Protein AF-A0AA38SAN6-F1 (afdb_monomer)

Organism: NCBI:txid347529

InterPro domains:
  IPR013103 Reverse transcriptase, RNA-dependent DNA polymerase [PF07727] (30-205)
  IPR043502 DNA/RNA polymerase superfamily [SSF56672] (42-377)
  IPR043502 DNA/RNA polymerase superfamily [SSF56672] (435-652)

Radius of gyration: 32.43 Å; Cα contacts (8 Å, |Δi|>4): 1123; chains: 1; bounding box: 65×101×82 Å

Secondary structure (DSSP, 8-state):
----------------S--PPPPHHHHHHHHHHHHHHHHHT--EEEEE--TTGGGGSBPSS--EEEPPTT---TT-TT-EEE-SB--TT-TTHHHHHHHHHHHHHHHTTPEEPSS-TTEEEEEETTEEEEEEEETTEEEEEES-HHHHHHHHHHHHHH------S-EEEEETTTTEEEEE-HHHHHHHHHHTT-TTSP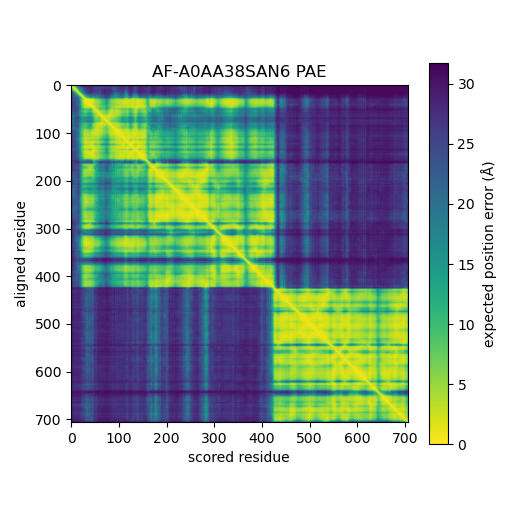PPSSSS-TT----GGGS--SHHHHHHHHTS-HHHHHHHHHHHHHHT-GGGHHHHHHHGGGTTS--HHHHHHHHHHHHHHHHHTT-EEEEE---SPP--EEE----TT--SSS--PPPHHHHHHHHHHHHHHHHHHHHHT---GGGGSPEEEEES-HHHHHHHH------S-HHHHHHHHHHHHHHHTTSEEEEE--TTT-TTHHHHSPPPHHHHHHHHHHTTEE---TTSEEEEETTEEEEE-HHHHHHHHHHTT-TTSPP-SSSS-TT------TT--B--HHHHHHHHHHHHHHTTT-GGGHHHHHHHGGGTTS-BHHHHHHHHHHHHHHHH-TTEEEEE---S---EEEEEEEETT--TTT---EEEEEEEETTEEEEEEEEE-SS--SSHHHHHHHHHHHHHHHHHHHHHHHHHTT----SPEEEEBS-HHHHHHHH--S--GGGGGGHHHHHHHHHHHHTTSEE--B--TTT-STHHHHS---HHHHHHHHHHTTEEETTS--

Mean predicted aligned error: 17.58 Å

Structure (mmCIF, N/CA/C/O backbone):
data_AF-A0AA38SAN6-F1
#
_entry.id   AF-A0AA38SAN6-F1
#
loop_
_atom_site.group_PDB
_atom_site.id
_atom_site.type_symbol
_atom_site.label_atom_id
_atom_site.label_alt_id
_atom_site.label_comp_id
_atom_site.label_asym_id
_atom_site.label_entity_id
_atom_site.label_seq_id
_atom_site.pdbx_PDB_ins_code
_atom_site.Cartn_x
_atom_site.Cartn_y
_atom_site.Cartn_z
_atom_site.occupancy
_atom_site.B_iso_or_equiv
_atom_site.auth_seq_id
_atom_site.auth_comp_id
_atom_site.auth_asym_id
_atom_site.auth_atom_id
_atom_site.pdbx_PDB_model_num
ATOM 1 N N . MET A 1 1 ? 7.581 48.908 -12.637 1.00 26.75 1 MET A N 1
ATOM 2 C CA . MET A 1 1 ? 7.886 48.805 -11.193 1.00 26.75 1 MET A CA 1
ATOM 3 C C . MET A 1 1 ? 6.943 47.765 -10.618 1.00 26.75 1 MET A C 1
ATOM 5 O O . MET A 1 1 ? 5.755 47.857 -10.894 1.00 26.75 1 MET A O 1
ATOM 9 N N . THR A 1 2 ? 7.465 46.735 -9.955 1.00 22.48 2 THR A N 1
ATOM 10 C CA . THR A 1 2 ? 6.706 45.531 -9.560 1.00 22.48 2 THR A CA 1
ATOM 11 C C . THR A 1 2 ? 7.338 44.926 -8.308 1.00 22.48 2 THR A C 1
ATOM 13 O O . THR A 1 2 ? 8.257 44.110 -8.411 1.00 22.48 2 THR A O 1
ATOM 16 N N . ASP A 1 3 ? 6.883 45.351 -7.131 1.00 22.30 3 ASP A N 1
ATOM 17 C CA . ASP A 1 3 ? 7.493 44.946 -5.864 1.00 22.30 3 ASP A CA 1
ATOM 18 C C . ASP A 1 3 ? 6.964 43.602 -5.353 1.00 22.30 3 ASP A C 1
ATOM 20 O O . ASP A 1 3 ? 5.764 43.382 -5.177 1.00 22.30 3 ASP A O 1
ATOM 24 N N . ASN A 1 4 ? 7.896 42.684 -5.090 1.00 22.69 4 ASN A N 1
ATOM 25 C CA . ASN A 1 4 ? 7.604 41.353 -4.569 1.00 22.69 4 ASN A CA 1
ATOM 26 C C . ASN A 1 4 ? 7.430 41.396 -3.044 1.00 22.69 4 ASN A C 1
ATOM 28 O O . ASN A 1 4 ? 8.394 41.224 -2.297 1.00 22.69 4 ASN A O 1
ATOM 32 N N . LEU A 1 5 ? 6.193 41.563 -2.569 1.00 22.72 5 LEU A N 1
ATOM 33 C CA . LEU A 1 5 ? 5.865 41.446 -1.143 1.00 22.72 5 LEU A CA 1
ATOM 34 C C . LEU A 1 5 ? 5.885 39.981 -0.668 1.00 22.72 5 LEU A C 1
ATOM 36 O O . LEU A 1 5 ? 4.860 39.308 -0.547 1.00 22.72 5 LEU A O 1
ATOM 40 N N . VAL A 1 6 ? 7.090 39.488 -0.371 1.00 22.33 6 VAL A N 1
ATOM 41 C CA . VAL A 1 6 ? 7.319 38.198 0.294 1.00 22.33 6 VAL A CA 1
ATOM 42 C C . VAL A 1 6 ? 6.935 38.315 1.771 1.00 22.33 6 VAL A C 1
ATOM 44 O O . VAL A 1 6 ? 7.734 38.732 2.607 1.00 22.33 6 VAL A O 1
ATOM 47 N N . LEU A 1 7 ? 5.705 37.925 2.110 1.00 22.61 7 LEU A N 1
ATOM 48 C CA . LEU A 1 7 ? 5.259 37.860 3.502 1.00 22.61 7 LEU A CA 1
ATOM 49 C C . LEU A 1 7 ? 5.796 36.602 4.196 1.00 22.61 7 LEU A C 1
ATOM 51 O O . LEU A 1 7 ? 5.333 35.482 3.967 1.00 22.61 7 LEU A O 1
ATOM 55 N N . SER A 1 8 ? 6.765 36.806 5.086 1.00 20.34 8 SER A N 1
ATOM 56 C CA . SER A 1 8 ? 7.165 35.826 6.091 1.00 20.34 8 SER A CA 1
ATOM 57 C C . SER A 1 8 ? 6.032 35.615 7.106 1.00 20.34 8 SER A C 1
ATOM 59 O O . SER A 1 8 ? 5.330 36.551 7.481 1.00 20.34 8 SER A O 1
ATOM 61 N N . CYS A 1 9 ? 5.834 34.373 7.557 1.00 21.25 9 CYS A N 1
ATOM 62 C CA . CYS A 1 9 ? 4.799 34.035 8.537 1.00 21.25 9 CYS A CA 1
ATOM 63 C C . CYS A 1 9 ? 5.439 33.823 9.922 1.00 21.25 9 CYS A C 1
ATOM 65 O O . CYS A 1 9 ? 6.149 32.828 10.096 1.00 21.25 9 CYS A O 1
ATOM 67 N N . PRO A 1 10 ? 5.213 34.707 10.913 1.00 22.42 10 PRO A N 1
ATOM 68 C CA . PRO A 1 10 ? 5.731 34.518 12.265 1.00 22.42 10 PRO A CA 1
ATOM 69 C C . PRO A 1 10 ? 5.012 33.372 12.985 1.00 22.42 10 PRO A C 1
ATOM 71 O O . PRO A 1 10 ? 3.816 33.148 12.793 1.00 22.42 10 PRO A O 1
ATOM 74 N N . VAL A 1 11 ? 5.725 32.675 13.872 1.00 26.61 11 VAL A N 1
ATOM 75 C CA . VAL A 1 11 ? 5.118 31.701 14.790 1.00 26.61 11 VAL A CA 1
ATOM 76 C C . VAL A 1 11 ? 4.432 32.465 15.924 1.00 26.61 11 VAL A C 1
ATOM 78 O O . VAL A 1 11 ? 5.106 32.991 16.806 1.00 26.61 11 VAL A O 1
ATOM 81 N N . LEU A 1 12 ? 3.098 32.531 15.907 1.00 24.75 12 LEU A N 1
ATOM 82 C CA . LEU A 1 12 ? 2.317 33.183 16.962 1.00 24.75 12 LEU A CA 1
ATOM 83 C C . LEU A 1 12 ? 1.906 32.207 18.067 1.00 24.75 12 LEU A C 1
ATOM 85 O O . LEU A 1 12 ? 1.368 31.129 17.814 1.00 24.75 12 LEU A O 1
ATOM 89 N N . SER A 1 13 ? 2.131 32.628 19.310 1.00 24.47 13 SER A N 1
ATOM 90 C CA . SER A 1 13 ? 1.856 31.860 20.522 1.00 24.47 13 SER A CA 1
ATOM 91 C C . SER A 1 13 ? 0.834 32.566 21.418 1.00 24.47 13 SER A C 1
ATOM 93 O O . SER A 1 13 ? 1.225 33.380 22.252 1.00 24.47 13 SER A O 1
ATOM 95 N N . ASN A 1 14 ? -0.453 32.243 21.258 1.00 21.53 14 ASN A N 1
ATOM 96 C CA . ASN A 1 14 ? -1.443 32.086 22.341 1.00 21.53 14 ASN A CA 1
ATOM 97 C C . ASN A 1 14 ? -2.837 31.722 21.774 1.00 21.53 14 ASN A C 1
ATOM 99 O O . ASN A 1 14 ? -3.097 31.971 20.596 1.00 21.53 14 ASN A O 1
ATOM 103 N N . PRO A 1 15 ? -3.722 31.103 22.580 1.00 41.16 15 PRO A N 1
ATOM 104 C CA . PRO A 1 15 ? -5.117 30.834 22.219 1.00 41.16 15 PRO A CA 1
ATOM 105 C C . PRO A 1 15 ? -6.054 32.017 22.556 1.00 41.16 15 PRO A C 1
ATOM 107 O O . PRO A 1 15 ? -5.604 33.031 23.080 1.00 41.16 15 PRO A O 1
ATOM 110 N N . VAL A 1 16 ? -7.365 31.789 22.356 1.00 25.88 16 VAL A N 1
ATOM 111 C CA . VAL A 1 16 ? -8.544 32.623 22.705 1.00 25.88 16 VAL A CA 1
ATOM 112 C C . VAL A 1 16 ? -9.103 33.508 21.567 1.00 25.88 16 VAL A C 1
ATOM 114 O O . VAL A 1 16 ? -8.396 34.253 20.902 1.00 25.88 16 VAL A O 1
ATOM 117 N N . HIS A 1 17 ? -10.418 33.358 21.350 1.00 27.52 17 HIS A N 1
ATOM 118 C CA . HIS A 1 17 ? -11.364 34.171 20.563 1.00 27.52 17 HIS A CA 1
ATOM 119 C C . HIS A 1 17 ? -10.894 34.889 19.280 1.00 27.52 17 HIS A C 1
ATOM 121 O O . HIS A 1 17 ? -10.987 36.105 19.144 1.00 27.52 17 HIS A O 1
ATOM 127 N N . SER A 1 18 ? -10.599 34.109 18.241 1.00 23.27 18 SER A N 1
ATOM 128 C CA . SER A 1 18 ? -11.033 34.439 16.873 1.00 23.27 18 SER A CA 1
ATOM 129 C C . SER A 1 18 ? -11.336 33.141 16.122 1.00 23.27 18 SER A C 1
ATOM 131 O O . SER A 1 18 ? -10.693 32.128 16.386 1.00 23.27 18 SER A O 1
ATOM 133 N N . CYS A 1 19 ? -12.343 33.126 15.240 1.00 27.47 19 CYS A N 1
ATOM 134 C CA . CYS A 1 19 ? -12.709 31.926 14.479 1.00 27.47 19 CYS A CA 1
ATOM 135 C C . CYS A 1 19 ? -11.784 31.795 13.254 1.00 27.47 19 CYS A C 1
ATOM 137 O O . CYS A 1 19 ? -11.969 32.548 12.293 1.00 27.47 19 CYS A O 1
ATOM 139 N N . PRO A 1 20 ? -10.785 30.891 13.244 1.00 29.81 20 PRO A N 1
ATOM 140 C CA . PRO A 1 20 ? -9.799 30.850 12.174 1.00 29.81 20 PRO A CA 1
ATOM 141 C C . PRO A 1 20 ? -10.357 30.049 10.999 1.00 29.81 20 PRO A C 1
ATOM 143 O O . PRO A 1 20 ? -10.945 28.985 11.197 1.00 29.81 20 PRO A O 1
ATOM 146 N N . VAL A 1 21 ? -10.110 30.500 9.767 1.00 32.12 21 VAL A N 1
ATOM 147 C CA . VAL A 1 21 ? -10.312 29.641 8.589 1.00 32.12 21 VAL A CA 1
ATOM 148 C C . VAL A 1 21 ? -9.434 28.393 8.779 1.00 32.12 21 VAL A C 1
ATOM 150 O O . VAL A 1 21 ? -8.226 28.544 8.994 1.00 32.12 21 VAL A O 1
ATOM 153 N N . PRO A 1 22 ? -9.997 27.169 8.766 1.00 35.94 22 PRO A N 1
ATOM 154 C CA . PRO A 1 22 ? -9.261 25.979 9.168 1.00 35.94 22 PRO A CA 1
ATOM 155 C C . PRO A 1 22 ? -8.085 25.737 8.225 1.00 35.94 22 PRO A C 1
ATOM 157 O O . PRO A 1 22 ? -8.247 25.591 7.012 1.00 35.94 22 PRO A O 1
ATOM 160 N N . SER A 1 23 ? -6.876 25.679 8.786 1.00 37.50 23 SER A N 1
ATOM 161 C CA . SER A 1 23 ? -5.684 25.415 7.988 1.00 37.50 23 SER A CA 1
ATOM 162 C C . SER A 1 23 ? -5.777 24.032 7.332 1.00 37.50 23 SER A C 1
ATOM 164 O O . SER A 1 23 ? -6.297 23.066 7.906 1.00 37.50 23 SER A O 1
ATOM 166 N N . SER A 1 24 ? -5.230 23.909 6.120 1.00 40.78 24 SER A N 1
ATOM 167 C CA . SER A 1 24 ? -5.257 22.668 5.325 1.00 40.78 24 SER A CA 1
ATOM 168 C C . SER A 1 24 ? -4.569 21.474 6.012 1.00 40.78 24 SER A C 1
ATOM 170 O O . SER A 1 24 ? -4.737 20.328 5.590 1.00 40.78 24 SER A O 1
ATOM 172 N N . LEU A 1 25 ? -3.832 21.737 7.098 1.00 36.72 25 LEU A N 1
ATOM 173 C CA . LEU A 1 25 ? -3.254 20.759 8.014 1.00 36.72 25 LEU A CA 1
ATOM 174 C C . LEU A 1 25 ? -4.309 20.094 8.920 1.00 36.72 25 LEU A C 1
ATOM 176 O O . LEU A 1 25 ? -4.308 18.869 9.044 1.00 36.72 25 LEU A O 1
ATOM 180 N N . ARG A 1 26 ? -5.216 20.877 9.532 1.00 46.97 26 ARG A N 1
ATOM 181 C CA . ARG A 1 26 ? -6.276 20.366 10.430 1.00 46.97 26 ARG A CA 1
ATOM 182 C C . ARG A 1 26 ? -7.326 19.573 9.663 1.00 46.97 26 ARG A C 1
ATOM 184 O O . ARG A 1 26 ? -7.635 18.447 10.039 1.00 46.97 26 ARG A O 1
ATOM 191 N N . THR A 1 27 ? -7.733 20.109 8.510 1.00 54.91 27 THR A N 1
ATOM 192 C CA . THR A 1 27 ? -8.662 19.492 7.540 1.00 54.91 27 THR A CA 1
ATOM 193 C C . THR A 1 27 ? -8.431 17.983 7.357 1.00 54.91 27 THR A C 1
ATOM 195 O O . THR A 1 27 ? -9.349 17.169 7.347 1.00 54.91 27 THR A O 1
ATOM 198 N N . LYS A 1 28 ? -7.164 17.579 7.225 1.00 65.88 28 LYS A N 1
ATOM 199 C CA . LYS A 1 28 ? -6.769 16.204 6.889 1.00 65.88 28 LYS A CA 1
ATOM 200 C C . LYS A 1 28 ? -6.666 15.272 8.108 1.00 65.88 28 LYS A C 1
ATOM 202 O O . LYS A 1 28 ? -6.221 14.130 7.963 1.00 65.88 28 LYS A O 1
ATOM 207 N N . ARG A 1 29 ? -7.021 15.736 9.313 1.00 73.56 29 ARG A N 1
ATOM 208 C CA . ARG A 1 29 ? -7.036 14.940 10.554 1.00 73.56 29 ARG A CA 1
ATOM 209 C C . ARG A 1 29 ? -8.397 14.277 10.759 1.00 73.56 29 ARG A C 1
ATOM 211 O O . ARG A 1 29 ? -8.467 13.052 10.673 1.00 73.56 29 ARG A O 1
ATOM 218 N N . TYR A 1 30 ? -9.468 15.064 10.919 1.00 77.06 30 TYR A N 1
ATOM 219 C CA . TYR A 1 30 ? -10.830 14.537 11.100 1.00 77.06 30 TYR A CA 1
ATOM 220 C C . TYR A 1 30 ? -11.258 13.613 9.956 1.00 77.06 30 TYR A C 1
ATOM 222 O O . TYR A 1 30 ? -11.912 12.607 10.209 1.00 77.06 30 TYR A O 1
ATOM 230 N N . LEU A 1 31 ? -10.812 13.873 8.719 1.00 77.06 31 LEU A N 1
ATOM 231 C CA . LEU A 1 31 ? -11.112 13.021 7.566 1.00 77.06 31 LEU A CA 1
ATOM 232 C C . LEU A 1 31 ? -10.670 11.567 7.815 1.00 77.06 31 LEU A C 1
ATOM 234 O O . LEU A 1 31 ? -11.439 10.633 7.616 1.00 77.06 31 LEU A O 1
ATOM 238 N N . ARG A 1 32 ? -9.439 11.367 8.305 1.00 84.62 32 ARG A N 1
ATOM 239 C CA . ARG A 1 32 ? -8.875 10.033 8.568 1.00 84.62 32 ARG A CA 1
ATOM 240 C C . ARG A 1 32 ? -9.525 9.359 9.777 1.00 84.62 32 ARG A C 1
ATOM 242 O O . ARG A 1 32 ? -9.740 8.153 9.741 1.00 84.62 32 ARG A O 1
ATOM 249 N N . ILE A 1 33 ? -9.903 10.135 10.793 1.00 87.81 33 ILE A N 1
ATOM 250 C CA . ILE A 1 33 ? -10.670 9.654 11.955 1.00 87.81 33 ILE A CA 1
ATOM 251 C C . ILE A 1 33 ? -12.051 9.147 11.507 1.00 87.81 33 ILE A C 1
ATOM 253 O O . ILE A 1 33 ? -12.431 8.022 11.818 1.00 87.81 33 ILE A O 1
ATOM 257 N N . LEU A 1 34 ? -12.764 9.923 10.687 1.00 85.38 34 LEU A N 1
ATOM 258 C CA . LEU A 1 34 ? -14.063 9.537 10.135 1.00 85.38 34 LEU A CA 1
ATOM 259 C C . LEU A 1 34 ? -13.959 8.341 9.173 1.00 85.38 34 LEU A C 1
ATOM 261 O O . LEU A 1 34 ? -14.845 7.490 9.186 1.00 85.38 34 LEU A O 1
ATOM 265 N N . MET A 1 35 ? -12.875 8.203 8.398 1.00 83.12 35 MET A N 1
ATOM 266 C CA . MET A 1 35 ? -12.611 6.981 7.617 1.00 83.12 35 MET A CA 1
ATOM 267 C C . MET A 1 35 ? -12.367 5.751 8.503 1.00 83.12 35 MET A C 1
ATOM 269 O O . MET A 1 35 ? -12.838 4.673 8.154 1.00 83.12 35 MET A O 1
ATOM 273 N N . ALA A 1 36 ? -11.695 5.891 9.651 1.00 87.12 36 ALA A N 1
ATOM 274 C CA . ALA A 1 36 ? -11.511 4.789 10.599 1.00 87.12 36 ALA A CA 1
ATOM 275 C C . ALA A 1 36 ? -12.842 4.341 11.228 1.00 87.12 36 ALA A C 1
ATOM 277 O O . ALA A 1 36 ? -13.173 3.156 11.182 1.00 87.12 36 ALA A O 1
ATOM 278 N N . ILE A 1 37 ? -13.645 5.296 11.711 1.00 88.50 37 ILE A N 1
ATOM 279 C CA . ILE A 1 37 ? -15.007 5.066 12.224 1.00 88.50 37 ILE A CA 1
ATOM 280 C C . ILE A 1 37 ? -15.878 4.381 11.158 1.00 88.50 37 ILE A C 1
ATOM 282 O O . ILE A 1 37 ? -16.547 3.391 11.443 1.00 88.50 37 ILE A O 1
ATOM 286 N N . SER A 1 38 ? -15.831 4.863 9.912 1.00 84.44 38 SER A N 1
ATOM 287 C CA . SER A 1 38 ? -16.628 4.314 8.805 1.00 84.44 38 SER A CA 1
ATOM 288 C C . SER A 1 38 ? -16.170 2.931 8.343 1.00 84.44 38 SER A C 1
ATOM 290 O O . SER A 1 38 ? -16.983 2.167 7.826 1.00 84.44 38 SER A O 1
ATOM 292 N N . ALA A 1 39 ? -14.884 2.602 8.499 1.00 83.62 39 ALA A N 1
ATOM 293 C CA . ALA A 1 39 ? -14.372 1.264 8.227 1.00 83.62 39 ALA A CA 1
ATOM 294 C C . ALA A 1 39 ? -14.891 0.277 9.279 1.00 83.62 39 ALA A C 1
ATOM 296 O O . ALA A 1 39 ? -15.450 -0.751 8.910 1.00 83.62 39 ALA A O 1
ATOM 297 N N . TYR A 1 40 ? -14.773 0.639 10.561 1.00 87.00 40 TYR A N 1
ATOM 298 C CA . TYR A 1 40 ? -15.189 -0.187 11.695 1.00 87.00 40 TYR A CA 1
ATOM 299 C C . TYR A 1 40 ? -16.706 -0.424 11.738 1.00 87.00 40 TYR A C 1
ATOM 301 O O . TYR A 1 40 ? -17.150 -1.563 11.660 1.00 87.00 40 TYR A O 1
ATOM 309 N N . PHE A 1 41 ? -17.520 0.637 11.764 1.00 84.81 41 PHE A N 1
ATOM 310 C CA . PHE A 1 41 ? -18.985 0.508 11.774 1.00 84.81 41 PHE A CA 1
ATOM 311 C C . PHE A 1 41 ? -19.594 0.250 10.382 1.00 84.81 41 PHE A C 1
ATOM 313 O O . PHE A 1 41 ? -20.814 0.257 10.227 1.00 84.81 41 PHE A O 1
ATOM 320 N N . ASN A 1 42 ? -18.763 0.057 9.349 1.00 82.69 42 ASN A N 1
ATOM 321 C CA . ASN A 1 42 ? -19.179 -0.180 7.963 1.00 82.69 42 ASN A CA 1
ATOM 322 C C . ASN A 1 42 ? -20.180 0.876 7.416 1.00 82.69 42 ASN A C 1
ATOM 324 O O . ASN A 1 42 ? -20.979 0.572 6.528 1.00 82.69 42 ASN A O 1
ATOM 328 N N . TYR A 1 43 ? -20.117 2.128 7.888 1.00 85.06 43 TYR A N 1
ATOM 329 C CA . TYR A 1 43 ? -20.971 3.238 7.432 1.00 85.06 43 TYR A CA 1
ATOM 330 C C . TYR A 1 43 ? -20.803 3.518 5.935 1.00 85.06 43 TYR A C 1
ATOM 332 O O . TYR A 1 43 ? -19.704 3.406 5.394 1.00 85.06 43 TYR A O 1
ATOM 340 N N . GLU A 1 44 ? -21.871 3.900 5.239 1.00 83.06 44 GLU A N 1
ATOM 341 C CA . GLU A 1 44 ? -21.797 4.449 3.884 1.00 83.06 44 GLU A CA 1
ATOM 342 C C . GLU A 1 44 ? -20.952 5.724 3.841 1.00 83.06 44 GLU A C 1
ATOM 344 O O . GLU A 1 44 ? -20.878 6.466 4.817 1.00 83.06 44 GLU A O 1
ATOM 349 N N . ILE A 1 45 ? -20.312 5.966 2.695 1.00 80.31 45 ILE A N 1
ATOM 350 C CA . ILE A 1 45 ? -19.506 7.163 2.429 1.00 80.31 45 ILE A CA 1
ATOM 351 C C . ILE A 1 45 ? -19.777 7.593 0.993 1.00 80.31 45 ILE A C 1
ATOM 353 O O . ILE A 1 45 ? -19.391 6.882 0.060 1.00 80.31 45 ILE A O 1
ATOM 357 N N . TRP A 1 46 ? -20.396 8.753 0.804 1.00 78.19 46 TRP A N 1
ATOM 358 C CA . TRP A 1 46 ? -20.617 9.358 -0.506 1.00 78.19 46 TRP A CA 1
ATOM 359 C C . TRP A 1 46 ? -19.915 10.707 -0.577 1.00 78.19 46 TRP A C 1
ATOM 361 O O . TRP A 1 46 ? -20.118 11.575 0.268 1.00 78.19 46 TRP A O 1
ATOM 371 N N . GLN A 1 47 ? -19.113 10.894 -1.619 1.00 74.50 47 GLN A N 1
ATOM 372 C CA . GLN A 1 47 ? -18.543 12.193 -1.939 1.00 74.50 47 GLN A CA 1
ATOM 373 C C . GLN A 1 47 ? -19.484 12.966 -2.866 1.00 74.50 47 GLN A C 1
ATOM 375 O O . GLN A 1 47 ? -20.061 12.417 -3.809 1.00 74.50 47 GLN A O 1
ATOM 380 N N . MET A 1 48 ? -19.611 14.251 -2.579 1.00 71.00 48 MET A N 1
ATOM 381 C CA . MET A 1 48 ? -20.277 15.284 -3.352 1.00 71.00 48 MET A CA 1
ATOM 382 C C . MET A 1 48 ? -19.321 16.483 -3.457 1.00 71.00 48 MET A C 1
ATOM 384 O O . MET A 1 48 ? -18.279 16.527 -2.808 1.00 71.00 48 MET A O 1
ATOM 388 N N . ASP A 1 49 ? -19.667 17.437 -4.305 1.00 67.12 49 ASP A N 1
ATOM 389 C CA . ASP A 1 49 ? -18.892 18.641 -4.603 1.00 67.12 49 ASP A CA 1
ATOM 390 C C . ASP A 1 49 ? -19.875 19.780 -4.916 1.00 67.12 49 ASP A C 1
ATOM 392 O O . ASP A 1 49 ? -21.071 19.529 -5.115 1.00 67.12 49 ASP A O 1
ATOM 396 N N . VAL A 1 50 ? -19.383 21.016 -4.925 1.00 65.88 50 VAL A N 1
ATOM 397 C CA . VAL A 1 50 ? -20.158 22.226 -5.164 1.00 65.88 50 VAL A CA 1
ATOM 398 C C . VAL A 1 50 ? -19.490 23.082 -6.242 1.00 65.88 50 VAL A C 1
ATOM 400 O O . VAL A 1 50 ? -18.808 24.076 -5.979 1.00 65.88 50 VAL A O 1
ATOM 403 N N . LYS A 1 51 ? -19.799 22.751 -7.497 1.00 64.19 51 LYS A N 1
ATOM 404 C CA . LYS A 1 51 ? -19.662 23.637 -8.657 1.00 64.19 51 LYS A CA 1
ATOM 405 C C . LYS A 1 51 ? -20.132 25.038 -8.284 1.00 64.19 51 LYS A C 1
ATOM 407 O O . LYS A 1 51 ? -21.269 25.232 -7.851 1.00 64.19 51 LYS A O 1
ATOM 412 N N . THR A 1 52 ? -19.277 26.029 -8.513 1.00 67.62 52 THR A N 1
ATOM 413 C CA . THR A 1 52 ? -19.563 27.444 -8.232 1.00 67.62 52 THR A CA 1
ATOM 414 C C . THR A 1 52 ? -19.879 27.760 -6.760 1.00 67.62 52 THR A C 1
ATOM 416 O O . THR A 1 52 ? -20.590 28.724 -6.489 1.00 67.62 52 THR A O 1
ATOM 419 N N . ALA A 1 53 ? -19.329 27.006 -5.796 1.00 67.81 53 ALA A N 1
ATOM 420 C CA . ALA A 1 53 ? -19.479 27.234 -4.348 1.00 67.81 53 ALA A CA 1
ATOM 421 C C . ALA A 1 53 ? -19.426 28.718 -3.943 1.00 67.81 53 ALA A C 1
ATOM 423 O O . ALA A 1 53 ? -20.343 29.240 -3.310 1.00 67.81 53 ALA A O 1
ATOM 424 N N . PHE A 1 54 ? -18.395 29.437 -4.391 1.00 74.88 54 PHE A N 1
ATOM 425 C CA . PHE A 1 54 ? -18.226 30.854 -4.066 1.00 74.88 54 PHE A CA 1
ATOM 426 C C . PHE A 1 54 ? -19.330 31.752 -4.641 1.00 74.88 54 PHE A C 1
ATOM 428 O O . PHE A 1 54 ? -19.715 32.702 -3.964 1.00 74.88 54 PHE A O 1
ATOM 435 N N . LEU A 1 55 ? -19.924 31.410 -5.793 1.00 74.81 55 LEU A N 1
ATOM 436 C CA . LEU A 1 55 ? -21.048 32.153 -6.388 1.00 74.81 55 LEU A CA 1
ATOM 437 C C . LEU A 1 55 ? -22.368 31.982 -5.615 1.00 74.81 55 LEU A C 1
ATOM 439 O O . LEU A 1 55 ? -23.371 32.604 -5.964 1.00 74.81 55 LEU A O 1
ATOM 443 N N . ASN A 1 56 ? -22.391 31.152 -4.568 1.00 72.69 56 ASN A N 1
ATOM 444 C CA . ASN A 1 56 ? -23.524 31.017 -3.651 1.00 72.69 56 ASN A CA 1
ATOM 445 C C . ASN A 1 56 ? -23.324 31.777 -2.332 1.00 72.69 56 ASN A C 1
ATOM 447 O O . ASN A 1 56 ? -24.301 32.034 -1.631 1.00 72.69 56 ASN A O 1
ATOM 451 N N . GLY A 1 57 ? -22.096 32.192 -2.007 1.00 78.00 57 GLY A N 1
ATOM 452 C CA . GLY A 1 57 ? -21.830 33.046 -0.852 1.00 78.00 57 GLY A CA 1
ATOM 453 C C . GLY A 1 57 ? -22.409 34.450 -1.045 1.00 78.00 57 GLY A C 1
ATOM 454 O O . GLY A 1 57 ? -22.159 35.101 -2.060 1.00 78.00 57 GLY A O 1
ATOM 455 N N . LYS A 1 58 ? -23.171 34.941 -0.062 1.00 80.75 58 LYS A N 1
ATOM 456 C CA . LYS A 1 58 ? -23.592 36.349 -0.010 1.00 80.75 58 LYS A CA 1
ATOM 457 C C . LYS A 1 58 ? -22.426 37.220 0.463 1.00 80.75 58 LYS A C 1
ATOM 459 O O . LYS A 1 58 ? -21.671 36.822 1.355 1.00 80.75 58 LYS A O 1
ATOM 464 N N . LEU A 1 59 ? -22.295 38.416 -0.104 1.00 82.00 59 LEU A N 1
ATOM 465 C CA . LEU A 1 59 ? -21.398 39.441 0.430 1.00 82.00 59 LEU A CA 1
ATOM 466 C C . LEU A 1 59 ? -22.166 40.310 1.432 1.00 82.00 59 LEU A C 1
ATOM 468 O O . LEU A 1 59 ? -23.274 40.759 1.153 1.00 82.00 59 LEU A O 1
ATOM 472 N N . THR A 1 60 ? -21.572 40.523 2.605 1.00 80.31 60 THR A N 1
ATOM 473 C CA . THR A 1 60 ? -22.022 41.499 3.617 1.00 80.31 60 THR A CA 1
ATOM 474 C C . THR A 1 60 ? -21.298 42.840 3.486 1.00 80.31 60 THR A C 1
ATOM 476 O O . THR A 1 60 ? -21.578 43.772 4.230 1.00 80.31 60 THR A O 1
ATOM 479 N N . GLU A 1 61 ? -20.321 42.906 2.583 1.00 83.12 61 GLU A N 1
ATOM 480 C CA . GLU A 1 61 ? -19.435 44.037 2.334 1.00 83.12 61 GLU A CA 1
ATOM 481 C C . GLU A 1 61 ? -19.722 44.593 0.937 1.00 83.12 61 GLU A C 1
ATOM 483 O O . GLU A 1 61 ? -19.985 43.838 -0.003 1.00 83.12 61 GLU A O 1
ATOM 488 N N . ASP A 1 62 ? -19.624 45.909 0.794 1.00 89.00 62 ASP A N 1
ATOM 489 C CA . ASP A 1 62 ? -19.823 46.613 -0.468 1.00 89.00 62 ASP A CA 1
ATOM 490 C C . ASP A 1 62 ? -18.593 46.449 -1.381 1.00 89.00 62 ASP A C 1
ATOM 492 O O . ASP A 1 62 ? -17.652 47.241 -1.345 1.00 89.00 62 ASP A O 1
ATOM 496 N N . VAL A 1 63 ? -18.587 45.384 -2.190 1.00 86.62 63 VAL A N 1
ATOM 497 C CA . VAL A 1 63 ? -17.521 45.102 -3.165 1.00 86.62 63 VAL A CA 1
ATOM 498 C C . VAL A 1 63 ? -17.951 45.545 -4.562 1.00 86.62 63 VAL A C 1
ATOM 500 O O . VAL A 1 63 ? -19.012 45.153 -5.053 1.00 86.62 63 VAL A O 1
ATOM 503 N N . TYR A 1 64 ? -17.091 46.317 -5.222 1.00 88.94 64 TYR A N 1
ATOM 504 C CA . TYR A 1 64 ? -17.262 46.779 -6.598 1.00 88.94 64 TYR A CA 1
ATOM 505 C C . TYR A 1 64 ? -16.147 46.212 -7.483 1.00 88.94 64 TYR A C 1
ATOM 507 O O . TYR A 1 64 ? -15.031 45.997 -7.009 1.00 88.94 64 TYR A O 1
ATOM 515 N N . MET A 1 65 ? -16.444 45.975 -8.759 1.00 86.88 65 MET A N 1
ATOM 516 C CA . MET A 1 65 ? -15.466 45.582 -9.777 1.00 86.88 65 MET A CA 1
ATOM 517 C C . MET A 1 65 ? -15.656 46.384 -11.066 1.00 86.88 65 MET A C 1
ATOM 519 O O . MET A 1 65 ? -16.757 46.854 -11.356 1.00 86.88 65 MET A O 1
ATOM 523 N N . GLU A 1 66 ? -14.591 46.509 -11.853 1.00 89.19 66 GLU A N 1
ATOM 524 C CA . GLU A 1 66 ? -14.663 46.979 -13.240 1.00 89.19 66 GLU A CA 1
ATOM 525 C C . GLU A 1 66 ? -15.619 46.094 -14.059 1.00 89.19 66 GLU A C 1
ATOM 527 O O . GLU A 1 66 ? -15.876 44.938 -13.705 1.00 89.19 66 GLU A O 1
ATOM 532 N N . GLN A 1 67 ? -16.202 46.645 -15.126 1.00 88.19 67 GLN A N 1
ATOM 533 C CA . GLN A 1 67 ? -17.090 45.872 -15.997 1.00 88.19 67 GLN A CA 1
ATOM 534 C C . GLN A 1 67 ? -16.281 44.755 -16.682 1.00 88.19 67 GLN A C 1
ATOM 536 O O . GLN A 1 67 ? -15.203 45.036 -17.202 1.00 88.19 67 GLN A O 1
ATOM 541 N N . PRO A 1 68 ? -16.736 43.487 -16.646 1.00 83.44 68 PRO A N 1
ATOM 542 C CA . PRO A 1 68 ? -15.963 42.395 -17.217 1.00 83.44 68 PRO A CA 1
ATOM 543 C C . PRO A 1 68 ? -15.941 42.480 -18.747 1.00 83.44 68 PRO A C 1
ATOM 545 O O . PRO A 1 68 ? -16.956 42.792 -19.368 1.00 83.44 68 PRO A O 1
ATOM 548 N N . GLU A 1 69 ? -14.784 42.161 -19.330 1.00 82.62 69 GLU A N 1
ATOM 549 C CA . GLU A 1 69 ? -14.511 42.203 -20.772 1.00 82.62 69 GLU A CA 1
ATOM 550 C C . GLU A 1 69 ? -15.639 41.540 -21.586 1.00 82.62 69 GLU A C 1
ATOM 552 O O . GLU A 1 69 ? -16.016 40.388 -21.343 1.00 82.62 69 GLU A O 1
ATOM 557 N N . GLY A 1 70 ? -16.213 42.290 -22.532 1.00 82.56 70 GLY A N 1
ATOM 558 C CA . GLY A 1 70 ? -17.340 41.838 -23.362 1.00 82.56 70 GLY A CA 1
ATOM 559 C C . GLY A 1 70 ? -18.739 41.972 -22.734 1.00 82.56 70 GLY A C 1
ATOM 560 O O . GLY A 1 70 ? -19.723 41.630 -23.390 1.00 82.56 70 GLY A O 1
ATOM 561 N N . PHE A 1 71 ? -18.852 42.491 -21.507 1.00 80.50 71 PHE A N 1
ATOM 562 C CA . PHE A 1 71 ? -20.117 42.826 -20.825 1.00 80.50 71 PHE A CA 1
ATOM 563 C C . PHE A 1 71 ? -20.223 44.313 -20.428 1.00 80.50 71 PHE A C 1
ATOM 565 O O . PHE A 1 71 ? -21.128 44.695 -19.686 1.00 80.50 71 PHE A O 1
ATOM 572 N N . GLU A 1 72 ? -19.311 45.154 -20.915 1.00 89.69 72 GLU A N 1
ATOM 573 C CA . GLU A 1 72 ? -19.334 46.609 -20.740 1.00 89.69 72 GLU A CA 1
ATOM 574 C C . GLU A 1 72 ? -20.602 47.231 -21.352 1.00 89.69 72 GLU A C 1
ATOM 576 O O . GLU A 1 72 ? -20.914 46.995 -22.519 1.00 89.69 72 GLU A O 1
ATOM 581 N N . ASP A 1 73 ? -21.327 48.057 -20.590 1.00 86.94 73 ASP A N 1
ATOM 582 C CA . ASP A 1 73 ? -22.457 48.837 -21.106 1.00 86.94 73 ASP A CA 1
ATOM 583 C C . ASP A 1 73 ? -21.943 49.984 -22.000 1.00 86.94 73 ASP A C 1
ATOM 585 O O . ASP A 1 73 ? -21.349 50.936 -21.475 1.00 86.94 73 ASP A O 1
ATOM 589 N N . PRO A 1 74 ? -22.226 49.991 -23.322 1.00 85.50 74 PRO A N 1
ATOM 590 C CA . PRO A 1 74 ? -21.748 51.037 -24.229 1.00 85.50 74 PRO A CA 1
ATOM 591 C C . PRO A 1 74 ? -22.280 52.439 -23.899 1.00 85.50 74 PRO A C 1
ATOM 593 O O . PRO A 1 74 ? -21.730 53.434 -24.366 1.00 85.50 74 PRO A O 1
ATOM 596 N N . LYS A 1 75 ? -23.354 52.542 -23.104 1.00 89.31 75 LYS A N 1
ATOM 597 C CA . LYS A 1 75 ? -23.914 53.816 -22.624 1.00 89.31 75 LYS A CA 1
ATOM 598 C C . LYS A 1 75 ? -23.296 54.275 -21.302 1.00 89.31 75 LYS A C 1
ATOM 600 O O . LYS A 1 75 ? -23.512 55.416 -20.902 1.00 89.31 75 LYS A O 1
ATOM 605 N N . ASN A 1 76 ? -22.572 53.402 -20.600 1.00 87.00 76 ASN A N 1
ATOM 606 C CA . ASN A 1 76 ? -22.028 53.655 -19.268 1.00 87.00 76 ASN A CA 1
ATOM 607 C C . ASN A 1 76 ? -20.637 53.004 -19.046 1.00 87.00 76 ASN A C 1
ATOM 609 O O . ASN A 1 76 ? -20.446 52.346 -18.019 1.00 87.00 76 ASN A O 1
ATOM 613 N N . PRO A 1 77 ? -19.635 53.197 -19.930 1.00 83.62 77 PRO A N 1
ATOM 614 C CA . PRO A 1 77 ? -18.330 52.529 -19.808 1.00 83.62 77 PRO A CA 1
ATOM 615 C C . PRO A 1 77 ? -17.619 52.833 -18.477 1.00 83.62 77 PRO A C 1
ATOM 617 O O . PRO A 1 77 ? -17.006 51.957 -17.877 1.00 83.62 77 PRO A O 1
ATOM 620 N N . ASN A 1 78 ? -17.793 54.044 -17.938 1.00 87.44 78 ASN A N 1
ATOM 621 C CA . ASN A 1 78 ? -17.152 54.488 -16.694 1.00 87.44 78 ASN A CA 1
ATOM 622 C C . ASN A 1 78 ? -17.858 54.006 -15.402 1.00 87.44 78 ASN A C 1
ATOM 624 O O . ASN A 1 78 ? -17.552 54.511 -14.321 1.00 87.44 78 ASN A O 1
ATOM 628 N N . LYS A 1 79 ? -18.838 53.091 -15.477 1.00 89.19 79 LYS A N 1
ATOM 629 C CA . LYS A 1 79 ? -19.483 52.502 -14.287 1.00 89.19 79 LYS A CA 1
ATOM 630 C C . LYS A 1 79 ? -18.775 51.226 -13.825 1.00 89.19 79 LYS A C 1
ATOM 632 O O . LYS A 1 79 ? -18.078 50.563 -14.584 1.00 89.19 79 LYS A O 1
ATOM 637 N N . VAL A 1 80 ? -19.002 50.878 -12.560 1.00 89.56 80 VAL A N 1
ATOM 638 C CA . VAL A 1 80 ? -18.507 49.658 -11.905 1.00 89.56 80 VAL A CA 1
ATOM 639 C C . VAL A 1 80 ? -19.673 48.772 -11.468 1.00 89.56 80 VAL A C 1
ATOM 641 O O . VAL A 1 80 ? -20.732 49.263 -11.072 1.00 89.56 80 VAL A O 1
ATOM 644 N N . CYS A 1 81 ? -19.484 47.456 -11.521 1.00 88.62 81 CYS A N 1
ATOM 645 C CA . CYS A 1 81 ? -20.474 46.474 -11.089 1.00 88.62 81 CYS A CA 1
ATOM 646 C C . CYS A 1 81 ? -20.400 46.268 -9.570 1.00 88.62 81 CYS A C 1
ATOM 648 O O . CYS A 1 81 ? -19.342 45.917 -9.047 1.00 88.62 81 CYS A O 1
ATOM 650 N N . LYS A 1 82 ? -21.524 46.415 -8.857 1.00 89.19 82 LYS A N 1
ATOM 651 C CA . LYS A 1 82 ? -21.633 46.015 -7.445 1.00 89.19 82 LYS A CA 1
ATOM 652 C C . LYS A 1 82 ? -21.863 44.506 -7.341 1.00 89.19 82 LYS A C 1
ATOM 654 O O . LYS A 1 82 ? -22.841 43.988 -7.881 1.00 89.19 82 LYS A O 1
ATOM 659 N N . LEU A 1 83 ? -21.000 43.801 -6.616 1.00 86.06 83 LEU A N 1
ATOM 660 C CA . LEU A 1 83 ? -21.118 42.358 -6.416 1.00 86.06 83 LEU A CA 1
ATOM 661 C C . LEU A 1 83 ? -22.120 42.033 -5.301 1.00 86.06 83 LEU A C 1
ATOM 663 O O . LEU A 1 83 ? -21.890 42.313 -4.130 1.00 86.06 83 LEU A O 1
ATOM 667 N N . LEU A 1 84 ? -23.230 41.386 -5.670 1.00 82.25 84 LEU A N 1
ATOM 668 C CA . LEU A 1 84 ? -24.260 40.914 -4.728 1.00 82.25 84 LEU A CA 1
ATOM 669 C C . LEU A 1 84 ? -23.929 39.541 -4.105 1.00 82.25 84 LEU A C 1
ATOM 671 O O . LEU A 1 84 ? -24.518 39.138 -3.101 1.00 82.25 84 LEU A O 1
ATOM 675 N N . LYS A 1 85 ? -22.995 38.805 -4.715 1.00 79.56 85 LYS A N 1
ATOM 676 C CA . LYS A 1 85 ? -22.492 37.499 -4.274 1.00 79.56 85 LYS A CA 1
ATOM 677 C C . LYS A 1 85 ? -20.984 37.426 -4.500 1.00 79.56 85 LYS A C 1
ATOM 679 O O . LYS A 1 85 ? -20.454 38.140 -5.349 1.00 79.56 85 LYS A O 1
ATOM 684 N N . SER A 1 86 ? -20.293 36.569 -3.754 1.00 83.00 86 SER A N 1
ATOM 685 C CA . SER A 1 86 ? -18.845 36.407 -3.893 1.00 83.00 86 SER A CA 1
ATOM 686 C C . SER A 1 86 ? -18.455 35.759 -5.226 1.00 83.00 86 SER A C 1
ATOM 688 O O . SER A 1 86 ? -19.162 34.902 -5.745 1.00 83.00 86 SER A O 1
ATOM 690 N N . ILE A 1 87 ? -17.294 36.141 -5.761 1.00 82.50 87 ILE A N 1
ATOM 691 C CA . ILE A 1 87 ? -16.691 35.547 -6.962 1.00 82.50 87 ILE A CA 1
ATOM 692 C C . ILE A 1 87 ? -15.329 34.924 -6.637 1.00 82.50 87 ILE A C 1
ATOM 694 O O . ILE A 1 87 ? -14.728 35.207 -5.597 1.00 82.50 87 ILE A O 1
ATOM 698 N N . TYR A 1 88 ? -14.835 34.061 -7.526 1.00 75.62 88 TYR A N 1
ATOM 699 C CA . TYR A 1 88 ? -13.489 33.494 -7.414 1.00 75.62 88 TYR A CA 1
ATOM 700 C C . TYR A 1 88 ? -12.434 34.615 -7.432 1.00 75.62 88 TYR A C 1
ATOM 702 O O . TYR A 1 88 ? -12.542 35.563 -8.200 1.00 75.62 88 TYR A O 1
ATOM 710 N N . GLY A 1 89 ? -11.426 34.513 -6.559 1.00 76.81 89 GLY A N 1
ATOM 711 C CA . GLY A 1 89 ? -10.381 35.532 -6.376 1.00 76.81 89 GLY A CA 1
ATOM 712 C C . GLY A 1 89 ? -10.612 36.493 -5.200 1.00 76.81 89 GLY A C 1
ATOM 713 O O . GLY A 1 89 ? -9.641 37.005 -4.645 1.00 76.81 89 GLY A O 1
ATOM 714 N N . LEU A 1 90 ? -11.856 36.683 -4.740 1.00 79.69 90 LEU A N 1
ATOM 715 C CA . LEU A 1 90 ? -12.135 37.481 -3.540 1.00 79.69 90 LEU A CA 1
ATOM 716 C C . LEU A 1 90 ? -11.620 36.787 -2.268 1.00 79.69 90 LEU A C 1
ATOM 718 O O . LEU A 1 90 ? -11.938 35.626 -2.004 1.00 79.69 90 LEU A O 1
ATOM 722 N N . LYS A 1 91 ? -10.881 37.525 -1.426 1.00 77.31 91 LYS A N 1
ATOM 723 C CA . LYS A 1 91 ? -10.280 37.018 -0.173 1.00 77.31 91 LYS A CA 1
ATOM 724 C C . LYS A 1 91 ? -11.324 36.462 0.806 1.00 77.31 91 LYS A C 1
ATOM 726 O O . LYS A 1 91 ? -11.036 35.530 1.552 1.00 77.31 91 LYS A O 1
ATOM 731 N N . GLN A 1 92 ? -12.531 37.025 0.793 1.00 79.69 92 GLN A N 1
ATOM 732 C CA . GLN A 1 92 ? -13.652 36.652 1.656 1.00 79.69 92 GLN A CA 1
ATOM 733 C C . GLN A 1 92 ? -14.553 35.540 1.084 1.00 79.69 92 GLN A C 1
ATOM 735 O O . GLN A 1 92 ? -15.366 34.996 1.830 1.00 79.69 92 GLN A O 1
ATOM 740 N N . ALA A 1 93 ? -14.393 35.137 -0.186 1.00 78.31 93 ALA A N 1
ATOM 741 C CA . ALA A 1 93 ? -15.297 34.197 -0.865 1.00 78.31 93 ALA A CA 1
ATOM 742 C C . ALA A 1 93 ? -15.502 32.873 -0.108 1.00 78.31 93 ALA A C 1
ATOM 744 O O . ALA A 1 93 ? -16.635 32.458 0.136 1.00 78.31 93 ALA A O 1
ATOM 745 N N . SER A 1 94 ? -14.413 32.244 0.345 1.00 75.75 94 SER A N 1
ATOM 746 C CA . SER A 1 94 ? -14.467 30.988 1.105 1.00 75.75 94 SER A CA 1
ATOM 747 C C . SER A 1 94 ? -15.194 31.124 2.448 1.00 75.75 94 SER A C 1
ATOM 749 O O . SER A 1 94 ? -15.794 30.159 2.918 1.00 75.75 94 SER A O 1
ATOM 751 N N . ARG A 1 95 ? -15.164 32.315 3.068 1.00 80.31 95 ARG A N 1
ATOM 752 C CA . ARG A 1 95 ? -15.873 32.612 4.323 1.00 80.31 95 ARG A CA 1
ATOM 753 C C . ARG A 1 95 ? -17.359 32.856 4.065 1.00 80.31 95 ARG A C 1
ATOM 755 O O . ARG A 1 95 ? -18.180 32.249 4.744 1.00 80.31 95 ARG A O 1
ATOM 762 N N . SER A 1 96 ? -17.697 33.681 3.071 1.00 80.44 96 SER A N 1
ATOM 763 C CA . SER A 1 96 ? -19.080 33.923 2.631 1.00 80.44 96 SER A CA 1
ATOM 764 C C . SER A 1 96 ? -19.796 32.629 2.241 1.00 80.44 96 SER A C 1
ATOM 766 O O . SER A 1 96 ? -20.948 32.421 2.613 1.00 80.44 96 SER A O 1
ATOM 768 N N . TRP A 1 97 ? -19.099 31.728 1.544 1.00 81.25 97 TRP A N 1
ATOM 769 C CA . TRP A 1 97 ? -19.605 30.394 1.235 1.00 81.25 97 TRP A CA 1
ATOM 770 C C . TRP A 1 97 ? -19.789 29.522 2.488 1.00 81.25 97 TRP A C 1
ATOM 772 O O . TRP A 1 97 ? -20.871 28.973 2.684 1.00 81.25 97 TRP A O 1
ATOM 782 N N . ASN A 1 98 ? -18.780 29.420 3.366 1.00 82.62 98 ASN A N 1
ATOM 783 C CA . ASN A 1 98 ? -18.876 28.587 4.573 1.00 82.62 98 ASN A CA 1
ATOM 784 C C . ASN A 1 98 ? -20.017 29.024 5.505 1.00 82.62 98 ASN A C 1
ATOM 786 O O . ASN A 1 98 ? -20.721 28.166 6.030 1.00 82.62 98 ASN A O 1
ATOM 790 N N . LEU A 1 99 ? -20.224 30.335 5.676 1.00 84.44 99 LEU A N 1
ATOM 791 C CA . LEU A 1 99 ? -21.342 30.876 6.450 1.00 84.44 99 LEU A CA 1
ATOM 792 C C . LEU A 1 99 ? -22.689 30.532 5.805 1.00 84.44 99 LEU A C 1
ATOM 794 O O . LEU A 1 99 ? -23.576 30.039 6.493 1.00 84.44 99 LEU A O 1
ATOM 798 N N . HIS A 1 100 ? -22.828 30.703 4.486 1.00 82.50 100 HIS A N 1
ATOM 799 C CA . HIS A 1 100 ? -24.091 30.381 3.825 1.00 82.50 100 HIS A CA 1
ATOM 800 C C . HIS A 1 100 ? -24.420 28.878 3.862 1.00 82.50 100 HIS A C 1
ATOM 802 O O . HIS A 1 100 ? -25.575 28.496 4.049 1.00 82.50 100 HIS A O 1
ATOM 808 N N . PHE A 1 101 ? -23.414 28.006 3.744 1.00 84.25 101 PHE A N 1
ATOM 809 C CA . PHE A 1 101 ? -23.619 26.569 3.928 1.00 84.25 101 PHE A CA 1
ATOM 810 C C . PHE A 1 101 ? -23.999 26.223 5.376 1.00 84.25 101 PHE A C 1
ATOM 812 O O . PHE A 1 101 ? -24.876 25.392 5.596 1.00 84.25 101 PHE A O 1
ATOM 819 N N . ASP A 1 102 ? -23.367 26.872 6.359 1.00 86.62 102 ASP A N 1
ATOM 820 C CA . ASP A 1 102 ? -23.639 26.680 7.786 1.00 86.62 102 ASP A CA 1
ATOM 821 C C . ASP A 1 102 ? -25.085 27.018 8.165 1.00 86.62 102 ASP A C 1
ATOM 823 O O . ASP A 1 102 ? -25.722 26.234 8.865 1.00 86.62 102 ASP A O 1
ATOM 827 N N . GLU A 1 103 ? -25.609 28.142 7.664 1.00 85.25 103 GLU A N 1
ATOM 828 C CA . GLU A 1 103 ? -27.025 28.516 7.767 1.00 85.25 103 GLU A CA 1
ATOM 829 C C . GLU A 1 103 ? -27.917 27.394 7.216 1.00 85.25 103 GLU A C 1
ATOM 831 O O . GLU A 1 103 ? -28.755 26.837 7.927 1.00 85.25 103 GLU A O 1
ATOM 836 N N . ARG A 1 104 ? -27.697 27.017 5.949 1.00 82.25 104 ARG A N 1
ATOM 837 C CA . ARG A 1 104 ? -28.558 26.075 5.226 1.00 82.25 104 ARG A CA 1
ATOM 838 C C . ARG A 1 104 ? -28.542 24.670 5.815 1.00 82.25 104 ARG A C 1
ATOM 840 O O . ARG A 1 104 ? -29.594 24.050 5.936 1.00 82.25 104 ARG A O 1
ATOM 847 N N . ILE A 1 105 ? -27.383 24.133 6.194 1.00 85.19 105 ILE A N 1
ATOM 848 C CA . ILE A 1 105 ? -27.322 22.749 6.684 1.00 85.19 105 ILE A CA 1
ATOM 849 C C . ILE A 1 105 ? -27.954 22.597 8.079 1.00 85.19 105 ILE A C 1
ATOM 851 O O . ILE A 1 105 ? -28.499 21.537 8.397 1.00 85.19 105 ILE A O 1
ATOM 855 N N . LYS A 1 106 ? -27.979 23.678 8.874 1.00 88.75 106 LYS A N 1
ATOM 856 C CA . LYS A 1 106 ? -28.722 23.754 10.142 1.00 88.75 106 LYS A CA 1
ATOM 857 C C . LYS A 1 106 ? -30.238 23.762 9.935 1.00 88.75 106 LYS A C 1
ATOM 859 O O . LYS A 1 106 ? -30.930 23.092 10.695 1.00 88.75 106 LYS A O 1
ATOM 864 N N . GLU A 1 107 ? -30.755 24.409 8.885 1.00 84.81 107 GLU A N 1
ATOM 865 C CA . GLU A 1 107 ? -32.180 24.306 8.501 1.00 84.81 107 GLU A CA 1
ATOM 866 C C . GLU A 1 107 ? -32.589 22.848 8.215 1.00 84.81 107 GLU A C 1
ATOM 868 O O . GLU A 1 107 ? -33.712 22.446 8.509 1.00 84.81 107 GLU A O 1
ATOM 873 N N . PHE A 1 108 ? -31.666 22.018 7.710 1.00 83.94 108 PHE A N 1
ATOM 874 C CA . PHE A 1 108 ? -31.885 20.578 7.517 1.00 83.94 108 PHE A CA 1
ATOM 875 C C . PHE A 1 108 ? -31.687 19.735 8.798 1.00 83.94 108 PHE A C 1
ATOM 877 O O . PHE A 1 108 ? -31.718 18.501 8.750 1.00 83.94 108 PHE A O 1
ATOM 884 N N . GLY A 1 109 ? -31.485 20.361 9.960 1.00 89.56 109 GLY A N 1
ATOM 885 C CA . GLY A 1 109 ? -31.350 19.687 11.253 1.00 89.56 109 GLY A CA 1
ATOM 886 C C . GLY A 1 109 ? -30.002 18.999 11.480 1.00 89.56 109 GLY A C 1
ATOM 887 O O . GLY A 1 109 ? -29.969 17.945 12.114 1.00 89.56 109 GLY A O 1
ATOM 888 N N . PHE A 1 110 ? -28.905 19.548 10.948 1.00 91.69 110 PHE A N 1
ATOM 889 C CA . PHE A 1 110 ? -27.546 19.201 11.381 1.00 91.69 110 PHE A CA 1
ATOM 890 C C . PHE A 1 110 ? -27.041 20.162 12.466 1.00 91.69 110 PHE A C 1
ATOM 892 O O . PHE A 1 110 ? -27.224 21.376 12.378 1.00 91.69 110 PHE A O 1
ATOM 899 N N . THR A 1 111 ? -26.307 19.628 13.438 1.00 91.25 111 THR A N 1
ATOM 900 C CA . THR A 1 111 ? -25.516 20.394 14.410 1.00 91.25 111 THR A CA 1
ATOM 901 C C . THR A 1 111 ? -24.075 20.521 13.910 1.00 91.25 111 THR A C 1
ATOM 903 O O . THR A 1 111 ? -23.550 19.604 13.283 1.00 91.25 111 THR A O 1
ATOM 906 N N . LYS A 1 112 ? -23.416 21.657 14.158 1.00 90.06 112 LYS A N 1
ATOM 907 C CA . LYS A 1 112 ? -21.990 21.856 13.843 1.00 90.06 112 LYS A CA 1
ATOM 908 C C . LYS A 1 112 ? -21.133 21.368 15.011 1.00 90.06 112 LYS A C 1
ATOM 910 O O . LYS A 1 112 ? -21.454 21.703 16.146 1.00 90.06 112 LYS A O 1
ATOM 915 N N . SER A 1 113 ? -20.051 20.640 14.740 1.00 86.44 113 SER A N 1
ATOM 916 C CA . SER A 1 113 ? -19.089 20.242 15.774 1.00 86.44 113 SER A CA 1
ATOM 917 C C . SER A 1 113 ? -18.374 21.464 16.354 1.00 86.44 113 SER A C 1
ATOM 919 O O . SER A 1 113 ? -17.873 22.314 15.611 1.00 86.44 113 SER A O 1
ATOM 921 N N . GLU A 1 114 ? -18.283 21.531 17.682 1.00 82.25 114 GLU A N 1
ATOM 922 C CA . GLU A 1 114 ? -17.534 22.582 18.386 1.00 82.25 114 GLU A CA 1
ATOM 923 C C . GLU A 1 114 ? -16.014 22.410 18.228 1.00 82.25 114 GLU A C 1
ATOM 925 O O . GLU A 1 114 ? -15.264 23.389 18.236 1.00 82.25 114 GLU A O 1
ATOM 930 N N . PHE A 1 115 ? -15.549 21.169 18.043 1.00 82.25 115 PHE A N 1
ATOM 931 C CA . PHE A 1 115 ? -14.124 20.834 17.980 1.00 82.25 115 PHE A CA 1
ATOM 932 C C . PHE A 1 115 ? -13.536 20.929 16.567 1.00 82.25 115 PHE A C 1
ATOM 934 O O . PHE A 1 115 ? -12.347 21.230 16.433 1.00 82.25 115 PHE A O 1
ATOM 941 N N . GLU A 1 116 ? -14.346 20.711 15.523 1.00 82.81 116 GLU A N 1
ATOM 942 C CA . GLU A 1 116 ? -13.957 20.889 14.116 1.00 82.81 116 GLU A CA 1
ATOM 943 C C . GLU A 1 116 ? -15.081 21.541 13.286 1.00 82.81 116 GLU A C 1
ATOM 945 O O . GLU A 1 116 ? -15.947 20.839 12.765 1.00 82.81 116 GLU A O 1
ATOM 950 N N . PRO A 1 117 ? -15.042 22.873 13.065 1.00 82.06 117 PRO A N 1
ATOM 951 C CA . PRO A 1 117 ? -16.069 23.634 12.333 1.00 82.06 117 PRO A CA 1
ATOM 952 C C . PRO A 1 117 ? -16.327 23.249 10.858 1.00 82.06 117 PRO A C 1
ATOM 954 O O . PRO A 1 117 ? -17.150 23.885 10.200 1.00 82.06 117 PRO A O 1
ATOM 957 N N . CYS A 1 118 ? -15.629 22.250 10.315 1.00 80.81 118 CYS A N 1
ATOM 958 C CA . CYS A 1 118 ? -15.929 21.630 9.017 1.00 80.81 118 CYS A CA 1
ATOM 959 C C . CYS A 1 118 ? -16.856 20.408 9.124 1.00 80.81 118 CYS A C 1
ATOM 961 O O . CYS A 1 118 ? -17.351 19.938 8.101 1.00 80.81 118 CYS A O 1
ATOM 963 N N . VAL A 1 119 ? -17.044 19.860 10.327 1.00 87.38 119 VAL A N 1
ATOM 964 C CA . VAL A 1 119 ? -17.800 18.633 10.585 1.00 87.38 119 VAL A CA 1
ATOM 965 C C . VAL A 1 119 ? -19.161 18.985 11.175 1.00 87.38 119 VAL A C 1
ATOM 967 O O . VAL A 1 119 ? -19.277 19.769 12.116 1.00 87.38 119 VAL A O 1
ATOM 970 N N . TYR A 1 120 ? -20.191 18.368 10.618 1.00 90.94 120 TYR A N 1
ATOM 971 C CA . TYR A 1 120 ? -21.580 18.479 11.025 1.00 90.94 120 TYR A CA 1
ATOM 972 C C . TYR A 1 120 ? -22.114 17.089 11.372 1.00 90.94 120 TYR A C 1
ATOM 974 O O . TYR A 1 120 ? -21.797 16.108 10.697 1.00 90.94 120 TYR A O 1
ATOM 982 N N . THR A 1 121 ? -22.939 16.998 12.408 1.00 92.88 121 THR A N 1
ATOM 983 C CA . THR A 1 121 ? -23.518 15.751 12.913 1.00 92.88 121 THR A CA 1
ATOM 984 C C . THR A 1 121 ? -25.044 15.830 12.904 1.00 92.88 121 THR A C 1
ATOM 986 O O . THR A 1 121 ? -25.636 16.890 13.108 1.00 92.88 121 THR A O 1
ATOM 989 N N . LYS A 1 122 ? -25.702 14.704 12.630 1.00 92.50 122 LYS A N 1
ATOM 990 C CA . LYS A 1 122 ? -27.152 14.539 12.738 1.00 92.50 122 LYS A CA 1
ATOM 991 C C . LYS A 1 122 ? -27.444 13.148 13.288 1.00 92.50 122 LYS A C 1
ATOM 993 O O . LYS A 1 122 ? -26.936 12.153 12.773 1.00 92.50 122 LYS A O 1
ATOM 998 N N . PHE A 1 123 ? -28.264 13.099 14.332 1.00 90.62 123 PHE A N 1
ATOM 999 C CA . PHE A 1 123 ? -28.624 11.881 15.053 1.00 90.62 123 PHE A CA 1
ATOM 1000 C C . PHE A 1 123 ? -30.149 11.745 15.101 1.00 90.62 123 PHE A C 1
ATOM 1002 O O . PHE A 1 123 ? -30.850 12.736 15.310 1.00 90.62 123 PHE A O 1
ATOM 1009 N N . SER A 1 124 ? -30.673 10.534 14.920 1.00 89.75 124 SER A N 1
ATOM 1010 C CA . SER A 1 124 ? -32.101 10.236 15.080 1.00 89.75 124 SER A CA 1
ATOM 1011 C C . SER A 1 124 ? -32.272 8.797 15.568 1.00 89.75 124 SER A C 1
ATOM 1013 O O . SER A 1 124 ? -32.189 7.846 14.793 1.00 89.75 124 SER A O 1
ATOM 1015 N N . GLY A 1 125 ? -32.413 8.624 16.885 1.00 87.00 125 GLY A N 1
ATOM 1016 C CA . GLY A 1 125 ? -32.314 7.305 17.514 1.00 87.00 125 GLY A CA 1
ATOM 1017 C C . GLY A 1 125 ? -30.957 6.659 17.212 1.00 87.00 125 GLY A C 1
ATOM 1018 O O . GLY A 1 125 ? -29.914 7.240 17.502 1.00 87.00 125 GLY A O 1
ATOM 1019 N N . SER A 1 126 ? -30.974 5.480 16.588 1.00 87.81 126 SER A N 1
ATOM 1020 C CA . SER A 1 126 ? -29.777 4.774 16.113 1.00 87.81 126 SER A CA 1
ATOM 1021 C C . SER A 1 126 ? -29.240 5.266 14.761 1.00 87.81 126 SER A C 1
ATOM 1023 O O . SER A 1 126 ? -28.177 4.810 14.340 1.00 87.81 126 SER A O 1
ATOM 1025 N N . ILE A 1 127 ? -29.943 6.156 14.050 1.00 91.12 127 ILE A N 1
ATOM 1026 C CA . ILE A 1 127 ? -29.470 6.715 12.776 1.00 91.12 127 ILE A CA 1
ATOM 1027 C C . ILE A 1 127 ? -28.418 7.788 13.058 1.00 91.12 127 ILE A C 1
ATOM 1029 O O . ILE A 1 127 ? -28.665 8.744 13.797 1.00 91.12 127 ILE A O 1
ATOM 1033 N N . VAL A 1 128 ? -27.257 7.641 12.423 1.00 93.19 128 VAL A N 1
ATOM 1034 C CA . VAL A 1 128 ? -26.118 8.556 12.505 1.00 93.19 128 VAL A CA 1
ATOM 1035 C C . VAL A 1 128 ? -25.782 9.040 11.101 1.00 93.19 128 VAL A C 1
ATOM 1037 O O . VAL A 1 128 ? -25.607 8.242 10.179 1.00 93.19 128 VAL A O 1
ATOM 1040 N N . THR A 1 129 ? -25.662 10.353 10.927 1.00 92.62 129 THR A N 1
ATOM 1041 C CA . THR A 1 129 ? -25.125 10.967 9.710 1.00 92.62 129 THR A CA 1
ATOM 1042 C C . THR A 1 129 ? -24.104 12.040 10.071 1.00 92.62 129 THR A C 1
ATOM 1044 O O . THR A 1 129 ? -24.386 12.951 10.847 1.00 92.62 129 THR A O 1
ATOM 1047 N N . PHE A 1 130 ? -22.922 11.953 9.472 1.00 92.25 130 PHE A N 1
ATOM 1048 C CA . PHE A 1 130 ? -21.901 12.991 9.498 1.00 92.25 130 PHE A CA 1
ATOM 1049 C C . PHE A 1 130 ? -21.804 13.639 8.116 1.00 92.25 130 PHE A C 1
ATOM 1051 O O . PHE A 1 130 ? -21.832 12.954 7.092 1.00 92.25 130 PHE A O 1
ATOM 1058 N N . LEU A 1 131 ? -21.652 14.957 8.082 1.00 89.88 131 LEU A N 1
ATOM 1059 C CA . LEU A 1 131 ? -21.353 15.716 6.875 1.00 89.88 131 LEU A CA 1
ATOM 1060 C C . LEU A 1 131 ? -20.072 16.510 7.108 1.00 89.88 131 LEU A C 1
ATOM 1062 O O . LEU A 1 131 ? -19.928 17.194 8.115 1.00 89.88 131 LEU A O 1
ATOM 1066 N N . VAL A 1 132 ? -19.138 16.429 6.168 1.00 85.94 132 VAL A N 1
ATOM 1067 C CA . VAL A 1 132 ? -17.873 17.163 6.202 1.00 85.94 132 VAL A CA 1
ATOM 1068 C C . VAL A 1 132 ? -17.833 18.119 5.019 1.00 85.94 132 VAL A C 1
ATOM 1070 O O . VAL A 1 132 ? -17.885 17.660 3.882 1.00 85.94 132 VAL A O 1
ATOM 1073 N N . LEU A 1 133 ? -17.712 19.421 5.274 1.00 81.56 133 LEU A N 1
ATOM 1074 C CA . LEU A 1 133 ? -17.528 20.441 4.240 1.00 81.56 133 LEU A CA 1
ATOM 1075 C C . LEU A 1 133 ? -16.053 20.857 4.170 1.00 81.56 133 LEU A C 1
ATOM 1077 O O . LEU A 1 133 ? -15.505 21.373 5.148 1.00 81.56 133 LEU A O 1
ATOM 1081 N N . TYR A 1 134 ? -15.431 20.721 3.000 1.00 76.06 134 TYR A N 1
ATOM 1082 C CA . TYR A 1 134 ? -14.122 21.300 2.712 1.00 76.06 134 TYR A CA 1
ATOM 1083 C C . TYR A 1 134 ? -14.158 22.115 1.420 1.00 76.06 134 TYR A C 1
ATOM 1085 O O . TYR A 1 134 ? -13.982 21.580 0.332 1.00 76.06 134 TYR A O 1
ATOM 1093 N N . VAL A 1 135 ? -14.334 23.431 1.570 1.00 73.44 135 VAL A N 1
ATOM 1094 C CA . VAL A 1 135 ? -14.492 24.373 0.452 1.00 73.44 135 VAL A CA 1
ATOM 1095 C C . VAL A 1 135 ? -15.663 23.927 -0.434 1.00 73.44 135 VAL A C 1
ATOM 1097 O O . VAL A 1 135 ? -16.802 24.043 0.011 1.00 73.44 135 VAL A O 1
ATOM 1100 N N . ASP A 1 136 ? -15.405 23.427 -1.635 1.00 70.00 136 ASP A N 1
ATOM 1101 C CA . ASP A 1 136 ? -16.370 22.896 -2.590 1.00 70.00 136 ASP A CA 1
ATOM 1102 C C . ASP A 1 136 ? -16.746 21.424 -2.318 1.00 70.00 136 ASP A C 1
ATOM 1104 O O . ASP A 1 136 ? -17.894 21.050 -2.550 1.00 70.00 136 ASP A O 1
ATOM 1108 N N . ASP A 1 137 ? -15.867 20.590 -1.757 1.00 72.56 137 ASP A N 1
ATOM 1109 C CA . ASP A 1 137 ? -16.190 19.186 -1.464 1.00 72.56 137 ASP A CA 1
ATOM 1110 C C . ASP A 1 137 ? -17.109 19.012 -0.242 1.00 72.56 137 ASP A C 1
ATOM 1112 O O . ASP A 1 137 ? -16.920 19.614 0.820 1.00 72.56 137 ASP A O 1
ATOM 1116 N N . ILE A 1 138 ? -18.052 18.074 -0.367 1.00 80.19 138 ILE A N 1
ATOM 1117 C CA . ILE A 1 138 ? -18.907 17.583 0.718 1.00 80.19 138 ILE A CA 1
ATOM 1118 C C . ILE A 1 138 ? -18.725 16.067 0.830 1.00 80.19 138 ILE A C 1
ATOM 1120 O O . ILE A 1 138 ? -19.035 15.328 -0.103 1.00 80.19 138 ILE A O 1
ATOM 1124 N N . LEU A 1 139 ? -18.275 15.568 1.981 1.00 82.31 139 LEU A N 1
ATOM 1125 C CA . LEU A 1 139 ? -18.230 14.132 2.267 1.00 82.31 139 LEU A CA 1
ATOM 1126 C C . LEU A 1 139 ? -19.347 13.767 3.245 1.00 82.31 139 LEU A C 1
ATOM 1128 O O . LEU A 1 139 ? -19.349 14.215 4.391 1.00 82.31 139 LEU A O 1
ATOM 1132 N N . LEU A 1 140 ? -20.291 12.953 2.784 1.00 86.00 140 LEU A N 1
ATOM 1133 C CA . LEU A 1 140 ? -21.448 12.506 3.548 1.00 86.00 140 LEU A CA 1
ATOM 1134 C C . LEU A 1 140 ? -21.241 11.054 4.000 1.00 86.00 140 LEU A C 1
ATOM 1136 O O . LEU A 1 140 ? -20.886 10.195 3.192 1.00 86.00 140 LEU A O 1
ATOM 1140 N N . ILE A 1 141 ? -21.442 10.784 5.287 1.00 88.44 141 ILE A N 1
ATOM 1141 C CA . ILE A 1 141 ? -21.148 9.501 5.939 1.00 88.44 141 ILE A CA 1
ATOM 1142 C C . ILE A 1 141 ? -22.332 9.114 6.827 1.00 88.44 141 ILE A C 1
ATOM 1144 O O . ILE A 1 141 ? -22.863 9.975 7.519 1.00 88.44 141 ILE A O 1
ATOM 1148 N N . GLY A 1 142 ? -22.737 7.844 6.874 1.00 90.25 142 GLY A N 1
ATOM 1149 C CA . GLY A 1 142 ? -23.787 7.413 7.807 1.00 90.25 142 GLY A CA 1
ATOM 1150 C C . GLY A 1 142 ? -24.168 5.940 7.707 1.00 90.25 142 GLY A C 1
ATOM 1151 O O . GLY A 1 142 ? -23.714 5.236 6.809 1.00 90.25 142 GLY A O 1
ATOM 1152 N N . ASN A 1 143 ? -25.002 5.462 8.629 1.00 90.75 143 ASN A N 1
ATOM 1153 C CA . ASN A 1 143 ? -25.466 4.067 8.644 1.00 90.75 143 ASN A CA 1
ATOM 1154 C C . ASN A 1 143 ? -26.771 3.818 7.866 1.00 90.75 143 ASN A C 1
ATOM 1156 O O . ASN A 1 143 ? -27.045 2.670 7.528 1.00 90.75 143 ASN A O 1
ATOM 1160 N N . ASP A 1 144 ? -27.545 4.860 7.550 1.00 92.56 144 ASP A N 1
ATOM 1161 C CA . ASP A 1 144 ? -28.857 4.738 6.904 1.00 92.56 144 ASP A CA 1
ATOM 1162 C C . ASP A 1 144 ? -28.878 5.315 5.475 1.00 92.56 144 ASP A C 1
ATOM 1164 O O . ASP A 1 144 ? -28.740 6.522 5.263 1.00 92.56 144 ASP A O 1
ATOM 1168 N N . VAL A 1 145 ? -29.074 4.451 4.471 1.00 87.31 145 VAL A N 1
ATOM 1169 C CA . VAL A 1 145 ? -29.092 4.852 3.050 1.00 87.31 145 VAL A CA 1
ATOM 1170 C C . VAL A 1 145 ? -30.234 5.834 2.725 1.00 87.31 145 VAL A C 1
ATOM 1172 O O . VAL A 1 145 ? -29.932 6.847 2.093 1.00 87.31 145 VAL A O 1
ATOM 1175 N N . PRO A 1 146 ? -31.505 5.616 3.127 1.00 91.69 146 PRO A N 1
ATOM 1176 C CA . PRO A 1 146 ? -32.592 6.582 2.925 1.00 91.69 146 PRO A CA 1
ATOM 1177 C C . PRO A 1 146 ? -32.290 7.993 3.450 1.00 91.69 146 PRO A C 1
ATOM 1179 O O . PRO A 1 146 ? -32.477 8.969 2.721 1.00 91.69 146 PRO A O 1
ATOM 1182 N N . THR A 1 147 ? -31.752 8.124 4.664 1.00 89.44 147 THR A N 1
ATOM 1183 C CA . THR A 1 147 ? -31.358 9.416 5.249 1.00 89.44 147 THR A CA 1
ATOM 1184 C C . THR A 1 147 ? -30.283 10.093 4.402 1.00 89.44 147 THR A C 1
ATOM 1186 O O . THR A 1 147 ? -30.403 11.276 4.071 1.00 89.44 147 THR A O 1
ATOM 1189 N N . LEU A 1 148 ? -29.274 9.339 3.958 1.00 84.88 148 LEU A N 1
ATOM 1190 C CA . LEU A 1 148 ? -28.233 9.846 3.063 1.00 84.88 148 LEU A CA 1
ATOM 1191 C C . LEU A 1 148 ? -28.805 10.267 1.697 1.00 84.88 148 LEU A C 1
ATOM 1193 O O . LEU A 1 148 ? -28.412 11.309 1.168 1.00 84.88 148 LEU A O 1
ATOM 1197 N N . GLN A 1 149 ? -29.769 9.520 1.136 1.00 85.00 149 GLN A N 1
ATOM 1198 C CA . GLN A 1 149 ? -30.488 9.911 -0.088 1.00 85.00 149 GLN A CA 1
ATOM 1199 C C . GLN A 1 149 ? -31.289 11.199 0.118 1.00 85.00 149 GLN A C 1
ATOM 1201 O O . GLN A 1 149 ? -31.286 12.055 -0.767 1.00 85.00 149 GLN A O 1
ATOM 1206 N N . SER A 1 150 ? -31.927 11.374 1.277 1.00 88.12 150 SER A N 1
ATOM 1207 C CA . SER A 1 150 ? -32.677 12.585 1.616 1.00 88.12 150 SER A CA 1
ATOM 1208 C C . SER A 1 150 ? -31.760 13.809 1.706 1.00 88.12 150 SER A C 1
ATOM 1210 O O . SER A 1 150 ? -32.044 14.816 1.056 1.00 88.12 150 SER A O 1
ATOM 1212 N N . VAL A 1 151 ? -30.639 13.715 2.436 1.00 86.12 151 VAL A N 1
ATOM 1213 C CA . VAL A 1 151 ? -29.635 14.793 2.530 1.00 86.12 151 VAL A CA 1
ATOM 1214 C C . VAL A 1 151 ? -29.066 15.114 1.146 1.00 86.12 151 VAL A C 1
ATOM 1216 O O . VAL A 1 151 ? -29.041 16.275 0.744 1.00 86.12 151 VAL A O 1
ATOM 1219 N N . LYS A 1 152 ? -28.671 14.092 0.373 1.00 82.31 152 LYS A N 1
ATOM 1220 C CA . LYS A 1 152 ? -28.148 14.264 -0.990 1.00 82.31 152 LYS A CA 1
ATOM 1221 C C . LYS A 1 152 ? -29.161 14.923 -1.925 1.00 82.31 152 LYS A C 1
ATOM 1223 O O . LYS A 1 152 ? -28.771 15.778 -2.717 1.00 82.31 152 LYS A O 1
ATOM 1228 N N . SER A 1 153 ? -30.434 14.540 -1.858 1.00 81.38 153 SER A N 1
ATOM 1229 C CA . SER A 1 153 ? -31.489 15.081 -2.726 1.00 81.38 153 SER A CA 1
ATOM 1230 C C . SER A 1 153 ? -31.829 16.528 -2.379 1.00 81.38 153 SER A C 1
ATOM 1232 O O . SER A 1 153 ? -32.090 17.323 -3.277 1.00 81.38 153 SER A O 1
ATOM 1234 N N . TRP A 1 154 ? -31.780 16.891 -1.095 1.00 80.88 154 TRP A N 1
ATOM 1235 C CA . TRP A 1 154 ? -31.914 18.277 -0.652 1.00 80.88 154 TRP A CA 1
ATOM 1236 C C . TRP A 1 154 ? -30.699 19.120 -1.078 1.00 80.88 154 TRP A C 1
ATOM 1238 O O . TRP A 1 154 ? -30.879 20.141 -1.736 1.00 80.88 154 TRP A O 1
ATOM 1248 N N . LEU A 1 155 ? -29.468 18.640 -0.851 1.00 74.69 155 LEU A N 1
ATOM 1249 C CA . LEU A 1 155 ? -28.244 19.296 -1.338 1.00 74.69 155 LEU A CA 1
ATOM 1250 C C . LEU A 1 155 ? -28.249 19.469 -2.866 1.00 74.69 155 LEU A C 1
ATOM 1252 O O . LEU A 1 155 ? -27.900 20.536 -3.358 1.00 74.69 155 LEU A O 1
ATOM 1256 N N . SER A 1 156 ? -28.689 18.456 -3.621 1.00 66.12 156 SER A N 1
ATOM 1257 C CA . SER A 1 156 ? -28.699 18.482 -5.095 1.00 66.12 156 SER A CA 1
ATOM 1258 C C . SER A 1 156 ? -29.795 19.373 -5.697 1.00 66.12 156 SER A C 1
ATOM 1260 O O . SER A 1 156 ? -29.722 19.705 -6.876 1.00 66.12 156 SER A O 1
ATOM 1262 N N . LYS A 1 157 ? -30.798 19.791 -4.908 1.00 59.16 157 LYS A N 1
ATOM 1263 C CA . LYS A 1 157 ? -31.730 20.869 -5.294 1.00 59.16 157 LYS A CA 1
ATOM 1264 C C . LYS A 1 157 ? -31.099 22.261 -5.176 1.00 59.16 157 LYS A C 1
ATOM 1266 O O . LYS A 1 157 ? -31.628 23.206 -5.749 1.00 59.16 157 LYS A O 1
ATOM 1271 N N . CYS A 1 158 ? -29.986 22.379 -4.453 1.00 50.44 158 CYS A N 1
ATOM 1272 C CA . CYS A 1 158 ? -29.295 23.641 -4.197 1.00 50.44 158 CYS A CA 1
ATOM 1273 C C . CYS A 1 158 ? -27.939 23.748 -4.925 1.00 50.44 158 CYS A C 1
ATOM 1275 O O . CYS A 1 158 ? -27.504 24.859 -5.212 1.00 50.44 158 CYS A O 1
ATOM 1277 N N . LEU A 1 159 ? -27.249 22.625 -5.179 1.00 46.69 159 LEU A N 1
ATOM 1278 C CA . LEU A 1 159 ? -25.816 22.548 -5.516 1.00 46.69 159 LEU A CA 1
ATOM 1279 C C . LEU A 1 159 ? -25.528 21.378 -6.495 1.00 46.69 159 LEU A C 1
ATOM 1281 O O . LEU A 1 159 ? -26.254 20.388 -6.505 1.00 46.69 159 LEU A O 1
ATOM 1285 N N . ALA A 1 160 ? -24.452 21.441 -7.293 1.00 31.38 160 ALA A N 1
ATOM 1286 C CA . ALA A 1 160 ? -24.065 20.398 -8.269 1.00 31.38 160 ALA A CA 1
ATOM 1287 C C . ALA A 1 160 ? -22.560 20.047 -8.183 1.00 31.38 160 ALA A C 1
ATOM 1289 O O . ALA A 1 160 ? -21.796 20.898 -7.760 1.00 31.38 160 ALA A O 1
ATOM 1290 N N . ALA A 1 161 ? -22.118 18.850 -8.617 1.00 31.52 161 ALA A N 1
ATOM 1291 C CA . ALA A 1 161 ? -20.851 18.231 -8.155 1.00 31.52 161 ALA A CA 1
ATOM 1292 C C . ALA A 1 161 ? -19.896 17.647 -9.241 1.00 31.52 161 ALA A C 1
ATOM 1294 O O . ALA A 1 161 ? -20.410 17.066 -10.197 1.00 31.52 161 ALA A O 1
ATOM 1295 N N . TYR A 1 162 ? -18.556 17.770 -9.075 1.00 34.72 162 TYR A N 1
ATOM 1296 C CA . TYR A 1 162 ? -17.416 16.803 -9.210 1.00 34.72 162 TYR A CA 1
ATOM 1297 C C . TYR A 1 162 ? -16.027 17.509 -8.988 1.00 34.72 162 TYR A C 1
ATOM 1299 O O . TYR A 1 162 ? -15.800 18.500 -9.674 1.00 34.72 162 TYR A O 1
ATOM 1307 N N . ILE A 1 163 ? -14.961 17.036 -8.289 1.00 46.62 163 ILE A N 1
ATOM 1308 C CA . ILE A 1 163 ? -14.688 16.032 -7.212 1.00 46.62 163 ILE A CA 1
ATOM 1309 C C . ILE A 1 163 ? -13.156 16.040 -6.828 1.00 46.62 163 ILE A C 1
ATOM 1311 O O . ILE A 1 163 ? -12.307 16.159 -7.717 1.00 46.62 163 ILE A O 1
ATOM 1315 N N . LEU A 1 164 ? -12.759 15.834 -5.552 1.00 51.78 164 LEU A N 1
ATOM 1316 C CA . LEU A 1 164 ? -11.342 15.781 -5.072 1.00 51.78 164 LEU A CA 1
ATOM 1317 C C . LEU A 1 164 ? -10.436 14.643 -5.616 1.00 51.78 164 LEU A C 1
ATOM 1319 O O . LEU A 1 164 ? -10.826 13.489 -5.779 1.00 51.78 164 LEU A O 1
ATOM 1323 N N . GLY A 1 165 ? -9.133 14.938 -5.736 1.00 54.78 165 GLY A N 1
ATOM 1324 C CA . GLY A 1 165 ? -8.072 14.029 -6.210 1.00 54.78 165 GLY A CA 1
ATOM 1325 C C . GLY A 1 165 ? -7.513 12.999 -5.207 1.00 54.78 165 GLY A C 1
ATOM 1326 O O . GLY A 1 165 ? -6.298 12.783 -5.187 1.00 54.78 165 GLY A O 1
ATOM 1327 N N . ILE A 1 166 ? -8.352 12.361 -4.382 1.00 66.06 166 ILE A N 1
ATOM 1328 C CA . ILE A 1 166 ? -7.961 11.244 -3.494 1.00 66.06 166 ILE A CA 1
ATOM 1329 C C . ILE A 1 166 ? -8.812 10.018 -3.830 1.00 66.06 166 ILE A C 1
ATOM 1331 O O . ILE A 1 166 ? -10.036 10.078 -3.803 1.00 66.06 166 ILE A O 1
ATOM 1335 N N . LYS A 1 167 ? -8.177 8.877 -4.118 1.00 66.81 167 LYS A N 1
ATOM 1336 C CA . LYS A 1 167 ? -8.888 7.631 -4.419 1.00 66.81 167 LYS A CA 1
ATOM 1337 C C . LYS A 1 167 ? -9.221 6.888 -3.127 1.00 66.81 167 LYS A C 1
ATOM 1339 O O . LYS A 1 167 ? -8.330 6.305 -2.507 1.00 66.81 167 LYS A O 1
ATOM 1344 N N . ILE A 1 168 ? -10.504 6.854 -2.776 1.00 65.88 168 ILE A N 1
ATOM 1345 C CA . ILE A 1 168 ? -11.039 5.949 -1.754 1.00 65.88 168 ILE A CA 1
ATOM 1346 C C . ILE A 1 168 ? -11.250 4.561 -2.383 1.00 65.88 168 ILE A C 1
ATOM 1348 O O . ILE A 1 168 ? -11.800 4.427 -3.476 1.00 65.88 168 ILE A O 1
ATOM 1352 N N . TYR A 1 169 ? -10.802 3.518 -1.692 1.00 68.44 169 TYR A N 1
ATOM 1353 C CA . TYR A 1 169 ? -11.122 2.116 -1.953 1.00 68.44 169 TYR A CA 1
ATOM 1354 C C . TYR A 1 169 ? -11.810 1.531 -0.718 1.00 68.44 169 TYR A C 1
ATOM 1356 O O . TYR A 1 169 ? -11.462 1.881 0.408 1.00 68.44 169 TYR A O 1
ATOM 1364 N N . ARG A 1 170 ? -12.758 0.612 -0.916 1.00 62.94 170 ARG A N 1
ATOM 1365 C CA . ARG A 1 170 ? -13.511 -0.034 0.163 1.00 62.94 170 ARG A CA 1
ATOM 1366 C C . ARG A 1 170 ? -13.684 -1.523 -0.112 1.00 62.94 170 ARG A C 1
ATOM 1368 O O . ARG A 1 170 ? -14.030 -1.906 -1.225 1.00 62.94 170 ARG A O 1
ATOM 1375 N N . ASN A 1 171 ? -13.514 -2.351 0.916 1.00 64.19 171 ASN A N 1
ATOM 1376 C CA . ASN A 1 171 ? -13.840 -3.774 0.884 1.00 64.19 171 ASN A CA 1
ATOM 1377 C C . ASN A 1 171 ? -14.775 -4.117 2.056 1.00 64.19 171 ASN A C 1
ATOM 1379 O O . ASN A 1 171 ? -14.358 -4.119 3.214 1.00 64.19 171 ASN A O 1
ATOM 1383 N N . ARG A 1 172 ? -16.042 -4.425 1.743 1.00 64.81 172 ARG A N 1
ATOM 1384 C CA . ARG A 1 172 ? -17.088 -4.731 2.738 1.00 64.81 172 ARG A CA 1
ATOM 1385 C C . ARG A 1 172 ? -16.981 -6.127 3.360 1.00 64.81 172 ARG A C 1
ATOM 1387 O O . ARG A 1 172 ? -17.524 -6.328 4.432 1.00 64.81 172 ARG A O 1
ATOM 1394 N N . SER A 1 173 ? -16.269 -7.071 2.740 1.00 64.19 173 SER A N 1
ATOM 1395 C CA . SER A 1 173 ? -16.044 -8.420 3.300 1.00 64.19 173 SER A CA 1
ATOM 1396 C C . SER A 1 173 ? -14.888 -8.496 4.308 1.00 64.19 173 SER A C 1
ATOM 1398 O O . SER A 1 173 ? -14.673 -9.542 4.906 1.00 64.19 173 SER A O 1
ATOM 1400 N N . LYS A 1 174 ? -14.112 -7.414 4.457 1.00 64.00 174 LYS A N 1
ATOM 1401 C CA . LYS A 1 174 ? -12.977 -7.304 5.392 1.00 64.00 174 LYS A CA 1
ATOM 1402 C C . LYS A 1 174 ? -13.066 -6.069 6.303 1.00 64.00 174 LYS A C 1
ATOM 1404 O O . LYS A 1 174 ? -12.118 -5.793 7.024 1.00 64.00 174 LYS A O 1
ATOM 1409 N N . TRP A 1 175 ? -14.153 -5.298 6.194 1.00 71.94 175 TRP A N 1
ATOM 1410 C CA . TRP A 1 175 ? -14.365 -4.009 6.875 1.00 71.94 175 TRP A CA 1
ATOM 1411 C C . TRP A 1 175 ? -13.156 -3.063 6.715 1.00 71.94 175 TRP A C 1
ATOM 1413 O O . TRP A 1 175 ? -12.658 -2.469 7.667 1.00 71.94 175 TRP A O 1
ATOM 1423 N N . LEU A 1 176 ? -12.652 -2.961 5.475 1.00 78.69 176 LEU A N 1
ATOM 1424 C CA . LEU A 1 176 ? -11.464 -2.174 5.123 1.00 78.69 176 LEU A CA 1
ATOM 1425 C C . LEU A 1 176 ? -11.810 -0.950 4.276 1.00 78.69 176 LEU A C 1
ATOM 1427 O O . LEU A 1 176 ? -12.539 -1.053 3.282 1.00 78.69 176 LEU A O 1
ATOM 1431 N N . ILE A 1 177 ? -11.159 0.170 4.585 1.00 75.50 177 ILE A N 1
ATOM 1432 C CA . ILE A 1 177 ? -11.092 1.363 3.733 1.00 75.50 177 ILE A CA 1
ATOM 1433 C C . ILE A 1 177 ? -9.624 1.699 3.470 1.00 75.50 177 ILE A C 1
ATOM 1435 O O . ILE A 1 177 ? -8.802 1.664 4.378 1.00 75.50 177 ILE A O 1
ATOM 1439 N N . GLY A 1 178 ? -9.286 2.030 2.226 1.00 79.25 178 GLY A N 1
ATOM 1440 C CA . GLY A 1 178 ? -7.952 2.473 1.833 1.00 79.25 178 GLY A CA 1
ATOM 1441 C C . GLY A 1 178 ? -7.988 3.815 1.117 1.00 79.25 178 GLY A C 1
ATOM 1442 O O . GLY A 1 178 ? -8.802 4.009 0.217 1.00 79.25 178 GLY A O 1
ATOM 1443 N N . LEU A 1 179 ? -7.064 4.712 1.454 1.00 78.19 179 LEU A N 1
ATOM 1444 C CA . LEU A 1 179 ? -6.856 5.982 0.756 1.00 78.19 179 LEU A CA 1
ATOM 1445 C C . LEU A 1 179 ? -5.567 5.919 -0.072 1.00 78.19 179 LEU A C 1
ATOM 1447 O O . LEU A 1 179 ? -4.502 5.622 0.467 1.00 78.19 179 LEU A O 1
ATOM 1451 N N . SER A 1 180 ? -5.640 6.229 -1.369 1.00 82.19 180 SER A N 1
ATOM 1452 C CA . SER A 1 180 ? -4.472 6.316 -2.260 1.00 82.19 180 SER A CA 1
ATOM 1453 C C . SER A 1 180 ? -4.456 7.620 -3.052 1.00 82.19 180 SER A C 1
ATOM 1455 O O . SER A 1 180 ? -5.490 8.157 -3.449 1.00 82.19 180 SER A O 1
ATOM 1457 N N . GLN A 1 181 ? -3.248 8.107 -3.325 1.00 80.38 181 GLN A N 1
ATOM 1458 C CA . GLN A 1 181 ? -2.976 9.250 -4.198 1.00 80.38 181 GLN A CA 1
ATOM 1459 C C . GLN A 1 181 ? -2.086 8.866 -5.389 1.00 80.38 181 GLN A C 1
ATOM 1461 O O . GLN A 1 181 ? -1.423 9.726 -5.956 1.00 80.38 181 GLN A O 1
ATOM 1466 N N . SER A 1 182 ? -2.087 7.594 -5.798 1.00 84.44 182 SER A N 1
ATOM 1467 C CA . SER A 1 182 ? -1.359 7.056 -6.968 1.00 84.44 182 SER A CA 1
ATOM 1468 C C . SER A 1 182 ? -1.372 7.981 -8.199 1.00 84.44 182 SER A C 1
ATOM 1470 O O . SER A 1 182 ? -0.314 8.319 -8.726 1.00 84.44 182 SER A O 1
ATOM 1472 N N . THR A 1 183 ? -2.546 8.474 -8.608 1.00 79.62 183 THR A N 1
ATOM 1473 C CA . THR A 1 183 ? -2.708 9.388 -9.757 1.00 79.62 183 THR A CA 1
ATOM 1474 C C . THR A 1 183 ? -2.102 10.779 -9.537 1.00 79.62 183 THR A C 1
ATOM 1476 O O . THR A 1 183 ? -1.595 11.386 -10.479 1.00 79.62 183 THR A O 1
ATOM 1479 N N . TYR A 1 184 ? -2.120 11.295 -8.306 1.00 81.31 184 TYR A N 1
ATOM 1480 C CA . TYR A 1 184 ? -1.429 12.532 -7.936 1.00 81.31 184 TYR A CA 1
ATOM 1481 C C . TYR A 1 184 ? 0.091 12.319 -7.856 1.00 81.31 184 TYR A C 1
ATOM 1483 O O . TYR A 1 184 ? 0.851 13.167 -8.319 1.00 81.31 184 TYR A O 1
ATOM 1491 N N . ILE A 1 185 ? 0.538 11.165 -7.350 1.00 91.62 185 ILE A N 1
ATOM 1492 C CA . ILE A 1 185 ? 1.953 10.784 -7.303 1.00 91.62 185 ILE A CA 1
ATOM 1493 C C . ILE A 1 185 ? 2.524 10.713 -8.729 1.00 91.62 185 ILE A C 1
ATOM 1495 O O . ILE A 1 185 ? 3.558 11.320 -8.991 1.00 91.62 185 ILE A O 1
ATOM 1499 N N . ASP A 1 186 ? 1.822 10.097 -9.685 1.00 89.06 186 ASP A N 1
ATOM 1500 C CA . ASP A 1 186 ? 2.234 10.112 -11.100 1.00 89.06 186 ASP A CA 1
ATOM 1501 C C . ASP A 1 186 ? 2.291 11.534 -11.697 1.00 89.06 186 ASP A C 1
ATOM 1503 O O . ASP A 1 186 ? 3.220 11.846 -12.446 1.00 89.06 186 ASP A O 1
ATOM 1507 N N . LYS A 1 187 ? 1.357 12.431 -11.334 1.00 88.06 187 LYS A N 1
ATOM 1508 C CA . LYS A 1 187 ? 1.396 13.845 -11.760 1.00 88.06 187 LYS A CA 1
ATOM 1509 C C . LYS A 1 187 ? 2.631 14.580 -11.226 1.00 88.06 187 LYS A C 1
ATOM 1511 O O . LYS A 1 187 ? 3.288 15.278 -11.997 1.00 88.06 187 LYS A O 1
ATOM 1516 N N . ILE A 1 188 ? 2.976 14.433 -9.941 1.00 93.69 188 ILE A N 1
ATOM 1517 C CA . ILE A 1 188 ? 4.155 15.117 -9.373 1.00 93.69 188 ILE A CA 1
ATOM 1518 C C . ILE A 1 188 ? 5.469 14.503 -9.867 1.00 93.69 188 ILE A C 1
ATOM 1520 O O . ILE A 1 188 ? 6.428 15.235 -10.092 1.00 93.69 188 ILE A O 1
ATOM 1524 N N . LEU A 1 189 ? 5.512 13.189 -10.113 1.00 95.12 189 LEU A N 1
ATOM 1525 C CA . LEU A 1 189 ? 6.684 12.538 -10.699 1.00 95.12 189 LEU A CA 1
ATOM 1526 C C . LEU A 1 189 ? 6.984 13.102 -12.090 1.00 95.12 189 LEU A C 1
ATOM 1528 O O . LEU A 1 189 ? 8.118 13.505 -12.329 1.00 95.12 189 LEU A O 1
ATOM 1532 N N . LYS A 1 190 ? 5.964 13.240 -12.948 1.00 94.00 190 LYS A N 1
ATOM 1533 C CA . LYS A 1 19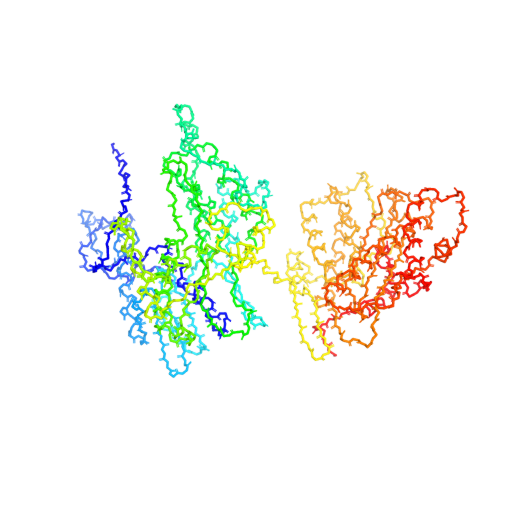0 ? 6.088 13.913 -14.252 1.00 94.00 190 LYS A CA 1
ATOM 1534 C C . LYS A 1 190 ? 6.511 15.374 -14.118 1.00 94.00 190 LYS A C 1
ATOM 1536 O O . LYS A 1 190 ? 7.464 15.800 -14.766 1.00 94.00 190 LYS A O 1
ATOM 1541 N N . ARG A 1 191 ? 5.860 16.134 -13.227 1.00 92.62 191 ARG A N 1
ATOM 1542 C CA . ARG A 1 191 ? 6.164 17.559 -12.979 1.00 92.62 191 ARG A CA 1
ATOM 1543 C C . ARG A 1 191 ? 7.641 17.806 -12.652 1.00 92.62 191 ARG A C 1
ATOM 1545 O O . ARG A 1 191 ? 8.184 18.825 -13.066 1.00 92.62 191 ARG A O 1
ATOM 1552 N N . PHE A 1 192 ? 8.278 16.890 -11.924 1.00 95.06 192 PHE A N 1
ATOM 1553 C CA . PHE A 1 192 ? 9.673 17.014 -11.493 1.00 95.06 192 PHE A CA 1
ATOM 1554 C C . PHE A 1 192 ? 10.652 16.114 -12.273 1.00 95.06 192 PHE A C 1
ATOM 1556 O O . PHE A 1 192 ? 11.792 15.966 -11.842 1.00 95.06 192 PHE A O 1
ATOM 1563 N N . ARG A 1 193 ? 10.239 15.538 -13.418 1.00 94.12 193 ARG A N 1
ATOM 1564 C CA . ARG A 1 193 ? 11.046 14.636 -14.277 1.00 94.12 193 ARG A CA 1
ATOM 1565 C C . ARG A 1 193 ? 11.619 13.415 -13.535 1.00 94.12 193 ARG A C 1
ATOM 1567 O O . ARG A 1 193 ? 12.742 12.977 -13.772 1.00 94.12 193 ARG A O 1
ATOM 1574 N N . MET A 1 194 ? 10.837 12.867 -12.606 1.00 95.69 194 MET A N 1
ATOM 1575 C CA . MET A 1 194 ? 11.187 11.716 -11.766 1.00 95.69 194 MET A CA 1
ATOM 1576 C C . MET A 1 194 ? 10.424 10.438 -12.142 1.00 95.69 194 MET A C 1
ATOM 1578 O O . MET A 1 194 ? 10.649 9.390 -11.533 1.00 95.69 194 MET A O 1
ATOM 1582 N N . ASP A 1 195 ? 9.549 10.481 -13.146 1.00 89.19 195 ASP A N 1
ATOM 1583 C CA . ASP A 1 195 ? 8.747 9.356 -13.635 1.00 89.19 195 ASP A CA 1
ATOM 1584 C C . ASP A 1 195 ? 9.537 8.294 -14.424 1.00 89.19 195 ASP A C 1
ATOM 1586 O O . ASP A 1 195 ? 9.028 7.183 -14.589 1.00 89.19 195 ASP A O 1
ATOM 1590 N N . GLU A 1 196 ? 10.806 8.554 -14.760 1.00 90.38 196 GLU A N 1
ATOM 1591 C CA . GLU A 1 196 ? 11.760 7.575 -15.324 1.00 90.38 196 GLU A CA 1
ATOM 1592 C C . GLU A 1 196 ? 12.943 7.212 -14.400 1.00 90.38 196 GLU A C 1
ATOM 1594 O O . GLU A 1 196 ? 13.717 6.313 -14.709 1.00 90.38 196 GLU A O 1
ATOM 1599 N N . SER A 1 197 ? 13.050 7.842 -13.224 1.00 90.69 197 SER A N 1
ATOM 1600 C CA . SER A 1 197 ? 14.180 7.726 -12.274 1.00 90.69 197 SER A CA 1
ATOM 1601 C C . SER A 1 197 ? 14.526 6.295 -11.779 1.00 90.69 197 SER A C 1
ATOM 1603 O O . SER A 1 197 ? 13.866 5.306 -12.096 1.00 90.69 197 SER A O 1
ATOM 1605 N N . LYS A 1 198 ? 15.545 6.131 -10.921 1.00 90.50 198 LYS A N 1
ATOM 1606 C CA . LYS A 1 198 ? 15.712 4.874 -10.154 1.00 90.50 198 LYS A CA 1
ATOM 1607 C C . LYS A 1 198 ? 14.636 4.777 -9.055 1.00 90.50 198 LYS A C 1
ATOM 1609 O O . LYS A 1 198 ? 14.206 5.798 -8.537 1.00 90.50 198 LYS A O 1
ATOM 1614 N N . LYS A 1 199 ? 14.179 3.568 -8.702 1.00 90.94 199 LYS A N 1
ATOM 1615 C CA . LYS A 1 199 ? 13.210 3.332 -7.607 1.00 90.94 199 LYS A CA 1
ATOM 1616 C C . LYS A 1 199 ? 13.958 3.020 -6.307 1.00 90.94 199 LYS A C 1
ATOM 1618 O O . LYS A 1 199 ? 14.636 2.001 -6.252 1.00 90.94 199 LYS A O 1
ATOM 1623 N N . GLU A 1 200 ? 13.790 3.841 -5.272 1.00 89.50 200 GLU A N 1
ATOM 1624 C CA . GLU A 1 200 ? 14.470 3.655 -3.973 1.00 89.50 200 GLU A CA 1
ATOM 1625 C C . GLU A 1 200 ? 13.576 2.964 -2.948 1.00 89.50 200 GLU A C 1
ATOM 1627 O O . GLU A 1 200 ? 12.350 3.049 -3.020 1.00 89.50 200 GLU A O 1
ATOM 1632 N N . PHE A 1 201 ? 14.198 2.294 -1.978 1.00 88.19 201 PHE A N 1
ATOM 1633 C CA . PHE A 1 201 ? 13.511 1.499 -0.955 1.00 88.19 201 PHE A CA 1
ATOM 1634 C C . PHE A 1 201 ? 13.149 2.272 0.320 1.00 88.19 201 PHE A C 1
ATOM 1636 O O . PHE A 1 201 ? 12.244 1.847 1.027 1.00 88.19 201 PHE A O 1
ATOM 1643 N N . ILE A 1 202 ? 13.824 3.391 0.601 1.00 91.56 202 ILE A N 1
ATOM 1644 C CA . ILE A 1 202 ? 13.598 4.243 1.779 1.00 91.56 202 ILE A CA 1
ATOM 1645 C C . ILE A 1 202 ? 13.616 5.726 1.372 1.00 91.56 202 ILE A C 1
ATOM 1647 O O . ILE A 1 202 ? 14.365 6.086 0.456 1.00 91.56 202 ILE A O 1
ATOM 1651 N N . PRO A 1 203 ? 12.815 6.597 2.016 1.00 91.31 203 PRO A N 1
ATOM 1652 C CA . PRO A 1 203 ? 12.686 8.001 1.619 1.00 91.31 203 PRO A CA 1
ATOM 1653 C C . PRO A 1 203 ? 13.926 8.844 1.953 1.00 91.31 203 PRO A C 1
ATOM 1655 O O . PRO A 1 203 ? 14.217 9.810 1.249 1.00 91.31 203 PRO A O 1
ATOM 1658 N N . MET A 1 204 ? 14.697 8.449 2.967 1.00 89.44 204 MET A N 1
ATOM 1659 C CA . MET A 1 204 ? 15.987 9.029 3.350 1.00 89.44 204 MET A CA 1
ATOM 1660 C C . MET A 1 204 ? 16.896 7.896 3.843 1.00 89.44 204 MET A C 1
ATOM 1662 O O . MET A 1 204 ? 16.407 6.966 4.482 1.00 89.44 204 MET A O 1
ATOM 1666 N N . GLN A 1 205 ? 18.191 7.934 3.519 1.00 82.56 205 GLN A N 1
ATOM 1667 C CA . GLN A 1 205 ? 19.140 6.912 3.973 1.00 82.56 205 GLN A CA 1
ATOM 1668 C C . GLN A 1 205 ? 19.649 7.229 5.384 1.00 82.56 205 GLN A C 1
ATOM 1670 O O . GLN A 1 205 ? 19.840 8.393 5.738 1.00 82.56 205 GLN A O 1
ATOM 1675 N N . HIS A 1 206 ? 19.893 6.186 6.177 1.00 78.19 206 HIS A N 1
ATOM 1676 C CA . HIS A 1 206 ? 20.540 6.318 7.479 1.00 78.19 206 HIS A CA 1
ATOM 1677 C C . HIS A 1 206 ? 21.957 6.899 7.320 1.00 78.19 206 HIS A C 1
ATOM 1679 O O . HIS A 1 206 ? 22.661 6.563 6.369 1.00 78.19 206 HIS A O 1
ATOM 1685 N N . GLY A 1 207 ? 22.365 7.787 8.230 1.00 73.62 207 GLY A N 1
ATOM 1686 C CA . GLY A 1 207 ? 23.663 8.474 8.177 1.00 73.62 207 GLY A CA 1
ATOM 1687 C C . GLY A 1 207 ? 23.735 9.710 7.266 1.00 73.62 207 GLY A C 1
ATOM 1688 O O . GLY A 1 207 ? 24.714 10.448 7.356 1.00 73.62 207 GLY A O 1
ATOM 1689 N N . ILE A 1 208 ? 22.719 10.004 6.440 1.00 78.44 208 ILE A N 1
ATOM 1690 C CA . ILE A 1 208 ? 22.657 11.295 5.730 1.00 78.44 208 ILE A CA 1
ATOM 1691 C C . ILE A 1 208 ? 22.363 12.409 6.738 1.00 78.44 208 ILE A C 1
ATOM 1693 O O . ILE A 1 208 ? 21.320 12.410 7.390 1.00 78.44 208 ILE A O 1
ATOM 1697 N N . VAL A 1 209 ? 23.264 13.389 6.813 1.00 79.88 209 VAL A N 1
ATOM 1698 C CA . VAL A 1 209 ? 23.094 14.622 7.588 1.00 79.88 209 VAL A CA 1
ATOM 1699 C C . VAL A 1 209 ? 22.973 15.794 6.618 1.00 79.88 209 VAL A C 1
ATOM 1701 O O . VAL A 1 209 ? 23.831 15.979 5.752 1.00 79.88 209 VAL A O 1
ATOM 1704 N N . LEU A 1 210 ? 21.909 16.584 6.770 1.00 86.81 210 LEU A N 1
ATOM 1705 C CA . LEU A 1 210 ? 21.740 17.858 6.073 1.00 86.81 210 LEU A CA 1
ATOM 1706 C C . LEU A 1 210 ? 22.056 19.017 7.029 1.00 86.81 210 LEU A C 1
ATOM 1708 O O . LEU A 1 210 ? 21.860 18.889 8.239 1.00 86.81 210 LEU A O 1
ATOM 1712 N N . SER A 1 211 ? 22.570 20.118 6.485 1.00 88.06 211 SER A N 1
ATOM 1713 C CA . SER A 1 211 ? 22.943 21.320 7.246 1.00 88.06 211 SER A CA 1
ATOM 1714 C C . SER A 1 211 ? 22.964 22.575 6.366 1.00 88.06 211 SER A C 1
ATOM 1716 O O . SER A 1 211 ? 23.082 22.482 5.140 1.00 88.06 211 SER A O 1
ATOM 1718 N N . LYS A 1 212 ? 22.917 23.766 6.976 1.00 86.81 212 LYS A N 1
ATOM 1719 C CA . LYS A 1 212 ? 23.052 25.073 6.300 1.00 86.81 212 LYS A CA 1
ATOM 1720 C C . LYS A 1 212 ? 24.437 25.285 5.686 1.00 86.81 212 LYS A C 1
ATOM 1722 O O . LYS A 1 212 ? 24.577 26.049 4.740 1.00 86.81 212 LYS A O 1
ATOM 1727 N N . THR A 1 213 ? 25.454 24.563 6.154 1.00 86.69 213 THR A N 1
ATOM 172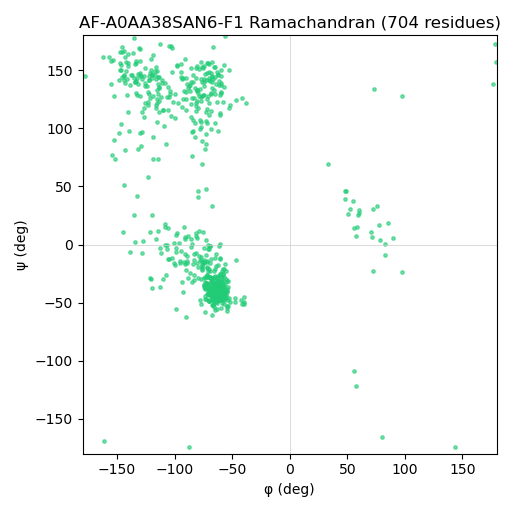8 C CA . THR A 1 213 ? 26.786 24.532 5.519 1.00 86.69 213 THR A CA 1
ATOM 1729 C C . THR A 1 213 ? 26.782 23.907 4.118 1.00 86.69 213 THR A C 1
ATOM 1731 O O . THR A 1 213 ? 27.768 24.026 3.400 1.00 86.69 213 THR A O 1
ATOM 1734 N N . GLN A 1 214 ? 25.682 23.260 3.711 1.00 89.56 214 GLN A N 1
ATOM 1735 C CA . GLN A 1 214 ? 25.463 22.738 2.357 1.00 89.56 214 GLN A CA 1
ATOM 1736 C C . GLN A 1 214 ? 24.659 23.709 1.464 1.00 89.56 214 GLN A C 1
ATOM 1738 O O . GLN A 1 214 ? 24.353 23.365 0.321 1.00 89.56 214 GLN A O 1
ATOM 1743 N N . CYS A 1 215 ? 24.274 24.889 1.968 1.00 88.94 215 CYS A N 1
ATOM 1744 C CA . CYS A 1 215 ? 23.596 25.920 1.179 1.00 88.94 215 CYS A CA 1
ATOM 1745 C C . CYS A 1 215 ? 24.562 26.597 0.176 1.00 88.94 215 CYS A C 1
ATOM 1747 O O . CYS A 1 215 ? 25.768 26.639 0.419 1.00 88.94 215 CYS A O 1
ATOM 1749 N N . PRO A 1 216 ? 24.057 27.184 -0.925 1.00 86.94 216 PRO A N 1
ATOM 1750 C CA . PRO A 1 216 ? 24.859 27.934 -1.894 1.00 86.94 216 PRO A CA 1
ATOM 1751 C C . PRO A 1 216 ? 25.590 29.155 -1.308 1.00 86.94 216 PRO A C 1
ATOM 1753 O O . PRO A 1 216 ? 24.966 30.158 -0.951 1.00 86.94 216 PRO A O 1
ATOM 1756 N N . ILE A 1 217 ? 26.925 29.089 -1.272 1.00 85.81 217 ILE A N 1
ATOM 1757 C CA . ILE A 1 217 ? 27.796 30.208 -0.867 1.00 85.81 217 ILE A CA 1
ATOM 1758 C C . ILE A 1 217 ? 28.241 31.029 -2.090 1.00 85.81 217 ILE A C 1
ATOM 1760 O O . ILE A 1 217 ? 28.256 32.255 -2.025 1.00 85.81 217 ILE A O 1
ATOM 1764 N N . SER A 1 218 ? 28.574 30.377 -3.212 1.00 87.06 218 SER A N 1
ATOM 1765 C CA . SER A 1 218 ? 28.963 31.074 -4.446 1.00 87.06 218 SER A CA 1
ATOM 1766 C C . SER A 1 218 ? 27.744 31.614 -5.208 1.00 87.06 218 SER A C 1
ATOM 1768 O O . SER A 1 218 ? 26.661 31.022 -5.175 1.00 87.06 218 SER A O 1
ATOM 1770 N N . SER A 1 219 ? 27.922 32.710 -5.952 1.00 83.25 219 SER A N 1
ATOM 1771 C CA . SER A 1 219 ? 26.901 33.235 -6.872 1.00 83.25 219 SER A CA 1
ATOM 1772 C C . SER A 1 219 ? 26.516 32.207 -7.941 1.00 83.25 219 SER A C 1
ATOM 1774 O O . SER A 1 219 ? 25.334 32.002 -8.201 1.00 83.25 219 SER A O 1
ATOM 1776 N N . GLN A 1 220 ? 27.498 31.481 -8.483 1.00 85.75 220 GLN A N 1
ATOM 1777 C CA . GLN A 1 220 ? 27.293 30.420 -9.472 1.00 85.75 220 GLN A CA 1
ATOM 1778 C C . GLN A 1 220 ? 26.416 29.272 -8.934 1.00 85.75 220 GLN A C 1
ATOM 1780 O O . GLN A 1 220 ? 25.550 28.762 -9.648 1.00 85.75 220 GLN A O 1
ATOM 1785 N N . ASP A 1 221 ? 26.589 28.884 -7.666 1.00 83.81 221 ASP A N 1
ATOM 1786 C CA . ASP A 1 221 ? 25.722 27.905 -7.004 1.00 83.81 221 ASP A CA 1
ATOM 1787 C C . ASP A 1 221 ? 24.321 28.458 -6.745 1.00 83.81 221 ASP A C 1
ATOM 1789 O O . ASP A 1 221 ? 23.339 27.736 -6.920 1.00 83.81 221 ASP A O 1
ATOM 1793 N N . GLN A 1 222 ? 24.210 29.730 -6.354 1.00 86.25 222 GLN A N 1
ATOM 1794 C CA . GLN A 1 222 ? 22.920 30.386 -6.143 1.00 86.25 222 GLN A CA 1
ATOM 1795 C C . GLN A 1 222 ? 22.126 30.456 -7.451 1.00 86.25 222 GLN A C 1
ATOM 1797 O O . GLN A 1 222 ? 20.960 30.067 -7.471 1.00 86.25 222 GLN A O 1
ATOM 1802 N N . ASP A 1 223 ? 22.749 30.863 -8.557 1.00 87.50 223 ASP A N 1
ATOM 1803 C CA . ASP A 1 223 ? 22.112 30.916 -9.877 1.00 87.50 223 ASP A CA 1
ATOM 1804 C C . ASP A 1 223 ? 21.725 29.526 -10.396 1.00 87.50 223 ASP A C 1
ATOM 1806 O O . ASP A 1 223 ? 20.616 29.341 -10.905 1.00 87.50 223 ASP A O 1
ATOM 1810 N N . ARG A 1 224 ? 22.566 28.510 -10.162 1.00 88.38 224 ARG A N 1
ATOM 1811 C CA . ARG A 1 224 ? 22.207 27.107 -10.413 1.00 88.38 224 ARG A CA 1
ATOM 1812 C C . ARG A 1 224 ? 20.968 26.692 -9.612 1.00 88.38 224 ARG A C 1
ATOM 1814 O O . ARG A 1 224 ? 20.035 26.128 -10.189 1.00 88.38 224 ARG A O 1
ATOM 1821 N N . MET A 1 225 ? 20.918 26.993 -8.313 1.00 90.31 225 MET A N 1
ATOM 1822 C CA . MET A 1 225 ? 19.798 26.610 -7.444 1.00 90.31 225 MET A CA 1
ATOM 1823 C C . MET A 1 225 ? 18.509 27.407 -7.698 1.00 90.31 225 MET A C 1
ATOM 1825 O O . MET A 1 225 ? 17.433 26.836 -7.527 1.00 90.31 225 MET A O 1
ATOM 1829 N N . LYS A 1 226 ? 18.571 28.656 -8.191 1.00 87.69 226 LYS A N 1
ATOM 1830 C CA . LYS A 1 226 ? 17.383 29.437 -8.616 1.00 87.69 226 LYS A CA 1
ATOM 1831 C C . LYS A 1 226 ? 16.538 28.703 -9.668 1.00 87.69 226 LYS A C 1
ATOM 1833 O O . LYS A 1 226 ? 15.322 28.871 -9.696 1.00 87.69 226 LYS A O 1
ATOM 1838 N N . SER A 1 227 ? 17.159 27.866 -10.505 1.00 87.56 227 SER A N 1
ATOM 1839 C CA . SER A 1 227 ? 16.460 27.064 -11.524 1.00 87.56 227 SER A CA 1
ATOM 1840 C C . SER A 1 227 ? 15.701 25.845 -10.970 1.00 87.56 227 SER A C 1
ATOM 1842 O O . SER A 1 227 ? 14.867 25.261 -11.667 1.00 87.56 227 SER A O 1
ATOM 1844 N N . ILE A 1 228 ? 15.974 25.432 -9.726 1.00 90.50 228 ILE A N 1
ATOM 1845 C CA . ILE A 1 228 ? 15.457 24.189 -9.147 1.00 90.50 228 ILE A CA 1
ATOM 1846 C C . ILE A 1 228 ? 14.141 24.459 -8.391 1.00 90.50 228 ILE A C 1
ATOM 1848 O O . ILE A 1 228 ? 14.116 25.263 -7.459 1.00 90.50 228 ILE A O 1
ATOM 1852 N N . PRO A 1 229 ? 13.031 23.755 -8.706 1.00 92.75 229 PRO A N 1
ATOM 1853 C CA . PRO A 1 229 ? 11.700 24.038 -8.154 1.00 92.75 229 PRO A CA 1
ATOM 1854 C C . PRO A 1 229 ? 11.500 23.479 -6.728 1.00 92.75 229 PRO A C 1
ATOM 1856 O O . PRO A 1 229 ? 10.476 22.861 -6.425 1.00 92.75 229 PRO A O 1
ATOM 1859 N N . TYR A 1 230 ? 12.476 23.688 -5.839 1.00 92.75 230 TYR A N 1
ATOM 1860 C CA . TYR A 1 230 ? 12.594 23.051 -4.524 1.00 92.75 230 TYR A CA 1
ATOM 1861 C C . TYR A 1 230 ? 11.343 23.226 -3.652 1.00 92.75 230 TYR A C 1
ATOM 1863 O O . TYR A 1 230 ? 10.724 22.245 -3.241 1.00 92.75 230 TYR A O 1
ATOM 1871 N N . ALA A 1 231 ? 10.908 24.473 -3.438 1.00 86.31 231 ALA A N 1
ATOM 1872 C CA . ALA A 1 231 ? 9.708 24.791 -2.659 1.00 86.31 231 ALA A CA 1
ATOM 1873 C C . ALA A 1 231 ? 8.436 24.142 -3.241 1.00 86.31 231 ALA A C 1
ATOM 1875 O O . ALA A 1 231 ? 7.569 23.675 -2.500 1.00 86.31 231 ALA A O 1
ATOM 1876 N N . SER A 1 232 ? 8.344 24.052 -4.573 1.00 89.88 232 SER A N 1
ATOM 1877 C CA . SER A 1 232 ? 7.218 23.410 -5.258 1.00 89.88 232 SER A CA 1
ATOM 1878 C C . SER A 1 232 ? 7.220 21.892 -5.056 1.00 89.88 232 SER A C 1
ATOM 1880 O O . SER A 1 232 ? 6.160 21.298 -4.846 1.00 89.88 232 SER A O 1
ATOM 1882 N N . ALA A 1 233 ? 8.398 21.262 -5.065 1.00 92.06 233 ALA A N 1
ATOM 1883 C CA . ALA A 1 233 ? 8.559 19.841 -4.775 1.00 92.06 233 ALA A CA 1
ATOM 1884 C C . ALA A 1 233 ? 8.221 19.521 -3.310 1.00 92.06 233 ALA A C 1
ATOM 1886 O O . ALA A 1 233 ? 7.393 18.642 -3.072 1.00 92.06 233 ALA A O 1
ATOM 1887 N N . ILE A 1 234 ? 8.757 20.283 -2.347 1.00 90.69 234 ILE A N 1
ATOM 1888 C CA . ILE A 1 234 ? 8.422 20.160 -0.916 1.00 90.69 234 ILE A CA 1
ATOM 1889 C C . ILE A 1 234 ? 6.908 20.273 -0.701 1.00 90.69 234 ILE A C 1
ATOM 1891 O O . ILE A 1 234 ? 6.306 19.355 -0.146 1.00 90.69 234 ILE A O 1
ATOM 1895 N N . GLY A 1 235 ? 6.263 21.331 -1.208 1.00 80.69 235 GLY A N 1
ATOM 1896 C CA . GLY A 1 235 ? 4.811 21.508 -1.083 1.00 80.69 235 GLY A CA 1
ATOM 1897 C C . GLY A 1 235 ? 4.003 20.371 -1.722 1.00 80.69 235 GLY A C 1
ATOM 1898 O O . GLY A 1 235 ? 3.015 19.904 -1.151 1.00 80.69 235 GLY A O 1
ATOM 1899 N N . SER A 1 236 ? 4.460 19.862 -2.871 1.00 87.56 236 SER A N 1
ATOM 1900 C CA . SER A 1 236 ? 3.808 18.758 -3.583 1.00 87.56 236 SER A CA 1
ATOM 1901 C C . SER A 1 236 ? 3.896 17.428 -2.822 1.00 87.56 236 SER A C 1
ATOM 1903 O O . SER A 1 236 ? 2.904 16.699 -2.749 1.00 87.56 236 SER A O 1
ATOM 1905 N N . ILE A 1 237 ? 5.059 17.119 -2.239 1.00 91.25 237 ILE A N 1
ATOM 1906 C CA . ILE A 1 237 ? 5.287 15.915 -1.424 1.00 91.25 237 ILE A CA 1
ATOM 1907 C C . ILE A 1 237 ? 4.541 16.039 -0.087 1.00 91.25 237 ILE A C 1
ATOM 1909 O O . ILE A 1 237 ? 3.858 15.102 0.323 1.00 91.25 237 ILE A O 1
ATOM 1913 N N . MET A 1 238 ? 4.588 17.211 0.554 1.00 85.38 238 MET A N 1
ATOM 1914 C CA . MET A 1 238 ? 3.867 17.504 1.796 1.00 85.38 238 MET A CA 1
ATOM 1915 C C . MET A 1 238 ? 2.346 17.349 1.631 1.00 85.38 238 MET A C 1
ATOM 1917 O O . MET A 1 238 ? 1.678 16.827 2.523 1.00 85.38 238 MET A O 1
ATOM 1921 N N . TYR A 1 239 ? 1.773 17.716 0.478 1.00 79.38 239 TYR A N 1
ATOM 1922 C CA . TYR A 1 239 ? 0.351 17.472 0.215 1.00 79.38 239 TYR A CA 1
ATOM 1923 C C . TYR A 1 239 ? -0.009 15.975 0.259 1.00 79.38 239 TYR A C 1
ATOM 1925 O O . TYR A 1 239 ? -1.039 15.629 0.848 1.00 79.38 239 TYR A O 1
ATOM 1933 N N . ALA A 1 240 ? 0.839 15.105 -0.307 1.00 83.06 240 ALA A N 1
ATOM 1934 C CA . ALA A 1 240 ? 0.658 13.652 -0.265 1.00 83.06 240 ALA A CA 1
ATOM 1935 C C . ALA A 1 240 ? 0.892 13.083 1.146 1.00 83.06 240 ALA A C 1
ATOM 1937 O O . ALA A 1 240 ? 0.089 12.286 1.635 1.00 83.06 240 ALA A O 1
ATOM 1938 N N . MET A 1 241 ? 1.944 13.554 1.826 1.00 90.00 241 MET A N 1
ATOM 1939 C CA . MET A 1 241 ? 2.294 13.198 3.205 1.00 90.00 241 MET A CA 1
ATOM 1940 C C . MET A 1 241 ? 1.108 13.366 4.163 1.00 90.00 241 MET A C 1
ATOM 1942 O O . MET A 1 241 ? 0.756 12.444 4.892 1.00 90.00 241 MET A O 1
ATOM 1946 N N . LEU A 1 242 ? 0.449 14.528 4.110 1.00 75.12 242 LEU A N 1
ATOM 1947 C CA . LEU A 1 242 ? -0.666 14.873 4.997 1.00 75.12 242 LEU A CA 1
ATOM 1948 C C . LEU A 1 242 ? -1.967 14.108 4.706 1.00 75.12 242 LEU A C 1
ATOM 1950 O O . LEU A 1 242 ? -2.850 14.078 5.560 1.00 75.12 242 LEU A O 1
ATOM 1954 N N . CYS A 1 243 ? -2.115 13.545 3.505 1.00 75.38 243 CYS A N 1
ATOM 1955 C CA . CYS A 1 243 ? -3.323 12.841 3.072 1.00 75.38 243 CYS A CA 1
ATOM 1956 C C . CYS A 1 243 ? -3.192 11.320 3.199 1.00 75.38 243 CYS A C 1
ATOM 1958 O O . CYS A 1 243 ? -4.042 10.684 3.817 1.00 75.38 243 CYS A O 1
ATOM 1960 N N . THR A 1 244 ? -2.162 10.735 2.577 1.00 85.31 244 THR A N 1
ATOM 1961 C CA . THR A 1 244 ? -2.043 9.274 2.409 1.00 85.31 244 THR A CA 1
ATOM 1962 C C . THR A 1 244 ? -0.641 8.714 2.632 1.00 85.31 244 THR A C 1
ATOM 1964 O O . THR A 1 244 ? -0.502 7.498 2.619 1.00 85.31 244 THR A O 1
ATOM 1967 N N . ARG A 1 245 ? 0.392 9.548 2.829 1.00 90.81 245 ARG A N 1
ATOM 1968 C CA . ARG A 1 245 ? 1.804 9.116 2.910 1.00 90.81 245 ARG A CA 1
ATOM 1969 C C . ARG A 1 245 ? 2.507 9.527 4.220 1.00 90.81 245 ARG A C 1
ATOM 1971 O O . ARG A 1 245 ? 3.518 10.230 4.169 1.00 90.81 245 ARG A O 1
ATOM 1978 N N . PRO A 1 246 ? 2.014 9.119 5.408 1.00 91.50 246 PRO A N 1
ATOM 1979 C CA . PRO A 1 246 ? 2.704 9.394 6.675 1.00 91.50 246 PRO A CA 1
ATOM 1980 C C . PRO A 1 246 ? 4.135 8.824 6.701 1.00 91.50 246 PRO A C 1
ATOM 1982 O O . PRO A 1 246 ? 5.012 9.379 7.350 1.00 91.50 246 PRO A O 1
ATOM 1985 N N . ASP A 1 247 ? 4.398 7.778 5.918 1.00 92.88 247 ASP A N 1
ATOM 1986 C CA . ASP A 1 247 ? 5.683 7.091 5.788 1.00 92.88 247 ASP A CA 1
ATOM 1987 C C . ASP A 1 247 ? 6.808 7.893 5.099 1.00 92.88 247 ASP A C 1
ATOM 1989 O O . ASP A 1 247 ? 7.927 7.394 4.991 1.00 92.88 247 ASP A O 1
ATOM 1993 N N . VAL A 1 248 ? 6.552 9.127 4.640 1.00 93.31 248 VAL A N 1
ATOM 1994 C CA . VAL A 1 248 ? 7.615 10.072 4.232 1.00 93.31 248 VAL A CA 1
ATOM 1995 C C . VAL A 1 248 ? 7.832 11.218 5.227 1.00 93.31 248 VAL A C 1
ATOM 1997 O O . VAL A 1 248 ? 8.710 12.051 4.994 1.00 93.31 248 VAL A O 1
ATOM 2000 N N . ALA A 1 249 ? 7.075 11.287 6.330 1.00 89.62 249 ALA A N 1
ATOM 2001 C CA . ALA A 1 249 ? 6.966 12.499 7.146 1.00 89.62 249 ALA A CA 1
ATOM 2002 C C . ALA A 1 249 ? 8.300 13.033 7.685 1.00 89.62 249 ALA A C 1
ATOM 2004 O O . ALA A 1 249 ? 8.567 14.227 7.545 1.00 89.62 249 ALA A O 1
ATOM 2005 N N . TYR A 1 250 ? 9.167 12.160 8.208 1.00 89.88 250 TYR A N 1
ATOM 2006 C CA . TYR A 1 250 ? 10.504 12.550 8.662 1.00 89.88 250 TYR A CA 1
ATOM 2007 C C . TYR A 1 250 ? 11.344 13.182 7.540 1.00 89.88 250 TYR A C 1
ATOM 2009 O O . TYR A 1 250 ? 11.873 14.283 7.667 1.00 89.88 250 TYR A O 1
ATOM 2017 N N . SER A 1 251 ? 11.421 12.512 6.387 1.00 91.00 251 SER A N 1
ATOM 2018 C CA . SER A 1 251 ? 12.230 12.983 5.256 1.00 91.00 251 SER A CA 1
ATOM 2019 C C . SER A 1 251 ? 11.771 14.347 4.722 1.00 91.00 251 SER A C 1
ATOM 2021 O O . SER A 1 251 ? 12.598 15.168 4.317 1.00 91.00 251 SER A O 1
ATOM 2023 N N . VAL A 1 252 ? 10.462 14.620 4.774 1.00 90.50 252 VAL A N 1
ATOM 2024 C CA . VAL A 1 252 ? 9.874 15.908 4.389 1.00 90.50 252 VAL A CA 1
ATOM 2025 C C . VAL A 1 252 ? 10.166 16.978 5.440 1.00 90.50 252 VAL A C 1
ATOM 2027 O O . VAL A 1 252 ? 10.570 18.072 5.063 1.00 90.50 252 VAL A O 1
ATOM 2030 N N . SER A 1 253 ? 10.025 16.678 6.736 1.00 87.12 253 SER A N 1
ATOM 2031 C CA . SER A 1 253 ? 10.248 17.652 7.820 1.00 87.12 253 SER A CA 1
ATOM 2032 C C . SER A 1 253 ? 11.721 18.033 8.019 1.00 87.12 253 SER A C 1
ATOM 2034 O O . SER A 1 253 ? 12.019 19.108 8.543 1.00 87.12 253 SER A O 1
ATOM 2036 N N . VAL A 1 254 ? 12.655 17.180 7.584 1.00 86.81 254 VAL A N 1
ATOM 2037 C CA . VAL A 1 254 ? 14.083 17.514 7.467 1.00 86.81 254 VAL A CA 1
ATOM 2038 C C . VAL A 1 254 ? 14.335 18.372 6.223 1.00 86.81 254 VAL A C 1
ATOM 2040 O O . VAL A 1 254 ? 14.922 19.446 6.325 1.00 86.81 254 VAL A O 1
ATOM 2043 N N . THR A 1 255 ? 13.863 17.952 5.044 1.00 90.19 255 THR A N 1
ATOM 2044 C CA . THR A 1 255 ? 14.143 18.682 3.790 1.00 90.19 255 THR A CA 1
ATOM 2045 C C . THR A 1 255 ? 13.432 20.038 3.694 1.00 90.19 255 THR A C 1
ATOM 2047 O O . THR A 1 255 ? 13.971 20.963 3.082 1.00 90.19 255 THR A O 1
ATOM 2050 N N . SER A 1 256 ? 12.279 20.231 4.341 1.00 88.38 256 SER A N 1
ATOM 2051 C CA . SER A 1 256 ? 11.564 21.516 4.339 1.00 88.38 256 SER A CA 1
ATOM 2052 C C . SER A 1 256 ? 12.312 22.648 5.056 1.00 88.38 256 SER A C 1
ATOM 2054 O O . SER A 1 256 ? 12.076 23.812 4.741 1.00 88.38 256 SER A O 1
ATOM 2056 N N . ARG A 1 257 ? 13.236 22.342 5.982 1.00 86.12 257 ARG A N 1
ATOM 2057 C CA . ARG A 1 257 ? 13.994 23.355 6.753 1.00 86.12 257 ARG A CA 1
ATOM 2058 C C . ARG A 1 257 ? 14.841 24.262 5.857 1.00 86.12 257 ARG A C 1
ATOM 2060 O O . ARG A 1 257 ? 15.000 25.443 6.143 1.00 86.12 257 ARG A O 1
ATOM 2067 N N . TYR A 1 258 ? 15.312 23.722 4.734 1.00 89.00 258 TYR A N 1
ATOM 2068 C CA . TYR A 1 258 ? 16.182 24.407 3.775 1.00 89.00 258 TYR A CA 1
ATOM 2069 C C . TYR A 1 258 ? 15.416 25.131 2.657 1.00 89.00 258 TYR A C 1
ATOM 2071 O O . TYR A 1 258 ? 16.030 25.675 1.746 1.00 89.00 258 TYR A O 1
ATOM 2079 N N . GLN A 1 259 ? 14.078 25.190 2.714 1.00 85.75 259 GLN A N 1
ATOM 2080 C CA . GLN A 1 259 ? 13.242 25.767 1.650 1.00 85.75 259 GLN A CA 1
ATOM 2081 C C . GLN A 1 259 ? 13.555 27.243 1.324 1.00 85.75 259 GLN A C 1
ATOM 2083 O O . GLN A 1 259 ? 13.297 27.669 0.201 1.00 85.75 259 GLN A O 1
ATOM 2088 N N . GLN A 1 260 ? 14.105 28.012 2.270 1.00 84.81 260 GLN A N 1
ATOM 2089 C CA . GLN A 1 260 ? 14.490 29.416 2.058 1.00 84.81 260 GLN A CA 1
ATOM 2090 C C . GLN A 1 260 ? 15.801 29.587 1.270 1.00 84.81 260 GLN A C 1
ATOM 2092 O O . GLN A 1 260 ? 15.955 30.587 0.578 1.00 84.81 260 GLN A O 1
ATOM 2097 N N . ASN A 1 261 ? 16.737 28.638 1.372 1.00 87.88 261 ASN A N 1
ATOM 2098 C CA . ASN A 1 261 ? 18.020 28.668 0.663 1.00 87.88 261 ASN A CA 1
ATOM 2099 C C . ASN A 1 261 ? 18.551 27.230 0.466 1.00 87.88 261 ASN A C 1
ATOM 2101 O O . ASN A 1 261 ? 19.403 26.786 1.235 1.00 87.88 261 ASN A O 1
ATOM 2105 N N . PRO A 1 262 ? 18.008 26.457 -0.4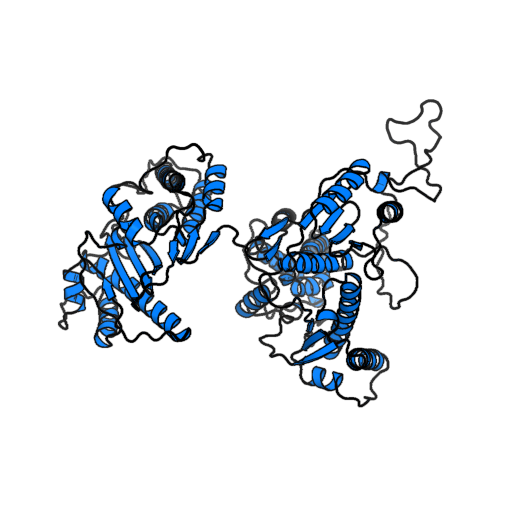90 1.00 92.44 262 PRO A N 1
ATOM 2106 C CA . PRO A 1 262 ? 18.372 25.056 -0.677 1.00 92.44 262 PRO A CA 1
ATOM 2107 C C . PRO A 1 262 ? 19.671 24.905 -1.478 1.00 92.44 262 PRO A C 1
ATOM 2109 O O . PRO A 1 262 ? 19.899 25.626 -2.446 1.00 92.44 262 PRO A O 1
ATOM 2112 N N . GLY A 1 263 ? 20.486 23.910 -1.127 1.00 93.38 263 GLY A N 1
ATOM 2113 C CA . GLY A 1 263 ? 21.637 23.452 -1.912 1.00 93.38 263 GLY A CA 1
ATOM 2114 C C . GLY A 1 263 ? 21.386 22.133 -2.647 1.00 93.38 263 GLY A C 1
ATOM 2115 O O . GLY A 1 263 ? 20.393 21.438 -2.411 1.00 93.38 263 GLY A O 1
ATOM 2116 N N . GLU A 1 264 ? 22.316 21.743 -3.523 1.00 92.69 264 GLU A N 1
ATOM 2117 C CA . GLU A 1 264 ? 22.209 20.488 -4.282 1.00 92.69 264 GLU A CA 1
ATOM 2118 C C . GLU A 1 264 ? 22.114 19.235 -3.380 1.00 92.69 264 GLU A C 1
ATOM 2120 O O . GLU A 1 264 ? 21.283 18.381 -3.688 1.00 92.69 264 GLU A O 1
ATOM 2125 N N . PRO A 1 265 ? 22.824 19.102 -2.234 1.00 93.00 265 PRO A N 1
ATOM 2126 C CA . PRO A 1 265 ? 22.622 17.972 -1.316 1.00 93.00 265 PRO A CA 1
ATOM 2127 C C . PRO A 1 265 ? 21.185 17.872 -0.781 1.00 93.00 265 PRO A C 1
ATOM 2129 O O . PRO A 1 265 ? 20.618 16.778 -0.704 1.00 93.00 265 PRO A O 1
ATOM 2132 N N . HIS A 1 266 ? 20.548 19.013 -0.492 1.00 94.69 266 HIS A N 1
ATOM 2133 C CA . HIS A 1 266 ? 19.140 19.054 -0.089 1.00 94.69 266 HIS A CA 1
ATOM 2134 C C . HIS A 1 266 ? 18.232 18.627 -1.251 1.00 94.69 266 HIS A C 1
ATOM 2136 O O . HIS A 1 266 ? 17.295 17.849 -1.061 1.00 94.69 266 HIS A O 1
ATOM 2142 N N . TRP A 1 267 ? 18.528 19.065 -2.480 1.00 95.25 267 TRP A N 1
ATOM 2143 C CA . TRP A 1 267 ? 17.785 18.646 -3.673 1.00 95.25 267 TRP A CA 1
ATOM 2144 C C . TRP A 1 267 ? 17.965 17.153 -3.987 1.00 95.25 267 TRP A C 1
ATOM 2146 O O . TRP A 1 267 ? 17.003 16.495 -4.383 1.00 95.25 267 TRP A O 1
ATOM 2156 N N . VAL A 1 268 ? 19.146 16.571 -3.754 1.00 94.19 268 VAL A N 1
ATOM 2157 C CA . VAL A 1 268 ? 19.381 15.116 -3.827 1.00 94.19 268 VAL A CA 1
ATOM 2158 C C . VAL A 1 268 ? 18.500 14.363 -2.828 1.00 94.19 268 VAL A C 1
ATOM 2160 O O . VAL A 1 268 ? 17.888 13.362 -3.212 1.00 94.19 268 VAL A O 1
ATOM 2163 N N . ALA A 1 269 ? 18.348 14.864 -1.599 1.00 94.50 269 ALA A N 1
ATOM 2164 C CA . ALA A 1 269 ? 17.431 14.279 -0.622 1.00 94.50 269 ALA A CA 1
ATOM 2165 C C . ALA A 1 269 ? 15.961 14.353 -1.087 1.00 94.50 269 ALA A C 1
ATOM 2167 O O . ALA A 1 269 ? 15.271 13.335 -1.077 1.00 94.50 269 ALA A O 1
ATOM 2168 N N . VAL A 1 270 ? 15.489 15.498 -1.596 1.00 96.31 270 VAL A N 1
ATOM 2169 C CA . VAL A 1 270 ? 14.118 15.628 -2.142 1.00 96.31 270 VAL A CA 1
ATOM 2170 C C . VAL A 1 270 ? 13.890 14.709 -3.350 1.00 96.31 270 VAL A C 1
ATOM 2172 O O . VAL A 1 270 ? 12.860 14.031 -3.434 1.00 96.31 270 VAL A O 1
ATOM 2175 N N . LYS A 1 271 ? 14.874 14.599 -4.254 1.00 95.62 271 LYS A N 1
ATOM 2176 C CA . LYS A 1 271 ? 14.862 13.617 -5.350 1.00 95.62 271 LYS A CA 1
ATOM 2177 C C . LYS A 1 271 ? 14.752 12.188 -4.804 1.00 95.62 271 LYS A C 1
ATOM 2179 O O . LYS A 1 271 ? 13.986 11.401 -5.354 1.00 95.62 271 LYS A O 1
ATOM 2184 N N . ASN A 1 272 ? 15.435 11.843 -3.710 1.00 96.00 272 ASN A N 1
ATOM 2185 C CA . ASN A 1 272 ? 15.329 10.519 -3.086 1.00 96.00 272 ASN A CA 1
ATOM 2186 C C . ASN A 1 272 ? 13.902 10.202 -2.591 1.00 96.00 272 ASN A C 1
ATOM 2188 O O . ASN A 1 272 ? 13.392 9.114 -2.864 1.00 96.00 272 ASN A O 1
ATOM 2192 N N . ILE A 1 273 ? 13.216 11.169 -1.970 1.00 96.56 273 ILE A N 1
ATOM 2193 C CA . ILE A 1 273 ? 11.813 11.010 -1.546 1.00 96.56 273 ILE A CA 1
ATOM 2194 C C . ILE A 1 273 ? 10.905 10.754 -2.761 1.00 96.56 273 ILE A C 1
ATOM 2196 O O . ILE A 1 273 ? 10.071 9.850 -2.729 1.00 96.56 273 ILE A O 1
ATOM 2200 N N . LEU A 1 274 ? 11.098 11.481 -3.870 1.00 97.25 274 LEU A N 1
ATOM 2201 C CA . LEU A 1 274 ? 10.339 11.261 -5.111 1.00 97.25 274 LEU A CA 1
ATOM 2202 C C . LEU A 1 274 ? 10.597 9.865 -5.711 1.00 97.25 274 LEU A C 1
ATOM 2204 O O . LEU A 1 274 ? 9.648 9.178 -6.092 1.00 97.25 274 LEU A O 1
ATOM 2208 N N . LYS A 1 275 ? 11.849 9.389 -5.732 1.00 96.81 275 LYS A N 1
ATOM 2209 C CA . LYS A 1 275 ? 12.172 8.015 -6.161 1.00 96.81 275 LYS A CA 1
ATOM 2210 C C . LYS A 1 275 ? 11.488 6.948 -5.287 1.00 96.81 275 LYS A C 1
ATOM 2212 O O . LYS A 1 275 ? 11.025 5.930 -5.810 1.00 96.81 275 LYS A O 1
ATOM 2217 N N . TYR A 1 276 ? 11.420 7.167 -3.972 1.00 96.25 276 TYR A N 1
ATOM 2218 C CA . TYR A 1 276 ? 10.717 6.288 -3.031 1.00 96.25 276 TYR A CA 1
ATOM 2219 C C . TYR A 1 276 ? 9.199 6.314 -3.258 1.00 96.25 276 TYR A C 1
ATOM 2221 O O . TYR A 1 276 ? 8.575 5.255 -3.371 1.00 96.25 276 TYR A O 1
ATOM 2229 N N . LEU A 1 277 ? 8.600 7.498 -3.443 1.00 95.50 277 LEU A N 1
ATOM 2230 C CA . LEU A 1 277 ? 7.193 7.630 -3.836 1.00 95.50 277 LEU A CA 1
ATOM 2231 C C . LEU A 1 277 ? 6.903 6.889 -5.152 1.00 95.50 277 LEU A C 1
ATOM 2233 O O . LEU A 1 277 ? 5.890 6.205 -5.240 1.00 95.50 277 LEU A O 1
ATOM 2237 N N . ARG A 1 278 ? 7.810 6.911 -6.140 1.00 94.06 278 ARG A N 1
ATOM 2238 C CA . ARG A 1 278 ? 7.673 6.127 -7.386 1.00 94.06 278 ARG A CA 1
ATOM 2239 C C . ARG A 1 278 ? 7.772 4.612 -7.190 1.00 94.06 278 ARG A C 1
ATOM 2241 O O . ARG A 1 278 ? 7.174 3.863 -7.965 1.00 94.06 278 ARG A O 1
ATOM 2248 N N . ARG A 1 279 ? 8.505 4.130 -6.180 1.00 91.69 279 ARG A N 1
ATOM 2249 C CA . ARG A 1 279 ? 8.477 2.708 -5.791 1.00 91.69 279 ARG A CA 1
ATOM 2250 C C . ARG A 1 279 ? 7.119 2.318 -5.200 1.00 91.69 279 ARG A C 1
ATOM 2252 O O . ARG A 1 279 ? 6.650 1.219 -5.463 1.00 91.69 279 ARG A O 1
ATOM 2259 N N . THR A 1 280 ? 6.519 3.218 -4.426 1.00 91.06 280 THR A N 1
ATOM 2260 C CA . THR A 1 280 ? 5.425 2.941 -3.479 1.00 91.06 280 THR A CA 1
ATOM 2261 C C . THR A 1 280 ? 4.089 3.599 -3.847 1.00 91.06 280 THR A C 1
ATOM 2263 O O . THR A 1 280 ? 3.177 3.643 -3.025 1.00 91.06 280 THR A O 1
ATOM 2266 N N . LYS A 1 281 ? 3.943 4.145 -5.062 1.00 88.38 281 LYS A N 1
ATOM 2267 C CA . LYS A 1 281 ? 2.779 4.966 -5.453 1.00 88.38 281 LYS A CA 1
ATOM 2268 C C . LYS A 1 281 ? 1.432 4.242 -5.343 1.00 88.38 281 LYS A C 1
ATOM 2270 O O . LYS A 1 281 ? 0.412 4.889 -5.123 1.00 88.38 281 LYS A O 1
ATOM 2275 N N . ASP A 1 282 ? 1.453 2.918 -5.481 1.00 85.19 282 ASP A N 1
ATOM 2276 C CA . ASP A 1 282 ? 0.286 2.034 -5.460 1.00 85.19 282 ASP A CA 1
ATOM 2277 C C . ASP A 1 282 ? -0.047 1.509 -4.045 1.00 85.19 282 ASP A C 1
ATOM 2279 O O . ASP A 1 282 ? -0.960 0.699 -3.884 1.00 85.19 282 ASP A O 1
ATOM 2283 N N . MET A 1 283 ? 0.670 1.966 -3.008 1.00 87.62 283 MET A N 1
ATOM 2284 C CA . MET A 1 283 ? 0.279 1.749 -1.611 1.00 87.62 283 MET A CA 1
ATOM 2285 C C . MET A 1 283 ? -0.952 2.592 -1.245 1.00 87.62 283 MET A C 1
ATOM 2287 O O . MET A 1 283 ? -1.235 3.639 -1.840 1.00 87.62 283 MET A O 1
ATOM 2291 N N . PHE A 1 284 ? -1.666 2.128 -0.225 1.00 87.38 284 PHE A N 1
ATOM 2292 C CA . PHE A 1 284 ? -2.797 2.800 0.399 1.00 87.38 284 PHE A CA 1
ATOM 2293 C C . PHE A 1 284 ? -2.492 3.006 1.885 1.00 87.38 284 PHE A C 1
ATOM 2295 O O . PHE A 1 284 ? -1.857 2.151 2.502 1.00 87.38 284 PHE A O 1
ATOM 2302 N N . LEU A 1 285 ? -3.000 4.095 2.462 1.00 89.50 285 LEU A N 1
ATOM 2303 C CA . LEU A 1 285 ? -3.194 4.203 3.908 1.00 89.50 285 LEU A CA 1
ATOM 2304 C C . LEU A 1 285 ? -4.500 3.480 4.257 1.00 89.50 285 LEU A C 1
ATOM 2306 O O . LEU A 1 285 ? -5.550 3.846 3.724 1.00 89.50 285 LEU A O 1
ATOM 2310 N N . VAL A 1 286 ? -4.430 2.440 5.087 1.00 88.00 286 VAL A N 1
ATOM 2311 C CA . VAL A 1 286 ? -5.527 1.485 5.311 1.00 88.00 286 VAL A CA 1
ATOM 2312 C C . VAL A 1 286 ? -6.085 1.568 6.730 1.00 88.00 286 VAL A C 1
ATOM 2314 O O . VAL A 1 286 ? -5.330 1.572 7.697 1.00 88.00 286 VAL A O 1
ATOM 2317 N N . PHE A 1 287 ? -7.414 1.559 6.829 1.00 83.75 287 PHE A N 1
ATOM 2318 C CA . PHE A 1 287 ? -8.199 1.579 8.061 1.00 83.75 287 PHE A CA 1
ATOM 2319 C C . PHE A 1 287 ? -9.095 0.338 8.171 1.00 83.75 287 PHE A C 1
ATOM 2321 O O . PHE A 1 287 ? -9.571 -0.171 7.150 1.00 83.75 287 PHE A O 1
ATOM 2328 N N . GLY A 1 288 ? -9.370 -0.087 9.408 1.00 80.81 288 GLY A N 1
ATOM 2329 C CA . GLY A 1 288 ? -10.211 -1.243 9.732 1.00 80.81 288 GLY A CA 1
ATOM 2330 C C . GLY A 1 288 ? -9.490 -2.590 9.608 1.00 80.81 288 GLY A C 1
ATOM 2331 O O . GLY A 1 288 ? -8.261 -2.646 9.510 1.00 80.81 288 GLY A O 1
ATOM 2332 N N . GLY A 1 289 ? -10.263 -3.678 9.590 1.00 68.38 289 GLY A N 1
ATOM 2333 C CA . GLY A 1 289 ? -9.742 -5.045 9.483 1.00 68.38 289 GLY A CA 1
ATOM 2334 C C . GLY A 1 289 ? -9.326 -5.707 10.801 1.00 68.38 289 GLY A C 1
ATOM 2335 O O . GLY A 1 289 ? -8.592 -6.692 10.746 1.00 68.38 289 GLY A O 1
ATOM 2336 N N . SER A 1 290 ? -9.793 -5.195 11.945 1.00 66.38 290 SER A N 1
ATOM 2337 C CA . SER A 1 290 ? -9.957 -5.992 13.168 1.00 66.38 290 SER A CA 1
ATOM 2338 C C . SER A 1 290 ? -11.423 -5.984 13.607 1.00 66.38 290 SER A C 1
ATOM 2340 O O . SER A 1 290 ? -12.186 -5.104 13.200 1.00 66.38 290 SER A O 1
ATOM 2342 N N . GLU A 1 291 ? -11.783 -6.970 14.423 1.00 58.69 291 GLU A N 1
ATOM 2343 C CA . GLU A 1 291 ? -13.094 -7.141 15.063 1.00 58.69 291 GLU A CA 1
ATOM 2344 C C . GLU A 1 291 ? -13.085 -6.630 16.529 1.00 58.69 291 GLU A C 1
ATOM 2346 O O . GLU A 1 291 ? -14.126 -6.615 17.181 1.00 58.69 291 GLU A O 1
ATOM 2351 N N . ASP A 1 292 ? -11.927 -6.171 17.034 1.00 70.00 292 ASP A N 1
ATOM 2352 C CA . ASP A 1 292 ? -11.750 -5.583 18.376 1.00 70.00 292 ASP A CA 1
ATOM 2353 C C . ASP A 1 292 ? -12.489 -4.242 18.553 1.00 70.00 292 ASP A C 1
ATOM 2355 O O . ASP A 1 292 ? -12.612 -3.466 17.605 1.00 70.00 292 ASP A O 1
ATOM 2359 N N . GLU A 1 293 ? -12.882 -3.904 19.791 1.00 81.25 293 GLU A N 1
ATOM 2360 C CA . GLU A 1 293 ? -13.514 -2.616 20.126 1.00 81.25 293 GLU A CA 1
ATOM 2361 C C . GLU A 1 293 ? -12.690 -1.420 19.610 1.00 81.25 293 GLU A C 1
ATOM 2363 O O . GLU A 1 293 ? -11.544 -1.210 20.025 1.00 81.25 293 GLU A O 1
ATOM 2368 N N . ILE A 1 294 ? -13.300 -0.593 18.744 1.00 84.81 294 ILE A N 1
ATOM 2369 C CA . ILE A 1 294 ? -12.674 0.632 18.227 1.00 84.81 294 ILE A CA 1
ATOM 2370 C C . ILE A 1 294 ? -12.162 1.501 19.377 1.00 84.81 294 ILE A C 1
ATOM 2372 O O . ILE A 1 294 ? -12.924 1.991 20.210 1.00 84.81 294 ILE A O 1
ATOM 2376 N N . SER A 1 295 ? -10.850 1.698 19.409 1.00 86.56 295 SER A N 1
ATOM 2377 C CA . SER A 1 295 ? -10.125 2.339 20.501 1.00 86.56 295 SER A CA 1
ATOM 2378 C C . SER A 1 295 ? -9.092 3.329 19.959 1.00 86.56 295 SER A C 1
ATOM 2380 O O . SER A 1 295 ? -8.795 3.363 18.761 1.00 86.56 295 SER A O 1
ATOM 2382 N N . VAL A 1 296 ? -8.588 4.199 20.836 1.00 88.75 296 VAL A N 1
ATOM 2383 C CA . VAL A 1 296 ? -7.579 5.209 20.496 1.00 88.75 296 VAL A CA 1
ATOM 2384 C C . VAL A 1 296 ? -6.2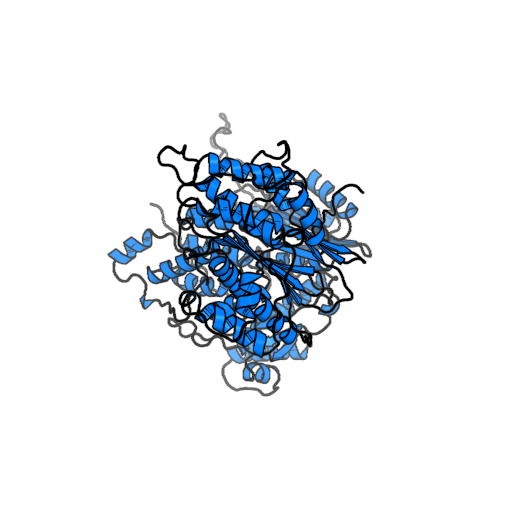89 4.905 21.240 1.00 88.75 296 VAL A C 1
ATOM 2386 O O . VAL A 1 296 ? -6.284 4.745 22.458 1.00 88.75 296 VAL A O 1
ATOM 2389 N N . THR A 1 297 ? -5.189 4.880 20.495 1.00 89.94 297 THR A N 1
ATOM 2390 C CA . THR A 1 297 ? -3.839 4.663 21.016 1.00 89.94 297 THR A CA 1
ATOM 2391 C C . THR A 1 297 ? -2.898 5.693 20.410 1.00 89.94 297 THR A C 1
ATOM 2393 O O . THR A 1 297 ? -2.883 5.895 19.194 1.00 89.94 297 THR A O 1
ATOM 2396 N N . GLY A 1 298 ? -2.120 6.359 21.258 1.00 89.25 298 GLY A N 1
ATOM 2397 C CA . GLY A 1 298 ? -1.044 7.250 20.846 1.00 89.25 298 GLY A CA 1
ATOM 2398 C C . GLY A 1 298 ? 0.316 6.559 20.896 1.00 89.25 298 GLY A C 1
ATOM 2399 O O . GLY A 1 298 ? 0.551 5.655 21.695 1.00 89.25 298 GLY A O 1
ATOM 2400 N N . TYR A 1 299 ? 1.238 7.046 20.075 1.00 90.56 299 TYR A N 1
ATOM 2401 C CA . TYR A 1 299 ? 2.654 6.702 20.134 1.00 90.56 299 TYR A CA 1
ATOM 2402 C C . TYR A 1 299 ? 3.455 7.999 20.087 1.00 90.56 299 TYR A C 1
ATOM 2404 O O . TYR A 1 299 ? 3.122 8.910 19.324 1.00 90.56 299 TYR A O 1
ATOM 2412 N N . SER A 1 300 ? 4.491 8.090 20.911 1.00 88.44 300 SER A N 1
ATOM 2413 C CA . SER A 1 300 ? 5.388 9.239 20.984 1.00 88.44 300 SER A CA 1
ATOM 2414 C C . SER A 1 300 ? 6.837 8.775 21.010 1.00 88.44 300 SER A C 1
ATOM 2416 O O . SER A 1 300 ? 7.172 7.808 21.690 1.00 88.44 300 SER A O 1
ATOM 2418 N N . ASP A 1 301 ? 7.681 9.505 20.298 1.00 86.38 301 ASP A N 1
ATOM 2419 C CA . ASP A 1 301 ? 9.128 9.338 20.235 1.00 86.38 301 ASP A CA 1
ATOM 2420 C C . ASP A 1 301 ? 9.752 10.730 20.045 1.00 86.38 301 ASP A C 1
ATOM 2422 O O . ASP A 1 301 ? 9.090 11.643 19.537 1.00 86.38 301 ASP A O 1
ATOM 2426 N N . ALA A 1 302 ? 11.012 10.906 20.438 1.00 79.81 302 ALA A N 1
ATOM 2427 C CA . ALA A 1 302 ? 11.794 12.080 20.076 1.00 79.81 302 ALA A CA 1
ATOM 2428 C C . ALA A 1 302 ? 13.280 11.742 19.941 1.00 79.81 302 ALA A C 1
ATOM 2430 O O . ALA A 1 302 ? 13.866 10.994 20.716 1.00 79.81 302 ALA A O 1
ATOM 2431 N N . SER A 1 303 ? 13.908 12.358 18.949 1.00 70.81 303 SER A N 1
ATOM 2432 C CA . SER A 1 303 ? 15.253 12.039 18.491 1.00 70.81 303 SER A CA 1
ATOM 2433 C C . SER A 1 303 ? 16.248 13.148 18.847 1.00 70.81 303 SER A C 1
ATOM 2435 O O . SER A 1 303 ? 16.171 14.275 18.339 1.00 70.81 303 SER A O 1
ATOM 2437 N N . PHE A 1 304 ? 17.217 12.819 19.704 1.00 60.28 304 PHE A N 1
ATOM 2438 C CA . PHE A 1 304 ? 18.250 13.747 20.172 1.00 60.28 304 PHE A CA 1
ATOM 2439 C C . PHE A 1 304 ? 19.063 14.354 19.010 1.00 60.28 304 PHE A C 1
ATOM 2441 O O . PHE A 1 304 ? 19.451 13.650 18.081 1.00 60.28 304 PHE A O 1
ATOM 2448 N N . GLN A 1 305 ? 19.308 15.671 19.065 1.00 55.00 305 GLN A N 1
ATOM 2449 C CA . GLN A 1 305 ? 20.138 16.438 18.113 1.00 55.00 305 GLN A CA 1
ATOM 2450 C C . GLN A 1 305 ? 19.852 16.184 16.613 1.00 55.00 305 GLN A C 1
ATOM 2452 O O . GLN A 1 305 ? 20.756 16.178 15.778 1.00 55.00 305 GLN A O 1
ATOM 2457 N N . THR A 1 306 ? 18.576 16.035 16.238 1.00 56.69 306 THR A N 1
ATOM 2458 C CA . THR A 1 306 ? 18.150 15.902 14.825 1.00 56.69 306 THR A CA 1
ATOM 2459 C C . THR A 1 306 ? 18.093 17.219 14.041 1.00 56.69 306 THR A C 1
ATOM 2461 O O . THR A 1 306 ? 17.583 17.256 12.919 1.00 56.69 306 THR A O 1
ATOM 2464 N N . ASP A 1 307 ? 18.643 18.297 14.593 1.00 58.84 307 ASP A N 1
ATOM 2465 C CA . ASP A 1 307 ? 19.009 19.515 13.876 1.00 58.84 307 ASP A CA 1
ATOM 2466 C C . ASP A 1 307 ? 20.452 19.885 14.250 1.00 58.84 307 ASP A C 1
ATOM 2468 O O . ASP A 1 307 ? 20.788 19.931 15.435 1.00 58.84 307 ASP A O 1
ATOM 2472 N N . ARG A 1 308 ? 21.318 20.104 13.251 1.00 60.28 308 ARG A N 1
ATOM 2473 C CA . ARG A 1 308 ? 22.717 20.530 13.453 1.00 60.28 308 ARG A CA 1
ATOM 2474 C C . ARG A 1 308 ? 22.930 22.032 13.265 1.00 60.28 308 ARG A C 1
ATOM 2476 O O . ARG A 1 308 ? 24.026 22.517 13.520 1.00 60.28 308 ARG A O 1
ATOM 2483 N N . ASP A 1 309 ? 21.905 22.750 12.820 1.00 57.56 309 ASP A N 1
ATOM 2484 C CA . ASP A 1 309 ? 21.952 24.177 12.521 1.00 57.56 309 ASP A CA 1
ATOM 2485 C C . ASP A 1 309 ? 21.367 25.040 13.651 1.00 57.56 309 ASP A C 1
ATOM 2487 O O . ASP A 1 309 ? 21.604 26.250 13.670 1.00 57.56 309 ASP A O 1
ATOM 2491 N N . ASP A 1 310 ? 20.586 24.453 14.566 1.00 57.75 310 ASP A N 1
ATOM 2492 C CA . ASP A 1 310 ? 20.167 25.086 15.828 1.00 57.75 310 ASP A CA 1
ATOM 2493 C C . ASP A 1 310 ? 20.291 24.200 17.089 1.00 57.75 310 ASP A C 1
ATOM 2495 O O . ASP A 1 310 ? 19.962 24.652 18.188 1.00 57.75 310 ASP A O 1
ATOM 2499 N N . PHE A 1 311 ? 20.794 22.964 16.947 1.00 52.41 311 PHE A N 1
ATOM 2500 C CA . PHE A 1 311 ? 21.007 21.976 18.020 1.00 52.41 311 PHE A CA 1
ATOM 2501 C C . PHE A 1 311 ? 19.765 21.624 18.865 1.00 52.41 311 PHE A C 1
ATOM 2503 O O . PHE A 1 311 ? 19.893 20.994 19.920 1.00 52.41 311 PHE A O 1
ATOM 2510 N N . ARG A 1 312 ? 18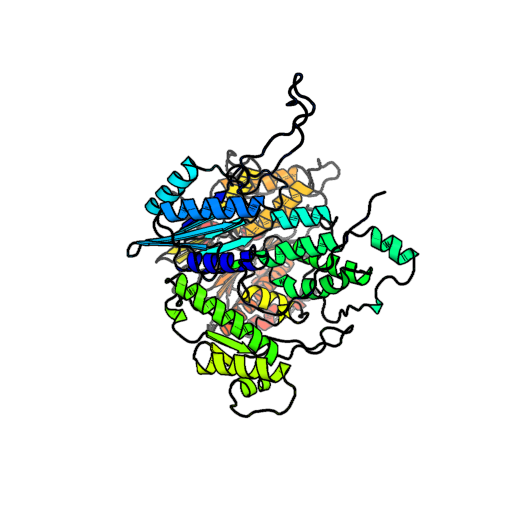.544 21.976 18.433 1.00 50.38 312 ARG A N 1
ATOM 2511 C CA . ARG A 1 312 ? 17.334 21.734 19.231 1.00 50.38 312 ARG A CA 1
ATOM 2512 C C . ARG A 1 312 ? 16.944 20.257 19.262 1.00 50.38 312 ARG A C 1
ATOM 2514 O O . ARG A 1 312 ? 16.342 19.723 18.334 1.00 50.38 312 ARG A O 1
ATOM 2521 N N . SER A 1 313 ? 17.172 19.616 20.403 1.00 51.94 313 SER A N 1
ATOM 2522 C CA . SER A 1 313 ? 16.461 18.397 20.793 1.00 51.94 313 SER A CA 1
ATOM 2523 C C . SER A 1 313 ? 15.076 18.736 21.353 1.00 51.94 313 SER A C 1
ATOM 2525 O O . SER A 1 313 ? 14.969 19.523 22.297 1.00 51.94 313 SER A O 1
ATOM 2527 N N . GLN A 1 314 ? 14.026 18.075 20.866 1.00 55.56 314 GLN A N 1
ATOM 2528 C CA . GLN A 1 314 ? 12.858 17.810 21.710 1.00 55.56 314 GLN A CA 1
ATOM 2529 C C . GLN A 1 314 ? 13.199 16.595 22.583 1.00 55.56 314 GLN A C 1
ATOM 2531 O O . GLN A 1 314 ? 13.726 15.615 22.065 1.00 55.56 314 GLN A O 1
ATOM 2536 N N . SER A 1 315 ? 12.942 16.656 23.890 1.00 67.81 315 SER A N 1
ATOM 2537 C CA . SER A 1 315 ? 12.992 15.459 24.740 1.00 67.81 315 SER A CA 1
ATOM 2538 C C . SER A 1 315 ? 11.741 14.609 24.512 1.00 67.81 315 SER A C 1
ATOM 2540 O O . SER A 1 315 ? 10.679 15.157 24.198 1.00 67.81 315 SER A O 1
ATOM 2542 N N . GLU A 1 316 ? 11.813 13.290 24.721 1.00 73.38 316 GLU A N 1
ATOM 2543 C CA . GLU A 1 316 ? 10.650 12.403 24.544 1.00 73.38 316 GLU A CA 1
ATOM 2544 C C . GLU A 1 316 ? 9.497 12.807 25.473 1.00 73.38 316 GLU A C 1
ATOM 2546 O O . GLU A 1 316 ? 8.330 12.663 25.123 1.00 73.38 316 GLU A O 1
ATOM 2551 N N . TYR A 1 317 ? 9.807 13.420 26.620 1.00 72.19 317 TYR A N 1
ATOM 2552 C CA . TYR A 1 317 ? 8.823 14.029 27.515 1.00 72.19 317 TYR A CA 1
ATOM 2553 C C . TYR A 1 317 ? 8.032 15.179 26.866 1.00 72.19 317 TYR A C 1
ATOM 2555 O O . TYR A 1 317 ? 6.826 15.308 27.079 1.00 72.19 317 TYR A O 1
ATOM 2563 N N . ILE A 1 318 ? 8.682 16.029 26.061 1.00 75.25 318 ILE A N 1
ATOM 2564 C CA . ILE A 1 318 ? 7.997 17.108 25.333 1.00 75.25 318 ILE A CA 1
ATOM 2565 C C . ILE A 1 318 ? 7.122 16.521 24.221 1.00 75.25 318 ILE A C 1
ATOM 2567 O O . ILE A 1 318 ? 5.981 16.962 24.076 1.00 75.25 318 ILE A O 1
ATOM 2571 N N . ALA A 1 319 ? 7.606 15.501 23.505 1.00 80.25 319 ALA A N 1
ATOM 2572 C CA . ALA A 1 319 ? 6.813 14.794 22.501 1.00 80.25 319 ALA A CA 1
ATOM 2573 C C . ALA A 1 319 ? 5.593 14.091 23.123 1.00 80.25 319 ALA A C 1
ATOM 2575 O O . ALA A 1 319 ? 4.484 14.255 22.624 1.00 80.25 319 ALA A O 1
ATOM 2576 N N . ALA A 1 320 ? 5.755 13.408 24.261 1.00 81.56 320 ALA A N 1
ATOM 2577 C CA . ALA A 1 320 ? 4.654 12.817 25.024 1.00 81.56 320 ALA A CA 1
ATOM 2578 C C . ALA A 1 320 ? 3.669 13.882 25.549 1.00 81.56 320 ALA A C 1
ATOM 2580 O O . ALA A 1 320 ? 2.458 13.683 25.492 1.00 81.56 320 ALA A O 1
ATOM 2581 N N . SER A 1 321 ? 4.160 15.043 26.003 1.00 80.69 321 SER A N 1
ATOM 2582 C CA . SER A 1 321 ? 3.322 16.174 26.440 1.00 80.69 321 SER A CA 1
ATOM 2583 C C . SER A 1 321 ? 2.484 16.736 25.290 1.00 80.69 321 SER A C 1
ATOM 2585 O O . SER A 1 321 ? 1.297 17.005 25.465 1.00 80.69 321 SER A O 1
ATOM 2587 N N . ASP A 1 322 ? 3.069 16.921 24.107 1.00 82.88 322 ASP A N 1
ATOM 2588 C CA . ASP A 1 322 ? 2.340 17.435 22.945 1.00 82.88 322 ASP A CA 1
ATOM 2589 C C . ASP A 1 322 ? 1.402 16.370 22.337 1.00 82.88 322 ASP A C 1
ATOM 2591 O O . ASP A 1 322 ? 0.271 16.702 21.981 1.00 82.88 322 ASP A O 1
ATOM 2595 N N . ALA A 1 323 ? 1.787 15.088 22.348 1.00 86.44 323 ALA A N 1
ATOM 2596 C CA . ALA A 1 323 ? 0.909 13.968 21.999 1.00 86.44 323 ALA A CA 1
ATOM 2597 C C . ALA A 1 323 ? -0.297 13.845 22.950 1.00 86.44 323 ALA A C 1
ATOM 2599 O O . ALA A 1 323 ? -1.415 13.625 22.488 1.00 86.44 323 ALA A O 1
ATOM 2600 N N . ALA A 1 324 ? -0.113 14.061 24.258 1.00 86.12 324 ALA A N 1
ATOM 2601 C CA . ALA A 1 324 ? -1.205 14.054 25.235 1.00 86.12 324 ALA A CA 1
ATOM 2602 C C . ALA A 1 324 ? -2.248 15.156 24.973 1.00 86.12 324 ALA A C 1
ATOM 2604 O O . ALA A 1 324 ? -3.440 14.930 25.162 1.00 86.12 324 ALA A O 1
ATOM 2605 N N . LYS A 1 325 ? -1.838 16.329 24.469 1.00 86.38 325 LYS A N 1
ATOM 2606 C CA . LYS A 1 325 ? -2.769 17.416 24.094 1.00 86.38 325 LYS A CA 1
ATOM 2607 C C . LYS A 1 325 ? -3.575 17.069 22.845 1.00 86.38 325 LYS A C 1
ATOM 2609 O O . LYS A 1 325 ? -4.777 17.319 22.807 1.00 86.38 325 LYS A O 1
ATOM 2614 N N . GLU A 1 326 ? -2.926 16.472 21.847 1.00 87.06 326 GLU A N 1
ATOM 2615 C CA . GLU A 1 326 ? -3.597 15.965 20.643 1.00 87.06 326 GLU A CA 1
ATOM 2616 C C . GLU A 1 326 ? -4.565 14.815 20.992 1.00 87.06 326 GLU A C 1
ATOM 2618 O O . GLU A 1 326 ? -5.663 14.754 20.442 1.00 87.06 326 GLU A O 1
ATOM 2623 N N . ALA A 1 327 ? -4.219 13.961 21.965 1.00 88.31 327 ALA A N 1
ATOM 2624 C CA . ALA A 1 327 ? -5.101 12.919 22.493 1.00 88.31 327 ALA A CA 1
ATOM 2625 C C . ALA A 1 327 ? -6.322 13.489 23.241 1.00 88.31 327 ALA A C 1
ATOM 2627 O O . ALA A 1 327 ? -7.433 13.020 23.010 1.00 88.31 327 ALA A O 1
ATOM 2628 N N . VAL A 1 328 ? -6.162 14.533 24.066 1.00 87.94 328 VAL A N 1
ATOM 2629 C CA . VAL A 1 328 ? -7.292 15.229 24.720 1.00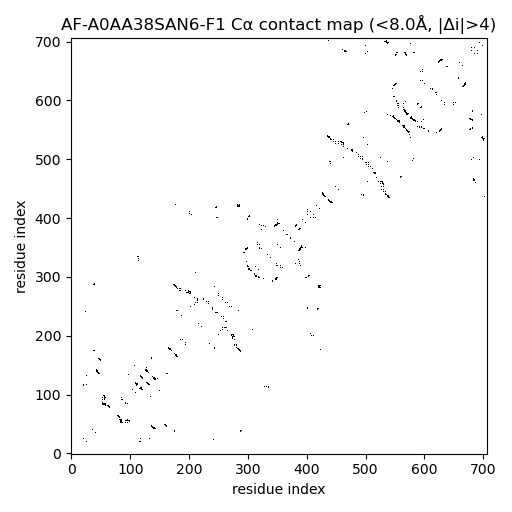 87.94 328 VAL A CA 1
ATOM 2630 C C . VAL A 1 328 ? -8.218 15.885 23.693 1.00 87.94 328 VAL A C 1
ATOM 2632 O O . VAL A 1 328 ? -9.435 15.733 23.780 1.00 87.94 328 VAL A O 1
ATOM 2635 N N . TRP A 1 329 ? -7.671 16.570 22.682 1.00 88.69 329 TRP A N 1
ATOM 2636 C CA . TRP A 1 329 ? -8.486 17.115 21.589 1.00 88.69 329 TRP A CA 1
ATOM 2637 C C . TRP A 1 329 ? -9.250 16.004 20.848 1.00 88.69 329 TRP A C 1
ATOM 2639 O O . TRP A 1 329 ? -10.450 16.140 20.603 1.00 88.69 329 TRP A O 1
ATOM 2649 N N . LEU A 1 330 ? -8.585 14.881 20.555 1.00 87.81 330 LEU A N 1
ATOM 2650 C CA . LEU A 1 330 ? -9.194 13.733 19.887 1.00 87.81 330 LEU A CA 1
ATOM 2651 C C . LEU A 1 330 ? -10.291 13.081 20.743 1.00 87.81 330 LEU A C 1
ATOM 2653 O O . LEU A 1 330 ? -11.349 12.748 20.212 1.00 87.81 330 LEU A O 1
ATOM 2657 N N . ARG A 1 331 ? -10.083 12.953 22.060 1.00 89.25 331 ARG A N 1
ATOM 2658 C CA . ARG A 1 331 ? -11.086 12.468 23.020 1.00 89.25 331 ARG A CA 1
ATOM 2659 C C . ARG A 1 331 ? -12.347 13.322 22.995 1.00 89.25 331 ARG A C 1
ATOM 2661 O O . ARG A 1 331 ? -13.449 12.784 22.897 1.00 89.25 331 ARG A O 1
ATOM 2668 N N . ASN A 1 332 ? -12.183 14.640 23.016 1.00 88.69 332 ASN A N 1
ATOM 2669 C CA . ASN A 1 332 ? -13.302 15.576 23.014 1.00 88.69 332 ASN A CA 1
ATOM 2670 C C . ASN A 1 332 ? -14.069 15.534 21.677 1.00 88.69 332 ASN A C 1
ATOM 2672 O O . ASN A 1 332 ? -15.290 15.394 21.678 1.00 88.69 332 ASN A O 1
ATOM 2676 N N . PHE A 1 333 ? -13.363 15.531 20.539 1.00 88.12 333 PHE A N 1
ATOM 2677 C CA . PHE A 1 333 ? -13.980 15.389 19.213 1.00 88.12 333 PHE A CA 1
ATOM 2678 C C . PHE A 1 333 ? -14.726 14.052 19.044 1.00 88.12 333 PHE A C 1
ATOM 2680 O O . PHE A 1 333 ? -15.850 14.025 18.551 1.00 88.12 333 PHE A O 1
ATOM 2687 N N . LEU A 1 334 ? -14.151 12.934 19.494 1.00 88.69 334 LEU A N 1
ATOM 2688 C CA . LEU A 1 334 ? -14.812 11.623 19.434 1.00 88.69 334 LEU A CA 1
ATOM 2689 C C . LEU A 1 334 ? -16.023 11.513 20.374 1.00 88.69 334 LEU A C 1
ATOM 2691 O O . LEU A 1 334 ? -16.976 10.803 20.047 1.00 88.69 334 LEU A O 1
ATOM 2695 N N . SER A 1 335 ? -16.011 12.240 21.494 1.00 88.31 335 SER A N 1
ATOM 2696 C CA . SER A 1 335 ? -17.159 12.351 22.403 1.00 88.31 335 SER A CA 1
ATOM 2697 C C . SER A 1 335 ? -18.319 13.117 21.752 1.00 88.31 335 SER A C 1
ATOM 2699 O O . SER A 1 335 ? -19.464 12.679 21.834 1.00 88.31 335 SER A O 1
ATOM 2701 N N . ASP A 1 336 ? -18.027 14.201 21.026 1.00 86.62 336 ASP A N 1
ATOM 2702 C CA . ASP A 1 336 ? -19.002 14.964 20.226 1.00 86.62 336 ASP A CA 1
ATOM 2703 C C . ASP A 1 336 ? -19.595 14.139 19.063 1.00 86.62 336 ASP A C 1
ATOM 2705 O O . ASP A 1 336 ? -20.793 14.210 18.780 1.00 86.62 336 ASP A O 1
ATOM 2709 N N . LEU A 1 337 ? -18.798 13.252 18.450 1.00 86.69 337 LEU A N 1
ATOM 2710 C CA . LEU A 1 337 ? -19.289 12.289 17.452 1.00 86.69 337 LEU A CA 1
ATOM 2711 C C . LEU A 1 337 ? -20.151 11.152 18.039 1.00 86.69 337 LEU A C 1
ATOM 2713 O O . LEU A 1 337 ? -20.814 10.461 17.267 1.00 86.69 337 LEU A O 1
ATOM 2717 N N . ARG A 1 338 ? -20.151 10.937 19.365 1.00 86.00 338 ARG A N 1
ATOM 2718 C CA . ARG A 1 338 ? -21.022 10.004 20.127 1.00 86.00 338 ARG A CA 1
ATOM 2719 C C . ARG A 1 338 ? -20.990 8.516 19.731 1.00 86.00 338 ARG A C 1
ATOM 2721 O O . ARG A 1 338 ? -21.774 7.737 20.263 1.00 86.00 338 ARG A O 1
ATOM 2728 N N . VAL A 1 339 ? -20.091 8.096 18.837 1.00 84.69 339 VAL A N 1
ATOM 2729 C CA . VAL A 1 339 ? -20.026 6.713 18.311 1.00 84.69 339 VAL A CA 1
ATOM 2730 C C . VAL A 1 339 ? -18.880 5.860 18.867 1.00 84.69 339 VAL A C 1
ATOM 2732 O O . VAL A 1 339 ? -18.892 4.651 18.675 1.00 84.69 339 VAL A O 1
ATOM 2735 N N . VAL A 1 340 ? -17.891 6.434 19.563 1.00 85.44 340 VAL A N 1
ATOM 2736 C CA . VAL A 1 340 ? -16.730 5.685 20.094 1.00 85.44 340 VAL A CA 1
ATOM 2737 C C . VAL A 1 340 ? -16.841 5.544 21.615 1.00 85.44 340 VAL A C 1
ATOM 2739 O O . VAL A 1 340 ? -16.310 6.358 22.363 1.00 85.44 340 VAL A O 1
ATOM 2742 N N . ALA A 1 341 ? -17.543 4.508 22.085 1.00 83.50 341 ALA A N 1
ATOM 2743 C CA . ALA A 1 341 ? -17.823 4.296 23.514 1.00 83.50 341 ALA A CA 1
ATOM 2744 C C . ALA A 1 341 ? -16.557 4.131 24.384 1.00 83.50 341 ALA A C 1
ATOM 2746 O O . ALA A 1 341 ? -16.510 4.605 25.525 1.00 83.50 341 ALA A O 1
ATOM 2747 N N . SER A 1 342 ? -15.507 3.524 23.825 1.00 83.88 342 SER A N 1
ATOM 2748 C CA . SER A 1 342 ? -14.208 3.316 24.476 1.00 83.88 342 SER A CA 1
ATOM 2749 C C . SER A 1 342 ? -13.523 4.613 24.926 1.00 83.88 342 SER A C 1
ATOM 2751 O O . SER A 1 342 ? -12.721 4.572 25.855 1.00 83.88 342 SER A O 1
ATOM 2753 N N . ILE A 1 343 ? -13.867 5.767 24.333 1.00 88.06 343 ILE A N 1
ATOM 2754 C CA . ILE A 1 343 ? -13.251 7.075 24.622 1.00 88.06 343 ILE A CA 1
ATOM 2755 C C . ILE A 1 343 ? -13.570 7.616 26.026 1.00 88.06 343 ILE A C 1
ATOM 2757 O O . ILE A 1 343 ? -12.941 8.560 26.505 1.00 88.06 343 ILE A O 1
ATOM 2761 N N . SER A 1 344 ? -14.536 6.995 26.705 1.00 85.56 344 SER A N 1
ATOM 2762 C CA . SER A 1 344 ? -14.775 7.174 28.138 1.00 85.56 344 SER A CA 1
ATOM 2763 C C . SER A 1 344 ? -13.544 6.804 28.980 1.00 85.56 344 SER A C 1
ATOM 2765 O O . SER A 1 344 ? -13.254 7.477 29.972 1.00 85.56 344 SER A O 1
ATOM 2767 N N . ARG A 1 345 ? -12.792 5.778 28.556 1.00 90.94 345 ARG A N 1
ATOM 2768 C CA . ARG A 1 345 ? -11.568 5.287 29.204 1.00 90.94 345 ARG A CA 1
ATOM 2769 C C . ARG A 1 345 ? -10.371 6.213 28.897 1.00 90.94 345 ARG A C 1
ATOM 2771 O O . ARG A 1 345 ? -10.385 6.903 27.876 1.00 90.94 345 ARG A O 1
ATOM 2778 N N . PRO A 1 346 ? -9.315 6.216 29.733 1.00 91.25 346 PRO A N 1
ATOM 2779 C CA . PRO A 1 346 ? -8.083 6.947 29.440 1.00 91.25 346 PRO A CA 1
ATOM 2780 C C . PRO A 1 346 ? -7.428 6.464 28.138 1.00 91.25 346 PRO A C 1
ATOM 2782 O O . PRO A 1 346 ? -7.332 5.256 27.914 1.00 91.25 346 PRO A O 1
ATOM 2785 N N . ILE A 1 347 ? -6.912 7.382 27.317 1.00 93.12 347 ILE A N 1
ATOM 2786 C CA . ILE A 1 347 ? -6.145 7.025 26.110 1.00 93.12 347 ILE A CA 1
ATOM 2787 C C . ILE A 1 347 ? -4.734 6.578 26.505 1.00 93.12 347 ILE A C 1
ATOM 2789 O O . ILE A 1 347 ? -4.019 7.319 27.179 1.00 93.12 347 ILE A O 1
ATOM 2793 N N . ASP A 1 348 ? -4.293 5.408 26.045 1.00 93.00 348 ASP A N 1
ATOM 2794 C CA . ASP A 1 348 ? -2.903 4.973 26.215 1.00 93.00 348 ASP A CA 1
ATOM 2795 C C . ASP A 1 348 ? -1.984 5.653 25.190 1.00 93.00 348 ASP A C 1
ATOM 2797 O O . ASP A 1 348 ? -2.235 5.600 23.984 1.00 93.00 348 ASP A O 1
ATOM 2801 N N . ILE A 1 349 ? -0.899 6.271 25.667 1.00 91.00 349 ILE A N 1
ATOM 2802 C CA . ILE A 1 349 ? 0.195 6.792 24.839 1.00 91.00 349 ILE A CA 1
ATOM 2803 C C . ILE A 1 349 ? 1.475 6.033 25.171 1.00 91.00 349 ILE A C 1
ATOM 2805 O O . ILE A 1 349 ? 1.978 6.096 26.295 1.00 91.00 349 ILE A O 1
ATOM 2809 N N . PHE A 1 350 ? 2.013 5.337 24.175 1.00 90.81 350 PHE A N 1
ATOM 2810 C CA . PHE A 1 350 ? 3.237 4.557 24.294 1.00 90.81 350 PHE A CA 1
ATOM 2811 C C . PHE A 1 350 ? 4.488 5.395 23.997 1.00 90.81 350 PHE A C 1
ATOM 2813 O O . PHE A 1 350 ? 4.539 6.150 23.025 1.00 90.81 350 PHE A O 1
ATOM 2820 N N . CYS A 1 351 ? 5.504 5.244 24.845 1.00 86.56 351 CYS A N 1
ATOM 2821 C CA . CYS A 1 351 ? 6.819 5.876 24.749 1.00 86.56 351 CYS A CA 1
ATOM 2822 C C . CYS A 1 351 ? 7.881 4.879 25.234 1.00 86.56 351 CYS A C 1
ATOM 2824 O O . CYS A 1 351 ? 7.659 4.171 26.215 1.00 86.56 351 CYS A O 1
ATOM 2826 N N . ASP A 1 352 ? 9.032 4.785 24.576 1.00 83.62 352 ASP A N 1
ATOM 2827 C CA . ASP A 1 352 ? 10.093 3.842 24.949 1.00 83.62 352 ASP A CA 1
ATOM 2828 C C . ASP A 1 352 ? 11.060 4.396 26.013 1.00 83.62 352 ASP A C 1
ATOM 2830 O O . ASP A 1 352 ? 11.608 3.636 26.827 1.00 83.62 352 ASP A O 1
ATOM 2834 N N . ASN A 1 353 ? 11.192 5.724 26.114 1.00 83.12 353 ASN A N 1
ATOM 2835 C CA . ASN A 1 353 ? 12.041 6.352 27.123 1.00 83.12 353 ASN A CA 1
ATOM 2836 C C . ASN A 1 353 ? 11.467 6.204 28.544 1.00 83.12 353 ASN A C 1
ATOM 2838 O O . ASN A 1 353 ? 10.482 6.833 28.938 1.00 83.12 353 ASN A O 1
ATOM 2842 N N . SER A 1 354 ? 12.154 5.411 29.367 1.00 77.25 354 SER A N 1
ATOM 2843 C CA . SER A 1 354 ? 11.715 5.099 30.734 1.00 77.25 354 SER A CA 1
ATOM 2844 C C . SER A 1 354 ? 11.790 6.300 31.688 1.00 77.25 354 SER A C 1
ATOM 2846 O O . SER A 1 354 ? 10.985 6.390 32.611 1.00 77.25 354 SER A O 1
ATOM 2848 N N . GLY A 1 355 ? 12.700 7.248 31.443 1.00 71.50 355 GLY A N 1
ATOM 2849 C CA . GLY A 1 355 ? 12.796 8.500 32.198 1.00 71.50 355 GLY A CA 1
ATOM 2850 C C . GLY A 1 355 ? 11.644 9.460 31.891 1.00 71.50 355 GLY A C 1
ATOM 2851 O O . GLY A 1 355 ? 11.105 10.074 32.809 1.00 71.50 355 GLY A O 1
ATOM 2852 N N . ALA A 1 356 ? 11.200 9.536 30.633 1.00 73.31 356 ALA A N 1
ATOM 2853 C CA . ALA A 1 356 ? 10.017 10.308 30.252 1.00 73.31 356 ALA A CA 1
ATOM 2854 C C . ALA A 1 356 ? 8.735 9.723 30.876 1.00 73.31 356 ALA A C 1
ATOM 2856 O O . ALA A 1 356 ? 7.939 10.465 31.453 1.00 73.31 356 ALA A O 1
ATOM 2857 N N . VAL A 1 357 ? 8.575 8.391 30.838 1.00 77.81 357 VAL A N 1
ATOM 2858 C CA . VAL A 1 357 ? 7.460 7.682 31.499 1.00 77.81 357 VAL A CA 1
ATOM 2859 C C . VAL A 1 357 ? 7.470 7.912 33.019 1.00 77.81 357 VAL A C 1
ATOM 2861 O O . VAL A 1 357 ? 6.405 8.108 33.605 1.00 77.81 357 VAL A O 1
ATOM 2864 N N . ALA A 1 358 ? 8.646 7.924 33.658 1.00 74.44 358 ALA A N 1
ATOM 2865 C CA . ALA A 1 358 ? 8.785 8.200 35.089 1.00 74.44 358 ALA A CA 1
ATOM 2866 C C . ALA A 1 358 ? 8.435 9.657 35.440 1.00 74.44 358 ALA A C 1
ATOM 2868 O O . ALA A 1 358 ? 7.559 9.888 36.270 1.00 74.44 358 ALA A O 1
ATOM 2869 N N . GLN A 1 359 ? 9.028 10.646 34.760 1.00 71.81 359 GLN A N 1
ATOM 2870 C CA . GLN A 1 359 ? 8.783 12.074 35.027 1.00 71.81 359 GLN A CA 1
ATOM 2871 C C . GLN A 1 359 ? 7.315 12.489 34.830 1.00 71.81 359 GLN A C 1
ATOM 2873 O O . GLN A 1 359 ? 6.862 13.458 35.448 1.00 71.81 359 GLN A O 1
ATOM 2878 N N . ALA A 1 360 ? 6.571 11.762 33.985 1.00 71.44 360 ALA A N 1
ATOM 2879 C CA . ALA A 1 360 ? 5.148 11.991 33.740 1.00 71.44 360 ALA A CA 1
ATOM 2880 C C . ALA A 1 360 ? 4.254 11.473 34.882 1.00 71.44 360 ALA A C 1
ATOM 2882 O O . ALA A 1 360 ? 3.124 11.933 35.022 1.00 71.44 360 ALA A O 1
ATOM 2883 N N . LYS A 1 361 ? 4.759 10.535 35.694 1.00 72.31 361 LYS A N 1
ATOM 2884 C CA . LYS A 1 361 ? 4.047 9.896 36.814 1.00 72.31 361 LYS A CA 1
ATOM 2885 C C . LYS A 1 361 ? 4.535 10.360 38.187 1.00 72.31 361 LYS A C 1
ATOM 2887 O O . LYS A 1 361 ? 3.781 10.297 39.151 1.00 72.31 361 LYS A O 1
ATOM 2892 N N . GLU A 1 362 ? 5.783 10.807 38.296 1.00 68.88 362 GLU A N 1
ATOM 2893 C CA . GLU A 1 362 ? 6.371 11.243 39.562 1.00 68.88 362 GLU A CA 1
ATOM 2894 C C . GLU A 1 362 ? 5.828 12.624 39.989 1.00 68.88 362 GLU A C 1
ATOM 2896 O O . GLU A 1 362 ? 5.885 13.565 39.198 1.00 68.88 362 GLU A O 1
ATOM 2901 N N . PRO A 1 363 ? 5.333 12.802 41.230 1.00 55.34 363 PRO A N 1
ATOM 2902 C CA . PRO A 1 363 ? 4.682 14.048 41.649 1.00 55.34 363 PRO A CA 1
ATOM 2903 C C . PRO A 1 363 ? 5.648 15.195 42.000 1.00 55.34 363 PRO A C 1
ATOM 2905 O O . PRO A 1 363 ? 5.203 16.324 42.190 1.00 55.34 363 PRO A O 1
ATOM 2908 N N . ARG A 1 364 ? 6.960 14.943 42.103 1.00 54.25 364 ARG A N 1
ATOM 2909 C CA . ARG A 1 364 ? 7.949 15.920 42.600 1.00 54.25 364 ARG A CA 1
ATOM 2910 C C . ARG A 1 364 ? 8.237 17.036 41.585 1.00 54.25 364 ARG A C 1
ATOM 2912 O O . ARG A 1 364 ? 8.209 16.809 40.371 1.00 54.25 364 ARG A O 1
ATOM 2919 N N . GLU A 1 365 ? 8.515 18.242 42.077 1.00 49.72 365 GLU A N 1
ATOM 2920 C CA . GLU A 1 365 ? 8.910 19.393 41.251 1.00 49.72 365 GLU A CA 1
ATOM 2921 C C . GLU A 1 365 ? 10.422 19.421 40.970 1.00 49.72 365 GLU A C 1
ATOM 2923 O O . GLU A 1 365 ? 11.234 18.970 41.777 1.00 49.72 365 GLU A O 1
ATOM 2928 N N . HIS A 1 366 ? 10.813 20.005 39.832 1.00 52.31 366 HIS A N 1
ATOM 2929 C CA . HIS A 1 366 ? 12.213 20.257 39.484 1.00 52.31 366 HIS A CA 1
ATOM 2930 C C . HIS A 1 366 ? 12.433 21.737 39.143 1.00 52.31 366 HIS A C 1
ATOM 2932 O O . HIS A 1 366 ? 11.854 22.265 38.194 1.00 52.31 366 HIS A O 1
ATOM 2938 N N . HIS A 1 367 ? 13.335 22.396 39.876 1.00 45.38 367 HIS A N 1
ATOM 2939 C CA . HIS A 1 367 ? 13.627 23.834 39.781 1.00 45.38 367 HIS A CA 1
ATOM 2940 C C . HIS A 1 367 ? 14.411 24.265 38.514 1.00 45.38 367 HIS A C 1
ATOM 2942 O O . HIS A 1 367 ? 15.393 24.999 38.614 1.00 45.38 367 HIS A O 1
ATOM 2948 N N . LYS A 1 368 ? 14.022 23.836 37.300 1.00 49.59 368 LYS A N 1
ATOM 2949 C CA . LYS A 1 368 ? 14.685 24.261 36.045 1.00 49.59 368 LYS A CA 1
ATOM 2950 C C . LYS A 1 368 ? 13.719 24.762 34.958 1.00 49.59 368 LYS A C 1
ATOM 2952 O O . LYS A 1 368 ? 13.259 24.020 34.096 1.00 49.59 368 LYS A O 1
ATOM 2957 N N . SER A 1 369 ? 13.570 26.091 34.932 1.00 42.38 369 SER A N 1
ATOM 2958 C CA . SER A 1 369 ? 12.961 26.947 33.891 1.00 42.38 369 SER A CA 1
ATOM 2959 C C . SER A 1 369 ? 11.422 26.941 33.739 1.00 42.38 369 SER A C 1
ATOM 2961 O O . SER A 1 369 ? 10.761 25.907 33.658 1.00 42.38 369 SER A O 1
ATOM 2963 N N . ARG A 1 370 ? 10.839 28.148 33.624 1.00 45.38 370 ARG A N 1
ATOM 2964 C CA . ARG A 1 370 ? 9.379 28.393 33.554 1.00 45.38 370 ARG A CA 1
ATOM 2965 C C . ARG A 1 370 ? 8.670 27.741 32.357 1.00 45.38 370 ARG A C 1
ATOM 2967 O O . ARG A 1 370 ? 7.518 27.330 32.488 1.00 45.38 370 ARG A O 1
ATOM 2974 N N . HIS A 1 371 ? 9.322 27.652 31.195 1.00 44.94 371 HIS A N 1
ATOM 2975 C CA . HIS A 1 371 ? 8.711 27.072 29.988 1.00 44.94 371 HIS A CA 1
ATOM 2976 C C . HIS A 1 371 ? 8.617 25.544 30.058 1.00 44.94 371 HIS A C 1
ATOM 2978 O O . HIS A 1 371 ? 7.629 24.969 29.601 1.00 44.94 371 HIS A O 1
ATOM 2984 N N . VAL A 1 372 ? 9.614 24.905 30.679 1.00 50.16 372 VAL A N 1
ATOM 2985 C CA . VAL A 1 372 ? 9.611 23.470 30.979 1.00 50.16 372 VAL A CA 1
ATOM 2986 C C . VAL A 1 372 ? 8.500 23.176 31.989 1.00 50.16 372 VAL A C 1
ATOM 2988 O O . VAL A 1 372 ? 7.593 22.410 31.666 1.00 50.16 372 VAL A O 1
ATOM 2991 N N . LEU A 1 373 ? 8.475 23.884 33.127 1.00 55.41 373 LEU A N 1
ATOM 2992 C CA . LEU A 1 373 ? 7.442 23.741 34.166 1.00 55.41 373 LEU A CA 1
ATOM 2993 C C . LEU A 1 373 ? 6.010 23.739 33.596 1.00 55.41 373 LEU A C 1
ATOM 2995 O O . LEU A 1 373 ? 5.263 22.796 33.843 1.00 55.41 373 LEU A O 1
ATOM 2999 N N . ARG A 1 374 ? 5.630 24.704 32.741 1.00 56.84 374 ARG A N 1
ATOM 3000 C CA . ARG A 1 374 ? 4.275 24.732 32.141 1.00 56.84 374 ARG A CA 1
ATOM 3001 C C . ARG A 1 374 ? 3.916 23.474 31.332 1.00 56.84 374 ARG A C 1
ATOM 3003 O O . ARG A 1 374 ? 2.785 23.009 31.437 1.00 56.84 374 ARG A O 1
ATOM 3010 N N . LYS A 1 375 ? 4.838 22.899 30.543 1.00 58.53 375 LYS A N 1
ATOM 3011 C CA . LYS A 1 375 ? 4.574 21.621 29.840 1.00 58.53 375 LYS A CA 1
ATOM 3012 C C . LYS A 1 375 ? 4.586 20.417 30.791 1.00 58.53 375 LYS A C 1
ATOM 3014 O O . LYS A 1 375 ? 3.892 19.440 30.507 1.00 58.53 375 LYS A O 1
ATOM 3019 N N . TYR A 1 376 ? 5.337 20.492 31.894 1.00 65.75 376 TYR A N 1
ATOM 3020 C CA . TYR A 1 376 ? 5.400 19.453 32.925 1.00 65.75 376 TYR A CA 1
ATOM 3021 C C . TYR A 1 376 ? 4.103 19.355 33.733 1.00 65.75 376 TYR A C 1
ATOM 3023 O O . TYR A 1 376 ? 3.565 18.256 33.841 1.00 65.75 376 TYR A O 1
ATOM 3031 N N . HIS A 1 377 ? 3.560 20.472 34.226 1.00 67.75 377 HIS A N 1
ATOM 3032 C CA . HIS A 1 377 ? 2.270 20.456 34.923 1.00 67.75 377 HIS A CA 1
ATOM 3033 C C . HIS A 1 377 ? 1.141 19.987 33.995 1.00 67.75 377 HIS A C 1
ATOM 3035 O O . HIS A 1 377 ? 0.362 19.136 34.397 1.00 67.75 377 HIS A O 1
ATOM 3041 N N . LEU A 1 378 ? 1.095 20.449 32.738 1.00 75.31 378 LEU A N 1
ATOM 3042 C CA . LEU A 1 378 ? -0.006 20.129 31.820 1.00 75.31 378 LEU A CA 1
ATOM 3043 C C . LEU A 1 378 ? -0.124 18.629 31.481 1.00 75.31 378 LEU A C 1
ATOM 3045 O O . LEU A 1 378 ? -1.232 18.108 31.458 1.00 75.31 378 LEU A O 1
ATOM 3049 N N . ILE A 1 379 ? 0.976 17.897 31.255 1.00 78.94 379 ILE A N 1
ATOM 3050 C CA . ILE A 1 379 ? 0.864 16.437 31.034 1.00 78.94 379 ILE A CA 1
ATOM 3051 C C . ILE A 1 379 ? 0.459 15.701 32.323 1.00 78.94 379 ILE A C 1
ATOM 3053 O O . ILE A 1 379 ? -0.375 14.802 32.267 1.00 78.94 379 ILE A O 1
ATOM 3057 N N . ARG A 1 380 ? 0.971 16.121 33.490 1.00 78.31 380 ARG A N 1
ATOM 3058 C CA . ARG A 1 380 ? 0.583 15.560 34.797 1.00 78.31 380 ARG A CA 1
ATOM 3059 C C . ARG A 1 380 ? -0.884 15.838 35.134 1.00 78.31 380 ARG A C 1
ATOM 3061 O O . ARG A 1 380 ? -1.552 14.969 35.676 1.00 78.31 380 ARG A O 1
ATOM 3068 N N . GLU A 1 381 ? -1.397 17.009 34.768 1.00 82.75 381 GLU A N 1
ATOM 3069 C CA . GLU A 1 381 ? -2.803 17.394 34.914 1.00 82.75 381 GLU A CA 1
ATOM 3070 C C . GLU A 1 381 ? -3.713 16.521 34.038 1.00 82.75 381 GLU A C 1
ATOM 3072 O O . GLU A 1 381 ? -4.687 15.965 34.534 1.00 82.75 381 GLU A O 1
ATOM 3077 N N . ILE A 1 382 ? -3.362 16.331 32.762 1.00 86.75 382 ILE A N 1
ATOM 3078 C CA . ILE A 1 382 ? -4.086 15.451 31.826 1.00 86.75 382 ILE A CA 1
ATOM 3079 C C . ILE A 1 382 ? -4.121 13.996 32.342 1.00 86.75 382 ILE A C 1
ATOM 3081 O O . ILE A 1 382 ? -5.157 13.334 32.273 1.00 86.75 382 ILE A O 1
ATOM 3085 N N . ILE A 1 383 ? -3.016 13.502 32.915 1.00 85.62 383 ILE A N 1
ATOM 3086 C CA . ILE A 1 383 ? -2.960 12.175 33.555 1.00 85.62 383 ILE A CA 1
ATOM 3087 C C . ILE A 1 383 ? -3.815 12.142 34.833 1.00 85.62 383 ILE A C 1
ATOM 3089 O O . ILE A 1 383 ? -4.568 11.195 35.039 1.00 85.62 383 ILE A O 1
ATOM 3093 N N . GLY A 1 384 ? -3.740 13.178 35.675 1.00 84.75 384 GLY A N 1
ATOM 3094 C CA . GLY A 1 384 ? -4.487 13.282 36.935 1.00 84.75 384 GLY A CA 1
ATOM 3095 C C . GLY A 1 384 ? -6.005 13.395 36.760 1.00 84.75 384 GLY A C 1
ATOM 3096 O O . GLY A 1 384 ? -6.752 12.907 37.601 1.00 84.75 384 GLY A O 1
ATOM 3097 N N . ARG A 1 385 ? -6.466 13.965 35.639 1.00 88.56 385 ARG A N 1
ATOM 3098 C CA . ARG A 1 385 ? -7.876 13.944 35.202 1.00 88.56 385 ARG A CA 1
ATOM 3099 C C . ARG A 1 385 ? -8.345 12.567 34.715 1.00 88.56 385 ARG A C 1
ATOM 3101 O O . ARG A 1 385 ? -9.543 12.359 34.552 1.00 88.56 385 ARG A O 1
ATOM 3108 N N . GLY A 1 386 ? -7.421 11.642 34.445 1.00 88.44 386 GLY A N 1
ATOM 3109 C CA . GLY A 1 386 ? -7.717 10.352 33.821 1.00 88.44 386 GLY A CA 1
ATOM 3110 C C . GLY A 1 386 ? -7.955 10.425 32.308 1.00 88.44 386 GLY A C 1
ATOM 3111 O O . GLY A 1 386 ? -8.486 9.478 31.736 1.00 88.44 386 GLY A O 1
ATOM 3112 N N . ASP A 1 387 ? -7.566 11.512 31.635 1.00 88.81 387 ASP A N 1
ATOM 3113 C CA . ASP A 1 387 ? -7.770 11.656 30.187 1.00 88.81 387 ASP A CA 1
ATOM 3114 C C . ASP A 1 387 ? -6.807 10.753 29.381 1.00 88.81 387 ASP A C 1
ATOM 3116 O O . ASP A 1 387 ? -7.149 10.265 28.301 1.00 88.81 387 ASP A O 1
ATOM 3120 N N . VAL A 1 388 ? -5.592 10.532 29.905 1.00 91.25 388 VAL A N 1
ATOM 3121 C CA . VAL A 1 388 ? -4.477 9.830 29.241 1.00 91.25 388 VAL A CA 1
ATOM 3122 C C . VAL A 1 388 ? -3.673 8.996 30.248 1.00 91.25 388 VAL A C 1
ATOM 3124 O O . VAL A 1 388 ? -3.441 9.428 31.376 1.00 91.25 388 VAL A O 1
ATOM 3127 N N . ARG A 1 389 ? -3.152 7.839 29.822 1.00 90.94 389 ARG A N 1
ATOM 3128 C CA . ARG A 1 389 ? -2.092 7.084 30.516 1.00 90.94 389 ARG A CA 1
ATOM 3129 C C . ARG A 1 389 ? -0.821 7.062 29.669 1.00 90.94 389 ARG A C 1
ATOM 3131 O O . ARG A 1 389 ? -0.875 6.839 28.465 1.00 90.94 389 ARG A O 1
ATOM 3138 N N . ILE A 1 390 ? 0.334 7.250 30.307 1.00 88.62 390 ILE A N 1
ATOM 3139 C CA . ILE A 1 390 ? 1.644 7.117 29.652 1.00 88.62 390 ILE A CA 1
ATOM 3140 C C . ILE A 1 390 ? 2.207 5.718 29.926 1.00 88.62 390 ILE A C 1
ATOM 3142 O O . ILE A 1 390 ? 2.400 5.329 31.084 1.00 88.62 390 ILE A O 1
ATOM 3146 N N . CYS A 1 391 ? 2.482 4.964 28.868 1.00 89.19 391 CYS A N 1
ATOM 3147 C CA . CYS A 1 391 ? 2.850 3.550 28.905 1.00 89.19 391 CYS A CA 1
ATOM 3148 C C . CYS A 1 391 ? 4.240 3.329 28.291 1.00 89.19 391 CYS A C 1
ATOM 3150 O O . CYS A 1 391 ? 4.634 4.041 27.369 1.00 89.19 391 CYS A O 1
ATOM 3152 N N . LYS A 1 392 ? 4.993 2.346 28.805 1.00 87.44 392 LYS A N 1
ATOM 3153 C CA . LYS A 1 392 ? 6.292 1.969 28.228 1.00 87.44 392 LYS A CA 1
ATOM 3154 C C . LYS A 1 392 ? 6.097 0.968 27.087 1.00 87.44 392 LYS A C 1
ATOM 3156 O O . LYS A 1 392 ? 5.302 0.046 27.235 1.00 87.44 392 LYS A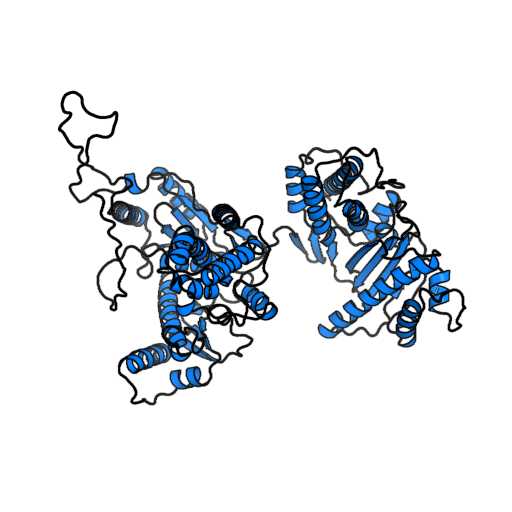 O 1
ATOM 3161 N N . ILE A 1 393 ? 6.860 1.119 26.007 1.00 90.38 393 ILE A N 1
ATOM 3162 C CA . ILE A 1 393 ? 6.970 0.155 24.897 1.00 90.38 393 ILE A CA 1
ATOM 3163 C C . ILE A 1 393 ? 8.454 -0.134 24.580 1.00 90.38 393 ILE A C 1
ATOM 3165 O O . ILE A 1 393 ? 9.308 0.677 24.945 1.00 90.38 393 ILE A O 1
ATOM 3169 N N . PRO A 1 394 ? 8.820 -1.260 23.941 1.00 85.69 394 PRO A N 1
ATOM 3170 C CA . PRO A 1 394 ? 10.153 -1.434 23.359 1.00 85.69 394 PRO A CA 1
ATOM 3171 C C . PRO A 1 394 ? 10.400 -0.506 22.154 1.00 85.69 394 PRO A C 1
ATOM 3173 O O . PRO A 1 394 ? 9.513 -0.296 21.331 1.00 85.69 394 PRO A O 1
ATOM 3176 N N . THR A 1 395 ? 11.629 -0.005 21.987 1.00 78.62 395 THR A N 1
ATOM 3177 C CA . THR A 1 395 ? 12.039 0.852 20.846 1.00 78.62 395 THR A CA 1
ATOM 3178 C C . THR A 1 395 ? 11.885 0.169 19.477 1.00 78.62 395 THR A C 1
ATOM 3180 O O . THR A 1 395 ? 11.689 0.827 18.459 1.00 78.62 395 THR A O 1
ATOM 3183 N N . GLU A 1 396 ? 11.931 -1.164 19.417 1.00 78.50 396 GLU A N 1
ATOM 3184 C CA . GLU A 1 396 ? 11.680 -1.910 18.172 1.00 78.50 396 GLU A CA 1
ATOM 3185 C C . GLU A 1 396 ? 10.187 -2.015 17.816 1.00 78.50 396 GLU A C 1
ATOM 3187 O O . GLU A 1 396 ? 9.843 -2.301 16.671 1.00 78.50 396 GLU A O 1
ATOM 3192 N N . GLU A 1 397 ? 9.295 -1.704 18.759 1.00 82.44 397 GLU A N 1
ATOM 3193 C CA . GLU A 1 397 ? 7.839 -1.713 18.583 1.00 82.44 397 GLU A CA 1
ATOM 3194 C C . GLU A 1 397 ? 7.241 -0.296 18.488 1.00 82.44 397 GLU A C 1
ATOM 3196 O O . GLU A 1 397 ? 6.090 -0.142 18.073 1.00 82.44 397 GLU A O 1
ATOM 3201 N N . ASN A 1 398 ? 8.001 0.759 18.816 1.00 86.75 398 ASN A N 1
ATOM 3202 C CA . ASN A 1 398 ? 7.509 2.137 18.778 1.00 86.75 398 ASN A CA 1
ATOM 3203 C C . ASN A 1 398 ? 7.249 2.603 17.330 1.00 86.75 398 ASN A C 1
ATOM 3205 O O . ASN A 1 398 ? 8.154 3.016 16.610 1.00 86.75 398 ASN A O 1
ATOM 3209 N N . VAL A 1 399 ? 5.987 2.580 16.886 1.00 87.69 399 VAL A N 1
ATOM 3210 C CA . VAL A 1 399 ? 5.605 2.972 15.513 1.00 87.69 399 VAL A CA 1
ATOM 3211 C C . VAL A 1 399 ? 5.760 4.472 15.213 1.00 87.69 399 VAL A C 1
ATOM 3213 O O . VAL A 1 399 ? 5.527 4.884 14.075 1.00 87.69 399 VAL A O 1
ATOM 3216 N N . ALA A 1 400 ? 6.179 5.287 16.189 1.00 88.25 400 ALA A N 1
ATOM 3217 C CA . ALA A 1 400 ? 6.589 6.673 15.965 1.00 88.25 400 ALA A CA 1
ATOM 3218 C C . ALA A 1 400 ? 8.029 6.812 15.415 1.00 88.25 400 ALA A C 1
ATOM 3220 O O . ALA A 1 400 ? 8.312 7.825 14.773 1.00 88.25 400 ALA A O 1
ATOM 3221 N N . ASP A 1 401 ? 8.894 5.795 15.558 1.00 86.06 401 ASP A N 1
ATOM 3222 C CA . ASP A 1 401 ? 10.279 5.761 15.043 1.00 86.06 401 ASP A CA 1
ATOM 3223 C C . ASP A 1 401 ? 10.463 6.335 13.609 1.00 86.06 401 ASP A C 1
ATOM 3225 O O . ASP A 1 401 ? 11.314 7.206 13.411 1.00 86.06 401 ASP A O 1
ATOM 3229 N N . PRO A 1 402 ? 9.693 5.925 12.573 1.00 85.69 402 PRO A N 1
ATOM 3230 C CA . PRO A 1 402 ? 9.887 6.422 11.201 1.00 85.69 402 PRO A CA 1
ATOM 3231 C C . PRO A 1 402 ? 9.484 7.895 10.991 1.00 85.69 402 PRO A C 1
ATOM 3233 O O . PRO A 1 402 ? 9.636 8.425 9.887 1.00 85.69 402 PRO A O 1
ATOM 3236 N N . LEU A 1 403 ? 8.939 8.560 12.015 1.00 86.06 403 LEU A N 1
ATOM 3237 C CA . LEU A 1 403 ? 8.536 9.969 11.981 1.00 86.06 403 LEU A CA 1
ATOM 3238 C C . LEU A 1 403 ? 9.627 10.905 12.541 1.00 86.06 403 LEU A C 1
ATOM 3240 O O . LEU A 1 403 ? 9.566 12.113 12.299 1.00 86.06 403 LEU A O 1
ATOM 3244 N N . THR A 1 404 ? 10.631 10.360 13.236 1.00 83.25 404 THR A N 1
ATOM 3245 C CA . THR A 1 404 ? 11.650 11.100 14.008 1.00 83.25 404 THR A CA 1
ATOM 3246 C C . THR A 1 404 ? 13.091 10.840 13.551 1.00 83.25 404 THR A C 1
ATOM 3248 O O . THR A 1 404 ? 13.940 11.720 13.696 1.00 83.25 404 THR A O 1
ATOM 3251 N N . LYS A 1 405 ? 13.394 9.653 13.003 1.00 83.62 405 LYS A N 1
ATOM 3252 C CA . LYS A 1 405 ? 14.764 9.229 12.663 1.00 83.62 405 LYS A CA 1
ATOM 3253 C C . LYS A 1 405 ? 14.810 8.337 11.406 1.00 83.62 405 LYS A C 1
ATOM 3255 O O . LYS A 1 405 ? 13.845 7.633 11.109 1.00 83.62 405 LYS A O 1
ATOM 3260 N N . PRO A 1 406 ? 15.909 8.353 10.620 1.00 84.94 406 PRO A N 1
ATOM 3261 C CA . PRO A 1 406 ? 16.006 7.572 9.388 1.00 84.94 406 PRO A CA 1
ATOM 3262 C C . PRO A 1 406 ? 16.339 6.110 9.709 1.00 84.94 406 PRO A C 1
ATOM 3264 O O . PRO A 1 406 ? 17.402 5.811 10.258 1.00 84.94 406 PRO A O 1
ATOM 3267 N N . LEU A 1 407 ? 15.443 5.189 9.356 1.00 86.12 407 LEU A N 1
ATOM 3268 C CA . LEU A 1 407 ? 15.551 3.775 9.722 1.00 86.12 407 LEU A CA 1
ATOM 3269 C C . LEU A 1 407 ? 16.219 2.920 8.636 1.00 86.12 407 LEU A C 1
ATOM 3271 O O . LEU A 1 407 ? 16.152 3.210 7.440 1.00 86.12 407 LEU A O 1
ATOM 3275 N N . ALA A 1 408 ? 16.812 1.800 9.055 1.00 87.19 408 ALA A N 1
ATOM 3276 C CA . ALA A 1 408 ? 17.237 0.745 8.141 1.00 87.19 408 ALA A CA 1
ATOM 3277 C C . ALA A 1 408 ? 16.025 0.152 7.397 1.00 87.19 408 ALA A C 1
ATOM 3279 O O . ALA A 1 408 ? 14.935 0.035 7.961 1.00 87.19 408 ALA A O 1
ATOM 3280 N N . ARG A 1 409 ? 16.221 -0.265 6.137 1.00 86.25 409 ARG A N 1
ATOM 3281 C CA . ARG A 1 409 ? 15.136 -0.660 5.216 1.00 86.25 409 ARG A CA 1
ATOM 3282 C C . ARG A 1 409 ? 14.112 -1.626 5.825 1.00 86.25 409 ARG A C 1
ATOM 3284 O O . ARG A 1 409 ? 12.923 -1.403 5.647 1.00 86.25 409 ARG A O 1
ATOM 3291 N N . VAL A 1 410 ? 14.556 -2.679 6.513 1.00 84.50 410 VAL A N 1
ATOM 3292 C CA . VAL A 1 410 ? 13.654 -3.699 7.083 1.00 84.50 410 VAL A CA 1
ATOM 3293 C C . VAL A 1 410 ? 12.770 -3.098 8.182 1.00 84.50 410 VAL A C 1
ATOM 3295 O O . VAL A 1 410 ? 11.558 -3.283 8.144 1.00 84.50 410 VAL A O 1
ATOM 3298 N N . LYS A 1 411 ? 13.350 -2.303 9.095 1.00 84.31 411 LYS A N 1
ATOM 3299 C CA . LYS A 1 411 ? 12.611 -1.602 10.159 1.00 84.31 411 LYS A CA 1
ATOM 3300 C C . LYS A 1 411 ? 11.647 -0.555 9.565 1.00 84.31 411 LYS A C 1
ATOM 3302 O O . LYS A 1 411 ? 10.499 -0.471 9.989 1.00 84.31 411 LYS A O 1
ATOM 3307 N N . HIS A 1 412 ? 12.049 0.158 8.503 1.00 88.50 412 HIS A N 1
ATOM 3308 C CA . HIS A 1 412 ? 11.163 1.075 7.759 1.00 88.50 412 HIS A CA 1
ATOM 3309 C C . HIS A 1 412 ? 9.979 0.356 7.089 1.00 88.50 412 HIS A C 1
ATOM 3311 O O . HIS A 1 412 ? 8.838 0.768 7.270 1.00 88.50 412 HIS A O 1
ATOM 3317 N N . GLU A 1 413 ? 10.223 -0.726 6.338 1.00 85.06 413 GLU A N 1
ATOM 3318 C CA . GLU A 1 413 ? 9.167 -1.514 5.672 1.00 85.06 413 GLU A CA 1
ATOM 3319 C C . GLU A 1 413 ? 8.207 -2.162 6.700 1.00 85.06 413 GLU A C 1
ATOM 3321 O O . GLU A 1 413 ? 6.998 -2.238 6.449 1.00 85.06 413 GLU A O 1
ATOM 3326 N N . ALA A 1 414 ? 8.710 -2.539 7.884 1.00 84.00 414 ALA A N 1
ATOM 3327 C CA . ALA A 1 414 ? 7.908 -3.028 9.006 1.00 84.00 414 ALA A CA 1
ATOM 3328 C C . ALA A 1 414 ? 7.010 -1.934 9.616 1.00 84.00 414 ALA A C 1
ATOM 3330 O O . ALA A 1 414 ? 5.787 -2.061 9.545 1.00 84.00 414 ALA A O 1
ATOM 3331 N N . HIS A 1 415 ? 7.561 -0.830 10.145 1.00 86.50 415 HIS A N 1
ATOM 3332 C CA . HIS A 1 415 ? 6.719 0.212 10.756 1.00 86.50 415 HIS A CA 1
ATOM 3333 C C . HIS A 1 415 ? 5.779 0.879 9.750 1.00 86.50 415 HIS A C 1
ATOM 3335 O O . HIS A 1 415 ? 4.661 1.215 10.127 1.00 86.50 415 HIS A O 1
ATOM 3341 N N . ALA A 1 416 ? 6.172 1.025 8.476 1.00 86.38 416 ALA A N 1
ATOM 3342 C CA . ALA A 1 416 ? 5.264 1.488 7.424 1.00 86.38 416 ALA A CA 1
ATOM 3343 C C . ALA A 1 416 ? 4.008 0.596 7.346 1.00 86.38 416 ALA A C 1
ATOM 3345 O O . ALA A 1 416 ? 2.885 1.102 7.300 1.00 86.38 416 ALA A O 1
ATOM 3346 N N . SER A 1 417 ? 4.185 -0.726 7.418 1.00 84.75 417 SER A N 1
ATOM 3347 C CA . SER A 1 417 ? 3.079 -1.690 7.447 1.00 84.75 417 SER A CA 1
ATOM 3348 C C . SER A 1 417 ? 2.221 -1.556 8.716 1.00 84.75 417 SER A C 1
ATOM 3350 O O . SER A 1 417 ? 0.991 -1.651 8.628 1.00 84.75 417 SER A O 1
ATOM 3352 N N . SER A 1 418 ? 2.844 -1.283 9.870 1.00 85.25 418 SER A N 1
ATOM 3353 C CA . SER A 1 418 ? 2.169 -1.076 11.163 1.00 85.25 418 SER A CA 1
ATOM 3354 C C . SER A 1 418 ? 1.354 0.221 11.223 1.00 85.25 418 SER A C 1
ATOM 3356 O O . SER A 1 418 ? 0.219 0.190 11.684 1.00 85.25 418 SER A O 1
ATOM 3358 N N . ILE A 1 419 ? 1.849 1.338 10.669 1.00 87.38 419 ILE A N 1
ATOM 3359 C CA . ILE A 1 419 ? 1.085 2.603 10.543 1.00 87.38 419 ILE A CA 1
ATOM 3360 C C . ILE A 1 419 ? 0.017 2.564 9.429 1.00 87.38 419 ILE A C 1
ATOM 3362 O O . ILE A 1 419 ? -0.541 3.596 9.054 1.00 87.38 419 ILE A O 1
ATOM 3366 N N . GLY A 1 420 ? -0.264 1.381 8.873 1.00 86.31 420 GLY A N 1
ATOM 3367 C CA . GLY A 1 420 ? -1.337 1.154 7.909 1.00 86.31 420 GLY A CA 1
ATOM 3368 C C . GLY A 1 420 ? -0.959 1.341 6.438 1.00 86.31 420 GLY A C 1
ATOM 3369 O O . GLY A 1 420 ? -1.849 1.232 5.595 1.00 86.31 420 GLY A O 1
ATOM 3370 N N . MET A 1 421 ? 0.314 1.574 6.086 1.00 89.75 421 MET A N 1
ATOM 3371 C CA . MET A 1 421 ? 0.739 1.634 4.680 1.00 89.75 421 MET A CA 1
ATOM 3372 C C . MET A 1 421 ? 0.844 0.231 4.094 1.00 89.75 421 MET A C 1
ATOM 3374 O O . MET A 1 421 ? 1.822 -0.483 4.305 1.00 89.75 421 MET A O 1
ATOM 3378 N N . LYS A 1 422 ? -0.168 -0.171 3.325 1.00 84.31 422 LYS A N 1
ATOM 3379 C CA . LYS A 1 422 ? -0.269 -1.521 2.759 1.00 84.31 422 LYS A CA 1
ATOM 3380 C C . LYS A 1 422 ? -0.547 -1.439 1.261 1.00 84.31 422 LYS A C 1
ATOM 3382 O O . LYS A 1 422 ? -1.282 -0.568 0.792 1.00 84.31 422 LYS A O 1
ATOM 3387 N N . TYR A 1 423 ? 0.006 -2.373 0.491 1.00 75.06 423 TYR A N 1
ATOM 3388 C CA . TYR A 1 423 ? -0.521 -2.637 -0.846 1.00 75.06 423 TYR A CA 1
ATOM 3389 C C . TYR A 1 423 ? -1.867 -3.338 -0.669 1.00 75.06 423 TYR A C 1
ATOM 3391 O O . TYR A 1 423 ? -1.918 -4.515 -0.315 1.00 75.06 423 TYR A O 1
ATOM 3399 N N . LEU A 1 424 ? -2.965 -2.610 -0.882 1.00 60.19 424 LEU A N 1
ATOM 3400 C CA . LEU A 1 424 ? -4.279 -3.233 -1.004 1.00 60.19 424 LEU A CA 1
ATOM 3401 C C . LEU A 1 424 ? -4.346 -3.938 -2.349 1.00 60.19 424 LEU A C 1
ATOM 3403 O O . LEU A 1 424 ? -4.795 -3.375 -3.348 1.00 60.19 424 LEU A O 1
ATOM 3407 N N . ASP A 1 425 ? -3.871 -5.179 -2.354 1.00 50.62 425 ASP A N 1
ATOM 3408 C CA . ASP A 1 425 ? -3.840 -6.026 -3.534 1.00 50.62 425 ASP A CA 1
ATOM 3409 C C . ASP A 1 425 ? -5.250 -6.573 -3.816 1.00 50.62 425 ASP A C 1
ATOM 3411 O O . ASP A 1 425 ? -5.557 -7.755 -3.670 1.00 50.62 425 ASP A O 1
ATOM 3415 N N . ALA A 1 426 ? -6.131 -5.653 -4.229 1.00 49.38 426 ALA A N 1
ATOM 3416 C CA . ALA A 1 426 ? -7.524 -5.833 -4.655 1.00 49.38 426 ALA A CA 1
ATOM 3417 C C . ALA A 1 426 ? -7.650 -6.620 -5.979 1.00 49.38 426 ALA A C 1
ATOM 3419 O O . ALA A 1 426 ? -8.502 -6.347 -6.823 1.00 49.38 426 ALA A O 1
ATOM 3420 N N . ARG A 1 427 ? -6.715 -7.546 -6.169 1.00 57.16 427 ARG A N 1
ATOM 3421 C CA . ARG A 1 427 ? -6.466 -8.378 -7.336 1.00 57.16 427 ARG A CA 1
ATOM 3422 C C . ARG A 1 427 ? -6.569 -9.854 -6.974 1.00 57.16 427 ARG A C 1
ATOM 3424 O O . ARG A 1 427 ? -6.915 -10.620 -7.857 1.00 57.16 427 ARG A O 1
ATOM 3431 N N . ILE A 1 428 ? -6.261 -10.229 -5.722 1.00 70.19 428 ILE A N 1
ATOM 3432 C CA . ILE A 1 428 ? -6.486 -11.570 -5.169 1.00 70.19 428 ILE A CA 1
ATOM 3433 C C . ILE A 1 428 ? -7.771 -11.537 -4.339 1.00 70.19 428 ILE A C 1
ATOM 3435 O O . ILE A 1 428 ? -7.844 -10.944 -3.259 1.00 70.19 428 ILE A O 1
ATOM 3439 N N . GLU A 1 429 ? -8.798 -12.176 -4.879 1.00 77.62 429 GLU A N 1
ATOM 3440 C CA . GLU A 1 429 ? -10.097 -12.383 -4.258 1.00 77.62 429 GLU A CA 1
ATOM 3441 C C . GLU A 1 429 ? -10.037 -13.651 -3.398 1.00 77.62 429 GLU A C 1
ATOM 3443 O O . GLU A 1 429 ? -9.537 -14.688 -3.835 1.00 77.62 429 GLU A O 1
ATOM 3448 N N . VAL A 1 430 ? -10.530 -13.562 -2.159 1.00 78.44 430 VAL A N 1
ATOM 3449 C CA . VAL A 1 430 ? -10.525 -14.673 -1.197 1.00 78.44 430 VAL A CA 1
ATOM 3450 C C . VAL A 1 430 ? -11.940 -14.873 -0.678 1.00 78.44 430 VAL A C 1
ATOM 3452 O O . VAL A 1 430 ? -12.480 -13.974 -0.033 1.00 78.44 430 VAL A O 1
ATOM 3455 N N . ALA A 1 431 ? -12.521 -16.043 -0.935 1.00 75.69 431 ALA A N 1
ATOM 3456 C CA . ALA A 1 431 ? -13.831 -16.432 -0.417 1.00 75.69 431 ALA A CA 1
ATOM 3457 C C . ALA A 1 431 ? -13.675 -17.562 0.609 1.00 75.69 431 ALA A C 1
ATOM 3459 O O . ALA A 1 431 ? -12.829 -18.444 0.458 1.00 75.69 431 ALA A O 1
ATOM 3460 N N . ARG A 1 432 ? -14.472 -17.518 1.680 1.00 77.56 432 ARG A N 1
ATOM 3461 C CA . ARG A 1 432 ? -14.489 -18.522 2.752 1.00 77.56 432 ARG A CA 1
ATOM 3462 C C . ARG A 1 432 ? -15.831 -19.246 2.751 1.00 77.56 432 ARG A C 1
ATOM 3464 O O . ARG A 1 432 ? -16.866 -18.631 2.516 1.00 77.56 432 ARG A O 1
ATOM 3471 N N . SER A 1 433 ? -15.809 -20.537 3.056 1.00 79.56 433 SER A N 1
ATOM 3472 C CA . SER A 1 433 ? -16.990 -21.389 3.194 1.00 79.56 433 SER A CA 1
ATOM 3473 C C . SER A 1 433 ? -16.780 -22.408 4.316 1.00 79.56 433 SER A C 1
ATOM 3475 O O . SER A 1 433 ? -15.645 -22.672 4.716 1.00 79.56 433 SER A O 1
ATOM 3477 N N . ARG A 1 434 ? -17.856 -23.074 4.753 1.00 79.75 434 ARG A N 1
ATOM 3478 C CA . ARG A 1 434 ? -17.780 -24.224 5.677 1.00 79.75 434 ARG A CA 1
ATOM 3479 C C . ARG A 1 434 ? -16.970 -25.421 5.136 1.00 79.75 434 ARG A C 1
ATOM 3481 O O . ARG A 1 434 ? -16.665 -26.331 5.895 1.00 79.75 434 ARG A O 1
ATOM 3488 N N . HIS A 1 435 ? -16.639 -25.429 3.841 1.00 79.38 435 HIS A N 1
ATOM 3489 C CA . HIS A 1 435 ? -15.886 -26.493 3.167 1.00 79.38 435 HIS A CA 1
ATOM 3490 C C . HIS A 1 435 ? -14.432 -26.100 2.836 1.00 79.38 435 HIS A C 1
ATOM 3492 O O . HIS A 1 435 ? -13.677 -26.932 2.337 1.00 79.38 435 HIS A O 1
ATOM 3498 N N . GLY A 1 436 ? -14.020 -24.852 3.095 1.00 85.19 436 GLY A N 1
ATOM 3499 C CA . GLY A 1 436 ? -12.665 -24.369 2.811 1.00 85.19 436 GLY A CA 1
ATOM 3500 C C . GLY A 1 436 ? -12.592 -22.913 2.346 1.00 85.19 436 GLY A C 1
ATOM 3501 O O . GLY A 1 436 ? -13.591 -22.189 2.321 1.00 85.19 436 GLY A O 1
ATOM 3502 N N . ILE A 1 437 ? -11.384 -22.498 1.969 1.00 86.50 437 ILE A N 1
ATOM 3503 C CA . ILE A 1 437 ? -11.023 -21.157 1.498 1.00 86.50 437 ILE A CA 1
ATOM 3504 C C . ILE A 1 437 ? -10.619 -21.251 0.025 1.00 86.50 437 ILE A C 1
ATOM 3506 O O . ILE A 1 437 ? -9.833 -22.119 -0.338 1.00 86.50 437 ILE A O 1
ATOM 3510 N N . THR A 1 438 ? -11.102 -20.349 -0.823 1.00 86.50 438 THR A N 1
ATOM 3511 C CA . THR A 1 438 ? -10.687 -20.255 -2.232 1.00 86.50 438 THR A CA 1
ATOM 3512 C C . THR A 1 438 ? -9.982 -18.934 -2.511 1.00 86.50 438 THR A C 1
ATOM 3514 O O . THR A 1 438 ? -10.389 -17.897 -1.984 1.00 86.50 438 THR A O 1
ATOM 3517 N N . MET A 1 439 ? -8.950 -18.960 -3.357 1.00 87.44 439 MET A N 1
ATOM 3518 C CA . MET A 1 439 ? -8.142 -17.800 -3.748 1.00 87.44 439 MET A CA 1
ATOM 3519 C C . MET A 1 439 ? -8.050 -17.698 -5.274 1.00 87.44 439 MET A C 1
ATOM 3521 O O . MET A 1 439 ? -7.446 -18.554 -5.918 1.00 87.44 439 MET A O 1
ATOM 3525 N N . CYS A 1 440 ? -8.621 -16.645 -5.858 1.00 87.56 440 CYS A N 1
ATOM 3526 C CA . CYS A 1 440 ? -8.631 -16.414 -7.307 1.00 87.56 440 CYS A CA 1
ATOM 3527 C C . CYS A 1 440 ? -8.284 -14.957 -7.653 1.00 87.56 440 CYS A C 1
ATOM 3529 O O . CYS A 1 440 ? -8.063 -14.131 -6.769 1.00 87.56 440 CYS A O 1
ATOM 3531 N N . GLN A 1 441 ? -8.213 -14.633 -8.947 1.00 86.69 441 GLN A N 1
ATOM 3532 C CA . GLN A 1 441 ? -7.888 -13.287 -9.443 1.00 86.69 441 GLN A CA 1
ATOM 3533 C C . GLN A 1 441 ? -8.877 -12.839 -10.535 1.00 86.69 441 GLN A C 1
ATOM 3535 O O . GLN A 1 441 ? -8.493 -12.277 -11.566 1.00 86.69 441 GLN A O 1
ATOM 3540 N N . ARG A 1 442 ? -10.169 -13.122 -10.329 1.00 88.88 442 ARG A N 1
ATOM 3541 C CA . ARG A 1 442 ? -11.236 -12.973 -11.329 1.00 88.88 442 ARG A CA 1
ATOM 3542 C C . ARG A 1 442 ? -11.343 -11.564 -11.886 1.00 88.88 442 ARG A C 1
ATOM 3544 O O . ARG A 1 442 ? -11.333 -11.382 -13.105 1.00 88.88 442 ARG A O 1
ATOM 3551 N N . LYS A 1 443 ? -11.422 -10.558 -11.017 1.00 81.81 443 LYS A N 1
ATOM 3552 C CA . LYS A 1 443 ? -11.488 -9.155 -11.427 1.00 81.81 443 LYS A CA 1
ATOM 3553 C C . LYS A 1 443 ? -10.236 -8.742 -12.197 1.00 81.81 443 LYS A C 1
ATOM 3555 O O . LYS A 1 443 ? -10.356 -8.052 -13.202 1.00 81.81 443 LYS A O 1
ATOM 3560 N N . TYR A 1 444 ? -9.055 -9.196 -11.778 1.00 84.62 444 TYR A N 1
ATOM 3561 C CA . TYR A 1 444 ? -7.809 -8.903 -12.488 1.00 84.62 444 TYR A CA 1
ATOM 3562 C C . TYR A 1 444 ? -7.812 -9.480 -13.909 1.00 84.62 444 TYR A C 1
ATOM 3564 O O . TYR A 1 444 ? -7.412 -8.790 -14.845 1.00 84.62 444 TYR A O 1
ATOM 3572 N N . ILE A 1 445 ? -8.287 -10.719 -14.082 1.00 91.50 445 ILE A N 1
ATOM 3573 C CA . ILE A 1 445 ? -8.411 -11.360 -15.398 1.00 91.50 445 ILE A CA 1
ATOM 3574 C C . ILE A 1 445 ? -9.407 -10.591 -16.275 1.00 91.50 445 ILE A C 1
ATOM 3576 O O . ILE A 1 445 ? -9.090 -10.289 -17.422 1.00 91.50 445 ILE A O 1
ATOM 3580 N N . LEU A 1 446 ? -10.571 -10.205 -15.744 1.00 88.81 446 LEU A N 1
ATOM 3581 C CA . LEU A 1 446 ? -11.567 -9.426 -16.491 1.00 88.81 446 LEU A CA 1
ATOM 3582 C C . LEU A 1 446 ? -11.054 -8.028 -16.879 1.00 88.81 446 LEU A C 1
ATOM 3584 O O . LEU A 1 446 ? -11.190 -7.635 -18.036 1.00 88.81 446 LEU A O 1
ATOM 3588 N N . ASP A 1 447 ? -10.403 -7.308 -15.960 1.00 81.62 447 ASP A N 1
ATOM 3589 C CA . ASP A 1 447 ? -9.798 -5.996 -16.230 1.00 81.62 447 ASP A CA 1
ATOM 3590 C C . ASP A 1 447 ? -8.660 -6.105 -17.277 1.00 81.62 447 ASP A C 1
ATOM 3592 O O . ASP A 1 447 ? -8.505 -5.233 -18.136 1.00 81.62 447 ASP A O 1
ATOM 3596 N N . LEU A 1 448 ? -7.884 -7.198 -17.263 1.00 87.56 448 LEU A N 1
ATOM 3597 C CA . LEU A 1 448 ? -6.830 -7.490 -18.245 1.00 87.56 448 LEU A CA 1
ATOM 3598 C C . LEU A 1 448 ? -7.396 -7.846 -19.631 1.00 87.56 448 LEU A C 1
ATOM 3600 O O . LEU A 1 448 ? -6.877 -7.377 -20.648 1.00 87.56 448 LEU A O 1
ATOM 3604 N N . LEU A 1 449 ? -8.471 -8.635 -19.687 1.00 92.25 449 LEU A N 1
ATOM 3605 C CA . LEU A 1 449 ? -9.196 -8.936 -20.926 1.00 92.25 449 LEU A CA 1
ATOM 3606 C C . LEU A 1 449 ? -9.862 -7.677 -21.504 1.00 92.25 449 LEU A C 1
ATOM 3608 O O . LEU A 1 449 ? -9.906 -7.523 -22.723 1.00 92.25 449 LEU A O 1
ATOM 3612 N N . ALA A 1 450 ? -10.314 -6.745 -20.660 1.00 85.12 450 ALA A N 1
ATOM 3613 C CA . ALA A 1 450 ? -10.818 -5.443 -21.095 1.00 85.12 450 ALA A CA 1
ATOM 3614 C C . ALA A 1 450 ? -9.704 -4.580 -21.718 1.00 85.12 450 ALA A C 1
ATOM 3616 O O . ALA A 1 450 ? -9.839 -4.141 -22.860 1.00 85.12 450 ALA A O 1
ATOM 3617 N N . GLU A 1 451 ? -8.568 -4.403 -21.025 1.00 83.50 451 GLU A N 1
ATOM 3618 C CA . GLU A 1 451 ? -7.413 -3.634 -21.530 1.00 83.50 451 GLU A CA 1
ATOM 3619 C C . GLU A 1 451 ? -6.877 -4.182 -22.864 1.00 83.50 451 GLU A C 1
ATOM 3621 O O . GLU A 1 451 ? -6.463 -3.420 -23.737 1.00 83.50 451 GLU A O 1
ATOM 3626 N N . THR A 1 452 ? -6.892 -5.505 -23.035 1.00 87.56 452 THR A N 1
ATOM 3627 C CA . THR A 1 452 ? -6.408 -6.174 -24.254 1.00 87.56 452 THR A CA 1
ATOM 3628 C C . THR A 1 452 ? -7.452 -6.281 -25.368 1.00 87.56 452 THR A C 1
ATOM 3630 O O . THR A 1 452 ? -7.110 -6.756 -26.448 1.00 87.56 452 THR A O 1
ATOM 3633 N N . ARG A 1 453 ? -8.694 -5.815 -25.142 1.00 90.81 453 ARG A N 1
ATOM 3634 C CA . ARG A 1 453 ? -9.865 -5.989 -26.031 1.00 90.81 453 ARG A CA 1
ATOM 3635 C C . ARG A 1 453 ? -10.236 -7.459 -26.299 1.00 90.81 453 ARG A C 1
ATOM 3637 O O . ARG A 1 453 ? -10.873 -7.778 -27.296 1.00 90.81 453 ARG A O 1
ATOM 3644 N N . MET A 1 454 ? -9.880 -8.356 -25.381 1.00 91.25 454 MET A N 1
ATOM 3645 C CA . MET A 1 454 ? -10.100 -9.805 -25.468 1.00 91.25 454 MET A CA 1
ATOM 3646 C C . MET A 1 454 ? -11.337 -10.298 -24.697 1.00 91.25 454 MET A C 1
ATOM 3648 O O . MET A 1 454 ? -11.563 -11.503 -24.612 1.00 91.25 454 MET A O 1
ATOM 3652 N N . LEU A 1 455 ? -12.188 -9.406 -24.173 1.00 87.25 455 LEU A N 1
ATOM 3653 C CA . LEU A 1 455 ? -13.450 -9.800 -23.519 1.00 87.25 455 LEU A CA 1
ATOM 3654 C C . LEU A 1 455 ? -14.355 -10.671 -24.407 1.00 87.25 455 LEU A C 1
ATOM 3656 O O . LEU A 1 455 ? -15.030 -11.552 -23.878 1.00 87.25 455 LEU A O 1
ATOM 3660 N N . ASN A 1 456 ? -14.317 -10.473 -25.729 1.00 87.81 456 ASN A N 1
ATOM 3661 C CA . ASN A 1 456 ? -15.152 -11.188 -26.702 1.00 87.81 456 ASN A CA 1
ATOM 3662 C C . ASN A 1 456 ? -14.359 -12.206 -27.547 1.00 87.81 456 ASN A C 1
ATOM 3664 O O . ASN A 1 456 ? -14.848 -12.652 -28.580 1.00 87.81 456 ASN A O 1
ATOM 3668 N N . CYS A 1 457 ? -13.131 -12.568 -27.151 1.00 90.50 457 CYS A N 1
ATOM 3669 C CA . CYS A 1 457 ? -12.372 -13.596 -27.870 1.00 90.50 457 CYS A CA 1
ATOM 3670 C C . CYS A 1 457 ? -12.894 -15.012 -27.566 1.00 90.50 457 CYS A C 1
ATOM 3672 O O . CYS A 1 457 ? -13.415 -15.275 -26.477 1.00 90.50 457 CYS A O 1
ATOM 3674 N N . LEU A 1 458 ? -12.717 -15.923 -28.529 1.00 93.00 458 LEU A N 1
ATOM 3675 C CA . LEU A 1 458 ? -12.948 -17.353 -28.324 1.00 93.00 458 LEU A CA 1
ATOM 3676 C C . LEU A 1 458 ? -11.948 -17.905 -27.288 1.00 93.00 458 LEU A C 1
ATOM 3678 O O . LEU A 1 458 ? -10.766 -17.543 -27.346 1.00 93.00 458 LEU A O 1
ATOM 3682 N N . PRO A 1 459 ? -12.390 -18.767 -26.355 1.00 94.12 459 PRO A N 1
ATOM 3683 C CA . PRO A 1 459 ? -11.509 -19.390 -25.373 1.00 94.12 459 PRO A CA 1
ATOM 3684 C C . PRO A 1 459 ? -10.507 -20.363 -26.020 1.00 94.12 459 PRO A C 1
ATOM 3686 O O . PRO A 1 459 ? -10.608 -20.699 -27.199 1.00 94.12 459 PRO A O 1
ATOM 3689 N N . ALA A 1 460 ? -9.530 -20.821 -25.237 1.00 93.50 460 ALA A N 1
ATOM 3690 C CA . ALA A 1 460 ? -8.605 -21.890 -25.616 1.00 93.50 460 ALA A CA 1
ATOM 3691 C C . ALA A 1 460 ? -8.469 -22.898 -24.466 1.00 93.50 460 ALA A C 1
ATOM 3693 O O . ALA A 1 460 ? -8.393 -22.488 -23.312 1.00 93.50 460 ALA A O 1
ATOM 3694 N N . ASP A 1 461 ? -8.393 -24.197 -24.763 1.00 91.19 461 ASP A N 1
ATOM 3695 C CA . ASP A 1 461 ? -8.437 -25.255 -23.732 1.00 91.19 461 ASP A CA 1
ATOM 3696 C C . ASP A 1 461 ? -7.129 -25.429 -22.945 1.00 91.19 461 ASP A C 1
ATOM 3698 O O . ASP A 1 461 ? -7.121 -26.016 -21.861 1.00 91.19 461 ASP A O 1
ATOM 3702 N N . THR A 1 462 ? -6.020 -24.918 -23.488 1.00 93.75 462 THR A N 1
ATOM 3703 C CA . THR A 1 462 ? -4.679 -24.954 -22.883 1.00 93.75 462 THR A CA 1
ATOM 3704 C C . THR A 1 462 ? -3.969 -23.606 -23.059 1.00 93.75 462 THR A C 1
ATOM 3706 O O . THR A 1 462 ? -4.125 -22.967 -24.107 1.00 93.75 462 THR A O 1
ATOM 3709 N N . PRO A 1 463 ? -3.136 -23.165 -22.097 1.00 95.31 463 PRO A N 1
ATOM 3710 C CA . PRO A 1 463 ? -2.442 -21.875 -22.173 1.00 95.31 463 PRO A CA 1
ATOM 3711 C C . PRO A 1 463 ? -1.345 -21.821 -23.250 1.00 95.31 463 PRO A C 1
ATOM 3713 O O . PRO A 1 463 ? -1.008 -20.738 -23.720 1.00 95.31 463 PRO A O 1
ATOM 3716 N N . ILE A 1 464 ? -0.808 -22.972 -23.663 1.00 95.00 464 ILE A N 1
ATOM 3717 C CA . ILE A 1 464 ? 0.192 -23.126 -24.729 1.00 95.00 464 ILE A CA 1
ATOM 3718 C C . ILE A 1 464 ? -0.093 -24.409 -25.528 1.00 95.00 464 ILE A C 1
ATOM 3720 O O . ILE A 1 464 ? -0.842 -25.276 -25.069 1.00 95.00 464 ILE A O 1
ATOM 3724 N N . GLU A 1 465 ? 0.452 -24.509 -26.737 1.00 91.94 465 GLU A N 1
ATOM 3725 C CA . GLU A 1 465 ? 0.263 -25.650 -27.641 1.00 91.94 465 GLU A CA 1
ATOM 3726 C C . GLU A 1 465 ? 1.391 -26.677 -27.500 1.00 91.94 465 GLU A C 1
ATOM 3728 O O . GLU A 1 465 ? 2.540 -26.333 -27.212 1.00 91.94 465 GLU A O 1
ATOM 3733 N N . VAL A 1 466 ? 1.057 -27.953 -27.710 1.00 88.62 466 VAL A N 1
ATOM 3734 C CA . VAL A 1 466 ? 2.048 -29.035 -27.790 1.00 88.62 466 VAL A CA 1
ATOM 3735 C C . VAL A 1 466 ? 2.972 -28.749 -28.977 1.00 88.62 466 VAL A C 1
ATOM 3737 O O . VAL A 1 466 ? 2.501 -28.347 -30.037 1.00 88.62 466 VAL A O 1
ATOM 3740 N N . ASN A 1 467 ? 4.282 -28.946 -28.813 1.00 84.88 467 ASN A N 1
ATOM 3741 C CA . ASN A 1 467 ? 5.294 -28.670 -29.844 1.00 84.88 467 ASN A CA 1
ATOM 3742 C C . ASN A 1 467 ? 5.378 -27.203 -30.334 1.00 84.88 467 ASN A C 1
ATOM 3744 O O . ASN A 1 467 ? 5.864 -26.980 -31.439 1.00 84.88 467 ASN A O 1
ATOM 3748 N N . HIS A 1 468 ? 5.008 -26.211 -29.508 1.00 86.00 468 HIS A N 1
ATOM 3749 C CA . HIS A 1 468 ? 4.923 -24.768 -29.836 1.00 86.00 468 HIS A CA 1
ATOM 3750 C C . HIS A 1 468 ? 6.099 -24.107 -30.594 1.00 86.00 468 HIS A C 1
ATOM 3752 O O . HIS A 1 468 ? 5.967 -22.966 -31.026 1.00 86.00 468 HIS A O 1
ATOM 3758 N N . GLY A 1 469 ? 7.271 -24.741 -30.703 1.00 82.69 469 GLY A N 1
ATOM 3759 C CA . GLY A 1 469 ? 8.361 -24.353 -31.614 1.00 82.69 469 GLY A CA 1
ATOM 3760 C C . GLY A 1 469 ? 9.162 -23.089 -31.266 1.00 82.69 469 GLY A C 1
ATOM 3761 O O . GLY A 1 469 ? 10.304 -22.993 -31.709 1.00 82.69 469 GLY A O 1
ATOM 3762 N N . LEU A 1 470 ? 8.587 -22.172 -30.474 1.00 87.31 470 LEU A N 1
ATOM 3763 C CA . LEU A 1 470 ? 9.139 -20.865 -30.087 1.00 87.31 470 LEU A CA 1
ATOM 3764 C C . LEU A 1 470 ? 10.654 -20.870 -29.829 1.00 87.31 470 LEU A C 1
ATOM 3766 O O . LEU A 1 470 ? 11.150 -21.564 -28.940 1.00 87.31 470 LEU A O 1
ATOM 3770 N N . ARG A 1 471 ? 11.348 -20.026 -30.589 1.00 86.00 471 ARG A N 1
ATOM 3771 C CA . ARG A 1 471 ? 12.786 -19.744 -30.553 1.00 86.00 471 ARG A CA 1
ATOM 3772 C C . ARG A 1 471 ? 13.016 -18.415 -31.276 1.00 86.00 471 ARG A C 1
ATOM 3774 O O . ARG A 1 471 ? 12.165 -17.986 -32.053 1.00 86.00 471 ARG A O 1
ATOM 3781 N N . ILE A 1 472 ? 14.155 -17.772 -31.041 1.00 83.94 472 ILE A N 1
ATOM 3782 C CA . ILE A 1 472 ? 14.514 -16.542 -31.760 1.00 83.94 472 ILE A CA 1
ATOM 3783 C C . ILE A 1 472 ? 14.959 -16.909 -33.181 1.00 83.94 472 ILE A C 1
ATOM 3785 O O . ILE A 1 472 ? 15.827 -17.764 -33.352 1.00 83.94 472 ILE A O 1
ATOM 3789 N N . HIS A 1 473 ? 14.382 -16.246 -34.182 1.00 83.31 473 HIS A N 1
ATOM 3790 C CA . HIS A 1 473 ? 14.772 -16.355 -35.591 1.00 83.31 473 HIS A CA 1
ATOM 3791 C C . HIS A 1 473 ? 15.327 -15.017 -36.110 1.00 83.31 473 HIS A C 1
ATOM 3793 O O . HIS A 1 473 ? 14.871 -13.975 -35.635 1.00 83.31 473 HIS A O 1
ATOM 3799 N N . PRO A 1 474 ? 16.270 -15.009 -37.078 1.00 79.62 474 PRO A N 1
ATOM 3800 C CA . PRO A 1 474 ? 16.761 -13.769 -37.691 1.00 79.62 474 PRO A CA 1
ATOM 3801 C C . PRO A 1 474 ? 15.632 -12.963 -38.346 1.00 79.62 474 PRO A C 1
ATOM 3803 O O . PRO A 1 474 ? 15.507 -11.765 -38.110 1.00 79.62 474 PRO A O 1
ATOM 3806 N N . ASP A 1 475 ? 14.762 -13.652 -39.084 1.00 84.81 475 ASP A N 1
ATOM 3807 C CA . ASP A 1 475 ? 13.721 -13.063 -39.937 1.00 84.81 475 ASP A CA 1
ATOM 3808 C C . ASP A 1 475 ? 12.366 -12.891 -39.218 1.00 84.81 475 ASP A C 1
ATOM 3810 O O . ASP A 1 475 ? 11.325 -12.709 -39.850 1.00 84.81 475 ASP A O 1
ATOM 3814 N N . GLN A 1 476 ? 12.345 -12.985 -37.881 1.00 87.81 476 GLN A N 1
ATOM 3815 C CA . GLN A 1 476 ? 11.108 -12.911 -37.096 1.00 87.81 476 GLN A CA 1
ATOM 3816 C C . GLN A 1 476 ? 10.476 -11.509 -37.155 1.00 87.81 476 GLN A C 1
ATOM 3818 O O . GLN A 1 476 ? 11.150 -10.504 -36.927 1.00 87.81 476 GLN A O 1
ATOM 3823 N N . THR A 1 477 ? 9.160 -11.420 -37.365 1.00 92.94 477 THR A N 1
ATOM 3824 C CA . THR A 1 477 ? 8.442 -10.135 -37.327 1.00 92.94 477 THR A CA 1
ATOM 3825 C C . THR A 1 477 ? 8.423 -9.579 -35.893 1.00 92.94 477 THR A C 1
ATOM 3827 O O . THR A 1 477 ? 7.814 -10.203 -35.019 1.00 92.94 477 THR A O 1
ATOM 3830 N N . PRO A 1 478 ? 9.071 -8.435 -35.595 1.00 93.25 478 PRO A N 1
ATOM 3831 C CA . PRO A 1 478 ? 9.169 -7.919 -34.231 1.00 93.25 478 PRO A CA 1
ATOM 3832 C C . PRO A 1 478 ? 7.832 -7.344 -33.746 1.00 93.25 478 PRO A C 1
ATOM 3834 O O . PRO A 1 478 ? 7.140 -6.654 -34.491 1.00 93.25 478 PRO A O 1
ATOM 3837 N N . THR A 1 479 ? 7.501 -7.564 -32.469 1.00 94.06 479 THR A N 1
ATOM 3838 C CA . THR A 1 479 ? 6.300 -6.985 -31.835 1.00 94.06 479 THR A CA 1
ATOM 3839 C C . THR A 1 479 ? 6.637 -5.784 -30.944 1.00 94.06 479 THR A C 1
ATOM 3841 O O . THR A 1 479 ? 7.797 -5.528 -30.604 1.00 94.06 479 THR A O 1
ATOM 3844 N N . ASN A 1 480 ? 5.619 -5.043 -30.492 1.00 93.06 480 ASN A N 1
ATOM 3845 C CA . ASN A 1 480 ? 5.809 -3.938 -29.554 1.00 93.06 480 ASN A CA 1
ATOM 3846 C C . ASN A 1 480 ? 6.323 -4.449 -28.190 1.00 93.06 480 ASN A C 1
ATOM 3848 O O . ASN A 1 480 ? 5.575 -4.987 -27.366 1.00 93.06 480 ASN A O 1
ATOM 3852 N N . LYS A 1 481 ? 7.619 -4.232 -27.951 1.00 89.94 481 LYS A N 1
ATOM 3853 C CA . LYS A 1 481 ? 8.366 -4.694 -26.775 1.00 89.94 481 LYS A CA 1
ATOM 3854 C C . LYS A 1 481 ? 7.778 -4.232 -25.441 1.00 89.94 481 LYS A C 1
ATOM 3856 O O . LYS A 1 481 ? 7.681 -5.041 -24.524 1.00 89.94 481 LYS A O 1
ATOM 3861 N N . GLU A 1 482 ? 7.345 -2.978 -25.319 1.00 79.50 482 GLU A N 1
ATOM 3862 C CA . GLU A 1 482 ? 6.751 -2.471 -24.072 1.00 79.50 482 GLU A CA 1
ATOM 3863 C C . GLU A 1 482 ? 5.409 -3.137 -23.762 1.00 79.50 482 GLU A C 1
ATOM 3865 O O . GLU A 1 482 ? 5.171 -3.572 -22.634 1.00 79.50 482 GLU A O 1
ATOM 3870 N N . ARG A 1 483 ? 4.534 -3.265 -24.769 1.00 85.69 483 ARG A N 1
ATOM 3871 C CA . ARG A 1 483 ? 3.250 -3.968 -24.658 1.00 85.69 483 ARG A CA 1
ATOM 3872 C C . ARG A 1 483 ? 3.474 -5.426 -24.269 1.00 85.69 483 ARG A C 1
ATOM 3874 O O . ARG A 1 483 ? 2.814 -5.904 -23.349 1.00 85.69 483 ARG A O 1
ATOM 3881 N N . TYR A 1 484 ? 4.429 -6.097 -24.911 1.00 91.69 484 TYR A N 1
ATOM 3882 C CA . TYR A 1 484 ? 4.807 -7.473 -24.596 1.00 91.69 484 TYR A CA 1
ATOM 3883 C C . TYR A 1 484 ? 5.282 -7.611 -23.143 1.00 91.69 484 TYR A C 1
ATOM 3885 O O . TYR A 1 484 ? 4.696 -8.369 -22.371 1.00 91.69 484 TYR A O 1
ATOM 3893 N N . GLN A 1 485 ? 6.274 -6.813 -22.730 1.00 81.38 485 GLN A N 1
ATOM 3894 C CA . GLN A 1 485 ? 6.799 -6.819 -21.362 1.00 81.38 485 GLN A CA 1
ATOM 3895 C C . GLN A 1 485 ? 5.715 -6.507 -20.320 1.00 81.38 485 GLN A C 1
ATOM 3897 O O . GLN A 1 485 ? 5.661 -7.152 -19.269 1.00 81.38 485 GLN A O 1
ATOM 3902 N N . ARG A 1 486 ? 4.813 -5.561 -20.616 1.00 79.62 486 ARG A N 1
ATOM 3903 C CA . ARG A 1 486 ? 3.682 -5.204 -19.748 1.00 79.62 486 ARG A CA 1
ATOM 3904 C C . ARG A 1 486 ? 2.684 -6.351 -19.601 1.00 79.62 486 ARG A C 1
ATOM 3906 O O . ARG A 1 486 ? 2.182 -6.557 -18.500 1.00 79.62 486 ARG A O 1
ATOM 3913 N N . LEU A 1 487 ? 2.386 -7.090 -20.670 1.00 87.94 487 LEU A N 1
ATOM 3914 C CA . LEU A 1 487 ? 1.466 -8.230 -20.620 1.00 87.94 487 LEU A CA 1
ATOM 3915 C C . LEU A 1 487 ? 2.100 -9.442 -19.931 1.00 87.94 487 LEU A C 1
ATOM 3917 O O . LEU A 1 487 ? 1.498 -9.990 -19.011 1.00 87.94 487 LEU A O 1
ATOM 3921 N N . VAL A 1 488 ? 3.336 -9.806 -20.279 1.00 90.88 488 VAL A N 1
ATOM 3922 C CA . VAL A 1 488 ? 4.056 -10.909 -19.621 1.00 90.88 488 VAL A CA 1
ATOM 3923 C C . VAL A 1 488 ? 4.264 -10.624 -18.130 1.00 90.88 488 VAL A C 1
ATOM 3925 O O . VAL A 1 488 ? 4.022 -11.506 -17.312 1.00 90.88 488 VAL A O 1
ATOM 3928 N N . GLY A 1 489 ? 4.589 -9.388 -17.737 1.00 81.81 489 GLY A N 1
ATOM 3929 C CA . GLY A 1 489 ? 4.668 -8.997 -16.323 1.00 81.81 489 GLY A CA 1
ATOM 3930 C C . GLY A 1 489 ? 3.351 -9.182 -15.552 1.00 81.81 489 GLY A C 1
ATOM 3931 O O . GLY A 1 489 ? 3.367 -9.559 -14.380 1.00 81.81 489 GLY A O 1
ATOM 3932 N N . LYS A 1 490 ? 2.201 -8.988 -16.212 1.00 86.25 490 LYS A N 1
ATOM 3933 C CA . LYS A 1 490 ? 0.875 -9.258 -15.632 1.00 86.25 490 LYS A CA 1
ATOM 3934 C C . LYS A 1 490 ? 0.555 -10.753 -15.555 1.00 86.25 490 LYS A C 1
ATOM 3936 O O . LYS A 1 490 ? -0.033 -11.196 -14.572 1.00 86.25 490 LYS A O 1
ATOM 3941 N N . LEU A 1 491 ? 0.981 -11.541 -16.542 1.00 93.25 491 LEU A N 1
ATOM 3942 C CA . LEU A 1 491 ? 0.837 -13.000 -16.520 1.00 93.25 491 LEU A CA 1
ATOM 3943 C C . LEU A 1 491 ? 1.741 -13.663 -15.462 1.00 93.25 491 LEU A C 1
ATOM 3945 O O . LEU A 1 491 ? 1.298 -14.582 -14.778 1.00 93.25 491 LEU A O 1
ATOM 3949 N N . ILE A 1 492 ? 2.957 -13.146 -15.244 1.00 87.06 492 ILE A N 1
ATOM 3950 C CA . ILE A 1 492 ? 3.823 -13.533 -14.115 1.00 87.06 492 ILE A CA 1
ATOM 3951 C C . ILE A 1 492 ? 3.097 -13.283 -12.790 1.00 87.06 492 ILE A C 1
ATOM 3953 O O . ILE A 1 492 ? 3.036 -14.177 -11.950 1.00 87.06 492 ILE A O 1
ATOM 3957 N N . TYR A 1 493 ? 2.475 -12.114 -12.619 1.00 85.56 493 TYR A N 1
ATOM 3958 C CA . TYR A 1 493 ? 1.698 -11.823 -11.414 1.00 85.56 493 TYR A CA 1
ATOM 3959 C C . TYR A 1 493 ? 0.467 -12.742 -11.236 1.00 85.56 493 TYR A C 1
ATOM 3961 O O . TYR A 1 493 ? 0.155 -13.107 -10.104 1.00 85.56 493 TYR A O 1
ATOM 3969 N N . LEU A 1 494 ? -0.192 -13.166 -12.322 1.00 89.88 494 LEU A N 1
ATOM 3970 C CA . LEU A 1 494 ? -1.295 -14.142 -12.280 1.00 89.88 494 LEU A CA 1
ATOM 3971 C C . LEU A 1 494 ? -0.856 -15.561 -11.896 1.00 89.88 494 LEU A C 1
ATOM 3973 O O . LEU A 1 494 ? -1.629 -16.304 -11.290 1.00 89.88 494 LEU A O 1
ATOM 3977 N N . SER A 1 495 ? 0.389 -15.941 -12.198 1.00 89.94 495 SER A N 1
ATOM 3978 C CA . SER A 1 495 ? 0.901 -17.279 -11.870 1.00 89.94 495 SER A CA 1
ATOM 3979 C C . SER A 1 495 ? 0.972 -17.575 -10.361 1.00 89.94 495 SER A C 1
ATOM 3981 O O . SER A 1 495 ? 1.170 -18.728 -9.996 1.00 89.94 495 SER A O 1
ATOM 3983 N N . HIS A 1 496 ? 0.734 -16.582 -9.487 1.00 85.38 496 HIS A N 1
ATOM 3984 C CA . HIS A 1 496 ? 0.596 -16.748 -8.031 1.00 85.38 496 HIS A CA 1
ATOM 3985 C C . HIS A 1 496 ? -0.768 -17.305 -7.567 1.00 85.38 496 HIS A C 1
ATOM 3987 O O . HIS A 1 496 ? -0.880 -17.717 -6.417 1.00 85.38 496 HIS A O 1
ATOM 3993 N N . THR A 1 497 ? -1.800 -17.342 -8.421 1.00 89.69 497 THR A N 1
ATOM 3994 C CA . THR A 1 497 ? -3.046 -18.108 -8.149 1.00 89.69 497 THR A CA 1
ATOM 3995 C C . THR A 1 497 ? -3.456 -19.037 -9.290 1.00 89.69 497 THR A C 1
ATOM 3997 O O . THR A 1 497 ? -4.390 -19.822 -9.144 1.00 89.69 497 THR A O 1
ATOM 4000 N N . ARG A 1 498 ? -2.758 -18.949 -10.428 1.00 93.31 498 ARG A N 1
ATOM 4001 C CA . ARG A 1 498 ? -2.942 -19.775 -11.623 1.00 93.31 498 ARG A CA 1
ATOM 4002 C C . ARG A 1 498 ? -1.687 -20.634 -11.851 1.00 93.31 498 ARG A C 1
ATOM 4004 O O . ARG A 1 498 ? -0.887 -20.316 -12.736 1.00 93.31 498 ARG A O 1
ATOM 4011 N N . PRO A 1 499 ? -1.453 -21.684 -11.037 1.00 94.31 499 PRO A N 1
ATOM 4012 C CA . PRO A 1 499 ? -0.315 -22.591 -11.212 1.00 94.31 499 PRO A CA 1
ATOM 4013 C C . PRO A 1 499 ? -0.236 -23.189 -12.619 1.00 94.31 499 PRO A C 1
ATOM 4015 O O . PRO A 1 499 ? 0.852 -23.418 -13.142 1.00 94.31 499 PRO A O 1
ATOM 4018 N N . GLU A 1 500 ? -1.379 -23.402 -13.268 1.00 94.12 500 GLU A N 1
ATOM 4019 C CA . GLU A 1 500 ? -1.469 -24.115 -14.535 1.00 94.12 500 GLU A CA 1
ATOM 4020 C C . GLU A 1 500 ? -0.980 -23.313 -15.747 1.00 94.12 500 GLU A C 1
ATOM 4022 O O . GLU A 1 500 ? -0.708 -23.893 -16.796 1.00 94.12 500 GLU A O 1
ATOM 4027 N N . ILE A 1 501 ? -0.840 -21.986 -15.619 1.00 96.00 501 ILE A N 1
ATOM 4028 C CA . ILE A 1 501 ? -0.219 -21.155 -16.663 1.00 96.00 501 ILE A CA 1
ATOM 4029 C C . ILE A 1 501 ? 1.296 -21.000 -16.470 1.00 96.00 501 ILE A C 1
ATOM 4031 O O . ILE A 1 501 ? 1.958 -20.451 -17.350 1.00 96.00 501 ILE A O 1
ATOM 4035 N N . ALA A 1 502 ? 1.866 -21.462 -15.348 1.00 95.75 502 ALA A N 1
ATOM 4036 C CA . ALA A 1 502 ? 3.240 -21.137 -14.960 1.00 95.75 502 ALA A CA 1
ATOM 4037 C C . ALA A 1 502 ? 4.293 -21.576 -15.995 1.00 95.75 502 ALA A C 1
ATOM 4039 O O . ALA A 1 502 ? 5.241 -20.827 -16.231 1.00 95.75 502 ALA A O 1
ATOM 4040 N N . TYR A 1 503 ? 4.110 -22.720 -16.668 1.00 95.88 503 TYR A N 1
ATOM 4041 C CA . TYR A 1 503 ? 4.974 -23.130 -17.783 1.00 95.88 503 TYR A CA 1
ATOM 4042 C C . TYR A 1 503 ? 4.894 -22.167 -18.970 1.00 95.88 503 TYR A C 1
ATOM 4044 O O . TYR A 1 503 ? 5.907 -21.593 -19.365 1.00 95.88 503 TYR A O 1
ATOM 4052 N N . ALA A 1 504 ? 3.690 -21.922 -19.496 1.00 96.62 504 ALA A N 1
ATOM 4053 C CA . ALA A 1 504 ? 3.484 -21.027 -20.634 1.00 96.62 504 ALA A CA 1
ATOM 4054 C C . ALA A 1 504 ? 4.050 -19.620 -20.360 1.00 96.62 504 ALA A C 1
ATOM 4056 O O . ALA A 1 504 ? 4.704 -19.029 -21.218 1.00 96.62 504 ALA A O 1
ATOM 4057 N N . VAL A 1 505 ? 3.880 -19.122 -19.129 1.00 96.50 505 VAL A N 1
ATOM 4058 C CA . VAL A 1 505 ? 4.446 -17.852 -18.649 1.00 96.50 505 VAL A CA 1
ATOM 4059 C C . VAL A 1 505 ? 5.980 -17.895 -18.563 1.00 96.50 505 VAL A C 1
ATOM 4061 O O . VAL A 1 505 ? 6.652 -16.963 -19.012 1.00 96.50 505 VAL A O 1
ATOM 4064 N N . SER A 1 506 ? 6.551 -18.990 -18.054 1.00 94.69 506 SER A N 1
ATOM 4065 C CA . SER A 1 506 ? 8.001 -19.237 -18.005 1.00 94.69 506 SER A CA 1
ATOM 4066 C C . SER A 1 506 ? 8.628 -19.367 -19.401 1.00 94.69 506 SER A C 1
ATOM 4068 O O . SER A 1 506 ? 9.789 -19.002 -19.583 1.00 94.69 506 SER A O 1
ATOM 4070 N N . VAL A 1 507 ? 7.869 -19.796 -20.416 1.00 94.62 507 VAL A N 1
ATOM 4071 C CA . VAL A 1 507 ? 8.287 -19.769 -21.828 1.00 94.62 507 VAL A CA 1
ATOM 4072 C C . VAL A 1 507 ? 8.269 -18.339 -22.379 1.00 94.62 507 VAL A C 1
ATOM 4074 O O . VAL A 1 507 ? 9.324 -17.838 -22.764 1.00 94.62 507 VAL A O 1
ATOM 4077 N N . VAL A 1 508 ? 7.136 -17.622 -22.348 1.00 95.44 508 VAL A N 1
ATOM 4078 C CA . VAL A 1 508 ? 7.059 -16.258 -22.927 1.00 95.44 508 VAL A CA 1
ATOM 4079 C C . VAL A 1 508 ? 7.995 -15.250 -22.238 1.00 95.44 508 VAL A C 1
ATOM 4081 O O . VAL A 1 508 ? 8.508 -14.334 -22.885 1.00 95.44 508 VAL A O 1
ATOM 4084 N N . SER A 1 509 ? 8.321 -15.442 -20.955 1.00 93.88 509 SER A N 1
ATOM 4085 C CA . SER A 1 509 ? 9.292 -14.595 -20.241 1.00 93.88 509 SER A CA 1
ATOM 4086 C C . SER A 1 509 ? 10.731 -14.656 -20.783 1.00 93.88 509 SER A C 1
ATOM 4088 O O . SER A 1 509 ? 11.504 -13.729 -20.542 1.00 93.88 509 SER A O 1
ATOM 4090 N N . ARG A 1 510 ? 11.094 -15.690 -21.559 1.00 92.06 510 ARG A N 1
ATOM 4091 C CA . ARG A 1 510 ? 12.442 -15.845 -22.145 1.00 92.06 510 ARG A CA 1
ATOM 4092 C C . ARG A 1 510 ? 12.728 -14.765 -23.197 1.00 92.06 510 ARG A C 1
ATOM 4094 O O . ARG A 1 510 ? 13.862 -14.320 -23.336 1.00 92.06 510 ARG A O 1
ATOM 4101 N N . PHE A 1 511 ? 11.687 -14.278 -23.873 1.00 92.88 511 PHE A N 1
ATOM 4102 C CA . PHE A 1 511 ? 11.787 -13.404 -25.050 1.00 92.88 511 PHE A CA 1
ATOM 4103 C C . PHE A 1 511 ? 11.620 -11.905 -24.738 1.00 92.88 511 PHE A C 1
ATOM 4105 O O . PHE A 1 511 ? 11.556 -11.074 -25.639 1.00 92.88 511 PHE A O 1
ATOM 4112 N N . MET A 1 512 ? 11.605 -11.525 -23.453 1.00 88.12 512 MET A N 1
ATOM 4113 C CA . MET A 1 512 ? 11.370 -10.149 -22.974 1.00 88.12 512 MET A CA 1
ATOM 4114 C C . MET A 1 512 ? 12.319 -9.086 -23.559 1.00 88.12 512 MET A C 1
ATOM 4116 O O . MET A 1 512 ? 11.983 -7.900 -23.562 1.00 88.12 512 MET A O 1
ATOM 4120 N N . HIS A 1 513 ? 13.503 -9.470 -24.044 1.00 88.00 513 HIS A N 1
ATOM 4121 C CA . HIS A 1 513 ? 14.472 -8.541 -24.636 1.00 88.00 513 HIS A CA 1
ATOM 4122 C C . HIS A 1 513 ? 14.224 -8.253 -26.126 1.00 88.00 513 HIS A C 1
ATOM 4124 O O . HIS A 1 513 ? 14.492 -7.127 -26.554 1.00 88.00 513 HIS A O 1
ATOM 4130 N N . ALA A 1 514 ? 13.703 -9.220 -26.885 1.00 90.75 514 ALA A N 1
ATOM 4131 C CA . ALA A 1 514 ? 13.488 -9.142 -28.333 1.00 90.75 514 ALA A CA 1
ATOM 4132 C C . ALA A 1 514 ? 12.301 -10.040 -28.762 1.00 90.75 514 ALA A C 1
ATOM 4134 O O . ALA A 1 514 ? 12.517 -11.124 -29.307 1.00 90.75 514 ALA A O 1
ATOM 4135 N N . PRO A 1 515 ? 11.051 -9.638 -28.463 1.00 94.94 515 PRO A N 1
ATOM 4136 C CA . PRO A 1 515 ? 9.869 -10.437 -28.774 1.00 94.94 515 PRO A CA 1
ATOM 4137 C C . PRO A 1 515 ? 9.418 -10.275 -30.237 1.00 94.94 515 PRO A C 1
ATOM 4139 O O . PRO A 1 515 ? 9.577 -9.209 -30.836 1.00 94.94 515 PRO A O 1
ATOM 4142 N N . SER A 1 516 ? 8.781 -11.317 -30.775 1.00 95.50 516 SER A N 1
ATOM 4143 C CA . SER A 1 516 ? 8.136 -11.335 -32.102 1.00 95.50 516 SER A CA 1
ATOM 4144 C C . SER A 1 516 ? 6.612 -11.447 -31.990 1.00 95.50 516 SER A C 1
ATOM 4146 O O . SER A 1 516 ? 6.079 -11.674 -30.898 1.00 95.50 516 SER A O 1
ATOM 4148 N N . GLU A 1 517 ? 5.901 -11.322 -33.110 1.00 94.94 517 GLU A N 1
ATOM 4149 C CA . GLU A 1 517 ? 4.457 -11.578 -33.153 1.00 94.94 517 GLU A CA 1
ATOM 4150 C C . GLU A 1 517 ? 4.100 -13.033 -32.786 1.00 94.94 517 GLU A C 1
ATOM 4152 O O . GLU A 1 517 ? 3.104 -13.242 -32.104 1.00 94.94 517 GLU A O 1
ATOM 4157 N N . ASP A 1 518 ? 4.938 -14.039 -33.073 1.00 94.00 518 ASP A N 1
ATOM 4158 C CA . ASP A 1 518 ? 4.718 -15.425 -32.602 1.00 94.00 518 ASP A CA 1
ATOM 4159 C C . ASP A 1 518 ? 4.704 -15.516 -31.071 1.00 94.00 518 ASP A C 1
ATOM 4161 O O . ASP A 1 518 ? 3.843 -16.154 -30.459 1.00 94.00 518 ASP A O 1
ATOM 4165 N N . HIS A 1 519 ? 5.632 -14.803 -30.432 1.00 95.69 519 HIS A N 1
ATOM 4166 C CA . HIS A 1 519 ? 5.684 -14.701 -28.981 1.00 95.69 519 HIS A CA 1
ATOM 4167 C C . HIS A 1 519 ? 4.436 -13.975 -28.437 1.00 95.69 519 HIS A C 1
ATOM 4169 O O . HIS A 1 519 ? 3.868 -14.392 -27.422 1.00 95.69 519 HIS A O 1
ATOM 4175 N N . MET A 1 520 ? 3.959 -12.927 -29.122 1.00 96.31 520 MET A N 1
ATOM 4176 C CA . MET A 1 520 ? 2.714 -12.224 -28.776 1.00 96.31 520 MET A CA 1
ATOM 4177 C C . MET A 1 520 ? 1.468 -13.107 -28.982 1.00 96.31 520 MET A C 1
ATOM 4179 O O . MET A 1 520 ? 0.558 -13.083 -28.153 1.00 96.31 520 MET A O 1
ATOM 4183 N N . ASN A 1 521 ? 1.439 -13.950 -30.016 1.00 95.44 521 ASN A N 1
ATOM 4184 C CA . ASN A 1 521 ? 0.363 -14.907 -30.285 1.00 95.44 521 ASN A CA 1
ATOM 4185 C C . ASN A 1 521 ? 0.205 -15.927 -29.147 1.00 95.44 521 ASN A C 1
ATOM 4187 O O . ASN A 1 521 ? -0.923 -16.261 -28.769 1.00 95.44 521 ASN A O 1
ATOM 4191 N N . VAL A 1 522 ? 1.306 -16.357 -28.520 1.00 96.62 522 VAL A N 1
ATOM 4192 C CA . VAL A 1 522 ? 1.253 -17.218 -27.324 1.00 96.62 522 VAL A CA 1
ATOM 4193 C C . VAL A 1 522 ? 0.807 -16.445 -26.079 1.00 96.62 522 VAL A C 1
ATOM 4195 O O . VAL A 1 522 ? -0.025 -16.954 -25.329 1.00 96.62 522 VAL A O 1
ATOM 4198 N N . VAL A 1 523 ? 1.218 -15.184 -25.893 1.00 97.56 523 VAL A N 1
ATOM 4199 C CA . VAL A 1 523 ? 0.635 -14.303 -24.853 1.00 97.56 523 VAL A CA 1
ATOM 4200 C C . VAL A 1 523 ? -0.885 -14.159 -25.040 1.00 97.56 523 VAL A C 1
ATOM 4202 O O . VAL A 1 523 ? -1.645 -14.275 -24.075 1.00 97.56 523 VAL A O 1
ATOM 4205 N N . HIS A 1 524 ? -1.356 -14.003 -26.279 1.00 96.38 524 HIS A N 1
ATOM 4206 C CA . HIS A 1 524 ? -2.780 -13.997 -26.611 1.00 96.38 524 HIS A CA 1
ATOM 4207 C C . HIS A 1 524 ? -3.453 -15.369 -26.417 1.00 96.38 524 HIS A C 1
ATOM 4209 O O . HIS A 1 524 ? -4.615 -15.410 -26.013 1.00 96.38 524 HIS A O 1
ATOM 4215 N N . ARG A 1 525 ? -2.766 -16.506 -26.611 1.00 96.88 525 ARG A N 1
ATOM 4216 C CA . ARG A 1 525 ? -3.308 -17.831 -26.245 1.00 96.88 525 ARG A CA 1
ATOM 4217 C C . ARG A 1 525 ? -3.492 -17.982 -24.732 1.00 96.88 525 ARG A C 1
ATOM 4219 O O . ARG A 1 525 ? -4.558 -18.428 -24.317 1.00 96.88 525 ARG A O 1
ATOM 4226 N N . ILE A 1 526 ? -2.539 -17.535 -23.911 1.00 97.94 526 ILE A N 1
ATOM 4227 C CA . ILE A 1 526 ? -2.686 -17.553 -22.443 1.00 97.94 526 ILE A CA 1
ATOM 4228 C C . ILE A 1 526 ? -3.901 -16.707 -22.017 1.00 97.94 526 ILE A C 1
ATOM 4230 O O . ILE A 1 526 ? -4.673 -17.124 -21.154 1.00 97.94 526 ILE A O 1
ATOM 4234 N N . LEU A 1 527 ? -4.135 -15.557 -22.660 1.00 97.44 527 LEU A N 1
ATOM 4235 C CA . LEU A 1 527 ? -5.322 -14.728 -22.410 1.00 97.44 527 LEU A CA 1
ATOM 4236 C C . LEU A 1 527 ? -6.633 -15.409 -22.855 1.00 97.44 527 LEU A C 1
ATOM 4238 O O . LEU A 1 527 ? -7.604 -15.373 -22.100 1.00 97.44 527 LEU A O 1
ATOM 4242 N N . ARG A 1 528 ? -6.660 -16.095 -24.010 1.00 96.88 528 ARG A N 1
ATOM 4243 C CA . ARG A 1 528 ? -7.801 -16.938 -24.437 1.00 96.88 528 ARG A CA 1
ATOM 4244 C C . ARG A 1 528 ? -8.083 -18.082 -23.455 1.00 96.88 528 ARG A C 1
ATOM 4246 O O . ARG A 1 528 ? -9.242 -18.379 -23.181 1.00 96.88 528 ARG A O 1
ATOM 4253 N N . TYR A 1 529 ? -7.049 -18.688 -22.877 1.00 96.06 529 TYR A N 1
ATOM 4254 C CA . TYR A 1 529 ? -7.209 -19.705 -21.837 1.00 96.06 529 TYR A CA 1
ATOM 4255 C C . TYR A 1 529 ? -7.803 -19.118 -20.541 1.00 96.06 529 TYR A C 1
ATOM 4257 O O . TYR A 1 529 ? -8.788 -19.629 -20.010 1.00 96.06 529 TYR A O 1
ATOM 4265 N N . LEU A 1 530 ? -7.286 -17.980 -20.064 1.00 95.19 530 LEU A N 1
ATOM 4266 C CA . LEU A 1 530 ? -7.817 -17.297 -18.874 1.00 95.19 530 LEU A CA 1
ATOM 4267 C C . LEU A 1 530 ? -9.268 -16.807 -19.058 1.00 95.19 530 LEU A C 1
ATOM 4269 O O . LEU A 1 530 ? -10.040 -16.805 -18.100 1.00 95.19 530 LEU A O 1
ATOM 4273 N N . LYS A 1 531 ? -9.654 -16.443 -20.288 1.00 94.00 531 LYS A N 1
ATOM 4274 C CA . LYS A 1 531 ? -11.029 -16.090 -20.688 1.00 94.00 531 LYS A CA 1
ATOM 4275 C C . LYS A 1 531 ? -12.027 -17.247 -20.519 1.00 94.00 531 LYS A C 1
ATOM 4277 O O . LYS A 1 531 ? -13.203 -16.963 -20.300 1.00 94.00 531 LYS A O 1
ATOM 4282 N N . ALA A 1 532 ? -11.589 -18.508 -20.587 1.00 91.06 532 ALA A N 1
ATOM 4283 C CA . ALA A 1 532 ? -12.465 -19.677 -20.451 1.00 91.06 532 ALA A CA 1
ATOM 4284 C C . ALA A 1 532 ? -13.024 -19.843 -19.026 1.00 91.06 532 ALA A C 1
ATOM 4286 O O . ALA A 1 532 ? -14.199 -20.146 -18.854 1.00 91.06 532 ALA A O 1
ATOM 4287 N N . ALA A 1 533 ? -12.189 -19.611 -18.008 1.00 90.00 533 ALA A N 1
ATOM 4288 C CA . ALA A 1 533 ? -12.574 -19.699 -16.599 1.00 90.00 533 ALA A CA 1
ATOM 4289 C C . ALA A 1 533 ? -11.873 -18.599 -15.774 1.00 90.00 533 ALA A C 1
ATOM 4291 O O . ALA A 1 533 ? -10.825 -18.853 -15.159 1.00 90.00 533 ALA A O 1
ATOM 4292 N N . PRO A 1 534 ? -12.402 -17.356 -15.777 1.00 90.88 534 PRO A N 1
ATOM 4293 C CA . PRO A 1 534 ? -11.797 -16.238 -15.056 1.00 90.88 534 PRO A CA 1
ATOM 4294 C C . PRO A 1 534 ? -11.871 -16.382 -13.532 1.00 90.88 534 PRO A C 1
ATOM 4296 O O . PRO A 1 534 ? -11.012 -15.847 -12.840 1.00 90.88 534 PRO A O 1
ATOM 4299 N N . GLY A 1 535 ? -12.879 -17.076 -12.994 1.00 88.06 535 GLY A N 1
ATOM 4300 C CA . GLY A 1 535 ? -13.036 -17.275 -11.552 1.00 88.06 535 GLY A CA 1
ATOM 4301 C C . GLY A 1 535 ? -12.169 -18.394 -10.975 1.00 88.06 535 GLY A C 1
ATOM 4302 O O . GLY A 1 535 ? -11.962 -18.439 -9.765 1.00 88.06 535 GLY A O 1
ATOM 4303 N N . LYS A 1 536 ? -11.625 -19.270 -11.831 1.00 91.75 536 LYS A N 1
ATOM 4304 C CA . LYS A 1 536 ? -10.804 -20.412 -11.428 1.00 91.75 536 LYS A CA 1
ATOM 4305 C C . LYS A 1 536 ? -9.563 -19.957 -10.654 1.00 91.75 536 LYS A C 1
ATOM 4307 O O . LYS A 1 536 ? -8.823 -19.079 -11.106 1.00 91.75 536 LYS A O 1
ATOM 4312 N N . GLY A 1 537 ? -9.338 -20.584 -9.506 1.00 91.50 537 GLY A N 1
ATOM 4313 C CA . GLY A 1 537 ? -8.208 -20.350 -8.611 1.00 91.50 537 GLY A CA 1
ATOM 4314 C C . GLY A 1 537 ? -8.003 -21.526 -7.655 1.00 91.50 537 GLY A C 1
ATOM 4315 O O . GLY A 1 537 ? -8.604 -22.584 -7.831 1.00 91.50 537 GLY A O 1
ATOM 4316 N N . LEU A 1 538 ? -7.156 -21.341 -6.647 1.00 92.38 538 LEU A N 1
ATOM 4317 C CA . LEU A 1 538 ? -6.779 -22.376 -5.680 1.00 92.38 538 LEU A CA 1
ATOM 4318 C C . LEU A 1 538 ? -7.890 -22.610 -4.648 1.00 92.38 538 LEU A C 1
ATOM 4320 O O . LEU A 1 538 ? -8.463 -21.646 -4.135 1.00 92.38 538 LEU A O 1
ATOM 4324 N N . TRP A 1 539 ? -8.140 -23.868 -4.281 1.00 90.62 539 TRP A N 1
ATOM 4325 C CA . TRP A 1 539 ? -9.008 -24.254 -3.166 1.00 90.62 539 TRP A CA 1
ATOM 4326 C C . TRP A 1 539 ? -8.214 -24.955 -2.058 1.00 90.62 539 TRP A C 1
ATOM 4328 O O . TRP A 1 539 ? -7.605 -26.001 -2.267 1.00 90.62 539 TRP A O 1
ATOM 4338 N N . PHE A 1 540 ? -8.269 -24.377 -0.859 1.00 90.44 540 PHE A N 1
ATOM 4339 C CA . PHE A 1 540 ? -7.694 -24.900 0.374 1.00 90.44 540 PHE A CA 1
ATOM 4340 C C . PHE A 1 540 ? -8.811 -25.468 1.254 1.00 90.44 540 PHE A C 1
ATOM 4342 O O . PHE A 1 540 ? -9.772 -24.765 1.578 1.00 90.44 540 PHE A O 1
ATOM 4349 N N . ARG A 1 541 ? -8.684 -26.720 1.689 1.00 88.81 541 ARG A N 1
ATOM 4350 C CA . ARG A 1 541 ? -9.663 -27.419 2.534 1.00 88.81 541 ARG A CA 1
ATOM 4351 C C . ARG A 1 541 ? -8.983 -28.143 3.694 1.00 88.81 541 ARG A C 1
ATOM 4353 O O . ARG A 1 541 ? -7.806 -28.492 3.621 1.00 88.81 541 ARG A O 1
ATOM 4360 N N . LYS A 1 542 ? -9.739 -28.419 4.758 1.00 85.75 542 LYS A N 1
ATOM 4361 C CA . LYS A 1 542 ? -9.275 -29.309 5.828 1.00 85.75 542 LYS A CA 1
ATOM 4362 C C . LYS A 1 542 ? -9.277 -30.747 5.301 1.00 85.75 542 LYS A C 1
ATOM 4364 O O . LYS A 1 542 ? -10.340 -31.269 4.974 1.00 85.75 542 LYS A O 1
ATOM 4369 N N . ASN A 1 543 ? -8.107 -31.374 5.226 1.00 81.06 543 ASN A N 1
ATOM 4370 C CA . ASN A 1 543 ? -7.964 -32.805 4.958 1.00 81.06 543 ASN A CA 1
ATOM 4371 C C . ASN A 1 543 ? -7.646 -33.550 6.273 1.00 81.06 543 ASN A C 1
ATOM 4373 O O . ASN A 1 543 ? -7.422 -32.923 7.307 1.00 81.06 543 ASN A O 1
ATOM 4377 N N . GLN A 1 544 ? -7.668 -34.885 6.250 1.00 70.06 544 GLN A N 1
ATOM 4378 C CA . GLN A 1 544 ? -7.337 -35.723 7.418 1.00 70.06 544 GLN A CA 1
ATOM 4379 C C . GLN A 1 544 ? -5.869 -36.190 7.438 1.00 70.06 544 GLN A C 1
ATOM 4381 O O . GLN A 1 544 ? -5.386 -36.640 8.472 1.00 70.06 544 GLN A O 1
ATOM 4386 N N . ALA A 1 545 ? -5.158 -36.097 6.310 1.00 68.12 545 ALA A N 1
ATOM 4387 C CA . ALA A 1 545 ? -3.789 -36.583 6.172 1.00 68.12 545 ALA A CA 1
ATOM 4388 C C . ALA A 1 545 ? -2.760 -35.497 6.529 1.00 68.12 545 ALA A C 1
ATOM 4390 O O . ALA A 1 545 ? -2.632 -34.500 5.816 1.00 68.12 545 ALA A O 1
ATOM 4391 N N . GLN A 1 546 ? -1.985 -35.727 7.591 1.00 70.31 546 GLN A N 1
ATOM 4392 C CA . GLN A 1 546 ? -0.851 -34.881 7.969 1.00 70.31 546 GLN A CA 1
ATOM 4393 C C . GLN A 1 546 ? 0.413 -35.296 7.204 1.00 70.31 546 GLN A C 1
ATOM 4395 O O . GLN A 1 546 ? 1.302 -35.969 7.733 1.00 70.31 546 GLN A O 1
ATOM 4400 N N . GLU A 1 547 ? 0.476 -34.920 5.927 1.00 85.56 547 GLU A N 1
ATOM 4401 C CA . GLU A 1 547 ? 1.662 -35.117 5.093 1.00 85.56 547 GLU A CA 1
ATOM 4402 C C . GLU A 1 547 ? 2.067 -33.855 4.325 1.00 85.56 547 GLU A C 1
ATOM 4404 O O . GLU A 1 547 ? 1.234 -33.051 3.902 1.00 85.56 547 GLU A O 1
ATOM 4409 N N . VAL A 1 548 ? 3.379 -33.714 4.134 1.00 90.81 548 VAL A N 1
ATOM 4410 C CA . VAL A 1 548 ? 3.997 -32.745 3.229 1.00 90.81 548 VAL A CA 1
ATOM 4411 C C . VAL A 1 548 ? 4.661 -33.537 2.110 1.00 90.81 548 VAL A C 1
ATOM 4413 O O . VAL A 1 548 ? 5.482 -34.424 2.369 1.00 90.81 548 VAL A O 1
ATOM 4416 N N . LEU A 1 549 ? 4.283 -33.239 0.871 1.00 93.44 549 LEU A N 1
ATOM 4417 C CA . LEU A 1 549 ? 4.769 -33.941 -0.314 1.00 93.44 549 LEU A CA 1
ATOM 4418 C C . LEU A 1 549 ? 5.024 -32.979 -1.471 1.00 93.44 549 LEU A C 1
ATOM 4420 O O . LEU A 1 549 ? 4.530 -31.853 -1.484 1.00 93.44 549 LEU A O 1
ATOM 4424 N N . GLY A 1 550 ? 5.771 -33.430 -2.470 1.00 94.69 550 GLY A N 1
ATOM 4425 C CA . GLY A 1 550 ? 5.960 -32.710 -3.718 1.00 94.69 550 GLY A CA 1
ATOM 4426 C C . GLY A 1 550 ? 6.087 -33.635 -4.918 1.00 94.69 550 GLY A C 1
ATOM 4427 O O . GLY A 1 550 ? 6.306 -34.834 -4.773 1.00 94.69 550 GLY A O 1
ATOM 4428 N N . TYR A 1 551 ? 5.967 -33.046 -6.098 1.00 95.88 551 TYR A N 1
ATOM 4429 C CA . TYR A 1 551 ? 6.178 -33.671 -7.402 1.00 95.88 551 TYR A CA 1
ATOM 4430 C C . TYR A 1 551 ? 7.261 -32.882 -8.136 1.00 95.88 551 TYR A C 1
ATOM 4432 O O . TYR A 1 551 ? 7.271 -31.652 -8.035 1.00 95.88 551 TYR A O 1
ATOM 4440 N N . THR A 1 552 ? 8.151 -33.554 -8.862 1.00 95.31 552 THR A N 1
ATOM 4441 C CA . THR A 1 552 ? 9.218 -32.925 -9.656 1.00 95.31 552 THR A CA 1
ATOM 4442 C C . THR A 1 552 ? 9.467 -33.689 -10.955 1.00 95.31 552 THR A C 1
ATOM 4444 O O . THR A 1 552 ? 9.311 -34.908 -10.977 1.00 95.31 552 THR A O 1
ATOM 4447 N N . ASP A 1 553 ? 9.802 -32.954 -12.013 1.00 94.81 553 ASP A N 1
ATOM 4448 C CA . ASP A 1 553 ? 10.038 -33.417 -13.393 1.00 94.81 553 ASP A CA 1
ATOM 4449 C C . ASP A 1 553 ? 11.001 -32.428 -14.086 1.00 94.81 553 ASP A C 1
ATOM 4451 O O . ASP A 1 553 ? 11.122 -31.259 -13.673 1.00 94.81 553 ASP A O 1
ATOM 4455 N N . ALA A 1 554 ? 11.678 -32.853 -15.151 1.00 92.81 554 ALA A N 1
ATOM 4456 C CA . ALA A 1 554 ? 12.570 -32.020 -15.946 1.00 92.81 554 ALA A CA 1
ATOM 4457 C C . ALA A 1 554 ? 12.575 -32.388 -17.443 1.00 92.81 554 ALA A C 1
ATOM 4459 O O . ALA A 1 554 ? 13.295 -33.279 -17.887 1.00 92.81 554 ALA A O 1
ATOM 4460 N N . ASP A 1 555 ? 11.889 -31.576 -18.254 1.00 91.06 555 ASP A N 1
ATOM 4461 C CA . ASP A 1 555 ? 11.884 -31.672 -19.721 1.00 91.06 555 ASP A CA 1
ATOM 4462 C C . ASP A 1 555 ? 13.300 -31.451 -20.287 1.00 91.06 555 ASP A C 1
ATOM 4464 O O . ASP A 1 555 ? 13.778 -30.312 -20.387 1.00 91.06 555 ASP A O 1
ATOM 4468 N N . TRP A 1 556 ? 14.007 -32.549 -20.577 1.00 86.00 556 TRP A N 1
ATOM 4469 C CA . TRP A 1 556 ? 15.406 -32.555 -21.007 1.00 86.00 556 TRP A CA 1
ATOM 4470 C C . TRP A 1 556 ? 15.562 -32.006 -22.426 1.00 86.00 556 TRP A C 1
ATOM 4472 O O . TRP A 1 556 ? 14.906 -32.443 -23.364 1.00 86.00 556 TRP A O 1
ATOM 4482 N N . SER A 1 557 ? 16.465 -31.034 -22.587 1.00 79.25 557 SER A N 1
ATOM 4483 C CA . SER A 1 557 ? 16.699 -30.326 -23.857 1.00 79.25 557 SER A CA 1
ATOM 4484 C C . SER A 1 557 ? 15.476 -29.600 -24.457 1.00 79.25 557 SER A C 1
ATOM 4486 O O . SER A 1 557 ? 15.515 -29.165 -25.607 1.00 79.25 557 SER A O 1
ATOM 4488 N N . GLY A 1 558 ? 14.413 -29.389 -23.670 1.00 76.38 558 GLY A N 1
ATOM 4489 C CA . GLY A 1 558 ? 13.158 -28.783 -24.131 1.00 76.38 558 GLY A CA 1
ATOM 4490 C C . GLY A 1 558 ? 13.276 -27.386 -24.756 1.00 76.38 558 GLY A C 1
ATOM 4491 O O . GLY A 1 558 ? 12.484 -27.022 -25.629 1.00 76.38 558 GLY A O 1
ATOM 4492 N N . ASP A 1 559 ? 14.275 -26.581 -24.366 1.00 80.19 559 ASP A N 1
ATOM 4493 C CA . ASP A 1 559 ? 14.543 -25.306 -25.036 1.00 80.19 559 ASP A CA 1
ATOM 4494 C C . ASP A 1 559 ? 15.418 -25.486 -26.285 1.00 80.19 559 ASP A C 1
ATOM 4496 O O . ASP A 1 559 ? 16.651 -25.497 -26.225 1.00 80.19 559 ASP A O 1
ATOM 4500 N N . LYS A 1 560 ? 14.751 -25.536 -27.443 1.00 78.06 560 LYS A N 1
ATOM 4501 C CA . LYS A 1 560 ? 15.350 -25.686 -28.781 1.00 78.06 560 LYS A CA 1
ATOM 4502 C C . LYS A 1 560 ? 16.313 -24.557 -29.197 1.00 78.06 560 LYS A C 1
ATOM 4504 O O . LYS A 1 560 ? 16.849 -24.620 -30.300 1.00 78.06 560 LYS A O 1
ATOM 4509 N N . SER A 1 561 ? 16.517 -23.530 -28.365 1.00 80.50 561 SER A N 1
ATOM 4510 C CA . SER A 1 561 ? 17.423 -22.402 -28.641 1.00 80.50 561 SER A CA 1
ATOM 4511 C C . SER A 1 561 ? 18.834 -22.604 -28.075 1.00 80.50 561 SER A C 1
ATOM 4513 O O . SER A 1 561 ? 19.791 -22.086 -28.640 1.00 80.50 561 SER A O 1
ATOM 4515 N N . ASP A 1 562 ? 18.975 -23.299 -26.939 1.00 83.94 562 ASP A N 1
ATOM 4516 C CA . ASP A 1 562 ? 20.271 -23.520 -26.268 1.00 83.94 562 ASP A CA 1
ATOM 4517 C C . ASP A 1 562 ? 20.413 -24.897 -25.586 1.00 83.94 562 ASP A C 1
ATOM 4519 O O . ASP A 1 562 ? 21.355 -25.108 -24.823 1.00 83.94 562 ASP A O 1
ATOM 4523 N N . GLY A 1 563 ? 19.484 -25.827 -25.838 1.00 84.56 563 GLY A N 1
ATOM 4524 C CA . GLY A 1 563 ? 19.528 -27.211 -25.358 1.00 84.56 563 GLY A CA 1
ATOM 4525 C C . GLY A 1 563 ? 19.309 -27.382 -23.852 1.00 84.56 563 GLY A C 1
ATOM 4526 O O . GLY A 1 563 ? 19.559 -28.465 -23.321 1.00 84.56 563 GLY A O 1
ATOM 4527 N N . LYS A 1 564 ? 18.878 -26.339 -23.129 1.00 90.31 564 LYS A N 1
ATOM 4528 C CA . LYS A 1 564 ? 18.695 -26.404 -21.670 1.00 90.31 564 LYS A CA 1
ATOM 4529 C C . LYS A 1 564 ? 17.315 -26.920 -21.286 1.00 90.31 564 LYS A C 1
ATOM 4531 O O . LYS A 1 564 ? 16.294 -26.489 -21.823 1.00 90.31 564 LYS A O 1
ATOM 4536 N N . SER A 1 565 ? 17.304 -27.791 -20.284 1.00 91.94 565 SER A N 1
ATOM 4537 C CA . SER A 1 565 ? 16.095 -28.403 -19.741 1.00 91.94 565 SER A CA 1
ATOM 4538 C C . SER A 1 565 ? 15.191 -27.394 -19.022 1.00 91.94 565 SER A C 1
ATOM 4540 O O . SER A 1 565 ? 15.670 -26.376 -18.509 1.00 91.94 565 SER A O 1
ATOM 4542 N N . THR A 1 566 ? 13.894 -27.690 -18.904 1.00 93.00 566 THR A N 1
ATOM 4543 C CA . THR A 1 566 ? 12.968 -26.947 -18.024 1.00 93.00 566 THR A CA 1
ATOM 4544 C C . THR A 1 566 ? 12.563 -27.833 -16.849 1.00 93.00 566 THR A C 1
ATOM 4546 O O . THR A 1 566 ? 11.906 -28.843 -17.056 1.00 93.00 566 THR A O 1
ATOM 4549 N N . SER A 1 567 ? 12.924 -27.451 -15.620 1.00 94.44 567 SER A N 1
ATOM 4550 C CA . SER A 1 567 ? 12.509 -28.169 -14.406 1.00 94.44 567 SER A CA 1
ATOM 4551 C C . SER A 1 567 ? 11.232 -27.587 -13.810 1.00 94.44 567 SER A C 1
ATOM 4553 O O . SER A 1 567 ? 11.035 -26.364 -13.793 1.00 94.44 567 SER A O 1
ATOM 4555 N N . GLY A 1 568 ? 10.401 -28.481 -13.285 1.00 95.12 568 GLY A N 1
ATOM 4556 C CA . GLY A 1 568 ? 9.111 -28.195 -12.682 1.00 95.12 568 GLY A CA 1
ATOM 4557 C C . GLY A 1 568 ? 9.020 -28.787 -11.282 1.00 95.12 568 GLY A C 1
ATOM 4558 O O . GLY A 1 568 ? 9.558 -29.860 -11.039 1.00 95.12 568 GLY A O 1
ATOM 4559 N N . TYR A 1 569 ? 8.331 -28.111 -10.361 1.00 95.69 569 TYR A N 1
ATOM 4560 C CA . TYR A 1 569 ? 7.882 -28.753 -9.123 1.00 95.69 569 TYR A CA 1
ATOM 4561 C C . TYR A 1 569 ? 6.557 -28.202 -8.607 1.00 95.69 569 TYR A C 1
ATOM 4563 O O . TYR A 1 569 ? 6.266 -27.015 -8.763 1.00 95.69 569 TYR A O 1
ATOM 4571 N N . PHE A 1 570 ? 5.806 -29.065 -7.927 1.00 96.12 570 PHE A N 1
ATOM 4572 C CA . PHE A 1 570 ? 4.655 -28.739 -7.082 1.00 96.12 570 PHE A CA 1
ATOM 4573 C C . PHE A 1 570 ? 4.935 -29.206 -5.651 1.00 96.12 570 PHE A C 1
ATOM 4575 O O . PHE A 1 570 ? 5.511 -30.278 -5.473 1.00 96.12 570 PHE A O 1
ATOM 4582 N N . THR A 1 571 ? 4.494 -28.465 -4.632 1.00 94.75 571 THR A N 1
ATOM 4583 C CA . THR A 1 571 ? 4.491 -28.931 -3.235 1.00 94.75 571 THR A CA 1
ATOM 4584 C C . THR A 1 571 ? 3.134 -28.731 -2.566 1.00 94.75 571 THR A C 1
ATOM 4586 O O . THR A 1 571 ? 2.408 -27.768 -2.834 1.00 94.75 571 THR A O 1
ATOM 4589 N N . TYR A 1 572 ? 2.802 -29.670 -1.686 1.00 93.56 572 TYR A N 1
ATOM 4590 C CA . TYR A 1 572 ? 1.533 -29.780 -0.989 1.00 93.56 572 TYR A CA 1
ATOM 4591 C C . TYR A 1 572 ? 1.757 -29.904 0.518 1.00 93.56 572 TYR A C 1
ATOM 4593 O O . TYR A 1 572 ? 2.662 -30.612 0.963 1.00 93.56 572 TYR A O 1
ATOM 4601 N N . VAL A 1 573 ? 0.882 -29.269 1.295 1.00 91.50 573 VAL A N 1
ATOM 4602 C CA . VAL A 1 573 ? 0.794 -29.393 2.757 1.00 91.50 573 VAL A CA 1
ATOM 4603 C C . VAL A 1 573 ? -0.621 -29.836 3.105 1.00 91.50 573 VAL A C 1
ATOM 4605 O O . VAL A 1 573 ? -1.591 -29.184 2.715 1.00 91.50 573 VAL A O 1
ATOM 4608 N N . GLU A 1 574 ? -0.740 -30.968 3.799 1.00 87.06 574 GLU A N 1
ATOM 4609 C CA . GLU A 1 574 ? -2.015 -31.596 4.170 1.00 87.06 574 GLU A CA 1
ATOM 4610 C C . GLU A 1 574 ? -2.982 -31.698 2.975 1.00 87.06 574 GLU A C 1
ATOM 4612 O O . GLU A 1 574 ? -4.144 -31.306 3.054 1.00 87.06 574 GLU A O 1
ATOM 4617 N N . GLY A 1 575 ? -2.484 -32.152 1.818 1.00 88.44 575 GLY A N 1
ATOM 4618 C CA . GLY A 1 575 ? -3.267 -32.307 0.584 1.00 88.44 575 GLY A CA 1
ATOM 4619 C C . GLY A 1 575 ? -3.683 -31.008 -0.125 1.00 88.44 575 GLY A C 1
ATOM 4620 O O . GLY A 1 575 ? -4.430 -31.076 -1.098 1.00 88.44 575 GLY A O 1
ATOM 4621 N N . ASN A 1 576 ? -3.216 -29.837 0.320 1.00 91.69 576 ASN A N 1
ATOM 4622 C CA . ASN A 1 576 ? -3.464 -28.544 -0.328 1.00 91.69 576 ASN A CA 1
ATOM 4623 C C . ASN A 1 576 ? -2.210 -28.056 -1.060 1.00 91.69 576 ASN A C 1
ATOM 4625 O O . ASN A 1 576 ? -1.120 -28.113 -0.492 1.00 91.69 576 ASN A O 1
ATOM 4629 N N . LEU A 1 577 ? -2.348 -27.555 -2.291 1.00 93.19 577 LEU A N 1
ATOM 4630 C CA . LEU A 1 577 ? -1.217 -27.037 -3.065 1.00 93.19 577 LEU A CA 1
ATOM 4631 C C . LEU A 1 577 ? -0.732 -25.698 -2.488 1.00 93.19 577 LEU A C 1
ATOM 4633 O O . LEU A 1 577 ? -1.523 -24.765 -2.365 1.00 93.19 577 LEU A O 1
ATOM 4637 N N . VAL A 1 578 ? 0.561 -25.592 -2.161 1.00 91.88 578 VAL A N 1
ATOM 4638 C CA . VAL A 1 578 ? 1.128 -24.399 -1.498 1.00 91.88 578 VAL A CA 1
ATOM 4639 C C . VAL A 1 578 ? 2.225 -23.691 -2.286 1.00 91.88 578 VAL A C 1
ATOM 4641 O O . VAL A 1 578 ? 2.252 -22.462 -2.271 1.00 91.88 578 VAL A O 1
ATOM 4644 N N . THR A 1 579 ? 3.104 -24.407 -2.998 1.00 93.12 579 THR A N 1
ATOM 4645 C CA . THR A 1 579 ? 4.129 -23.775 -3.849 1.00 93.12 579 THR A CA 1
ATOM 4646 C C . THR A 1 579 ? 4.329 -24.533 -5.158 1.00 93.12 579 THR A C 1
ATOM 4648 O O . THR A 1 579 ? 4.043 -25.728 -5.264 1.00 93.12 579 THR A O 1
ATOM 4651 N N . TRP A 1 580 ? 4.780 -23.821 -6.190 1.00 95.69 580 TRP A N 1
ATOM 4652 C CA . TRP A 1 580 ? 5.053 -24.381 -7.510 1.00 95.69 580 TRP A CA 1
ATOM 4653 C C . TRP A 1 580 ? 6.078 -23.550 -8.266 1.00 95.69 580 TRP A C 1
ATOM 4655 O O . TRP A 1 580 ? 6.262 -22.357 -8.003 1.00 95.69 580 TRP A O 1
ATOM 4665 N N . ARG A 1 581 ? 6.732 -24.166 -9.252 1.00 92.12 581 ARG A N 1
ATOM 4666 C CA . ARG A 1 581 ? 7.684 -23.470 -10.118 1.00 92.12 581 ARG A CA 1
ATOM 4667 C C . ARG A 1 581 ? 7.837 -24.145 -11.469 1.00 92.12 581 ARG A C 1
ATOM 4669 O O . ARG A 1 581 ? 8.026 -25.348 -11.527 1.00 92.12 581 ARG A O 1
ATOM 4676 N N . SER A 1 582 ? 7.889 -23.343 -12.529 1.00 94.56 582 SER A N 1
ATOM 4677 C CA . SER A 1 582 ? 8.429 -23.737 -13.833 1.00 94.56 582 SER A CA 1
ATOM 4678 C C . SER A 1 582 ? 9.669 -22.901 -14.140 1.00 94.56 582 SER A C 1
ATOM 4680 O O . SER A 1 582 ? 9.599 -21.667 -14.101 1.00 94.56 582 SER A O 1
ATOM 4682 N N . LYS A 1 583 ? 10.817 -23.525 -14.432 1.00 90.56 583 LYS A N 1
ATOM 4683 C CA . LYS A 1 583 ? 12.067 -22.783 -14.644 1.00 90.56 583 LYS A CA 1
ATOM 4684 C C . LYS A 1 583 ? 13.054 -23.492 -15.575 1.00 90.56 583 LYS A C 1
ATOM 4686 O O . LYS A 1 583 ? 13.475 -24.615 -15.319 1.00 90.56 583 LYS A O 1
ATOM 4691 N N . LYS A 1 584 ? 13.518 -22.767 -16.597 1.00 92.06 584 LYS A N 1
ATOM 4692 C CA . LYS A 1 584 ? 14.663 -23.157 -17.434 1.00 92.06 584 LYS A CA 1
ATOM 4693 C C . LYS A 1 584 ? 15.937 -23.302 -16.586 1.00 92.06 584 LYS A C 1
ATOM 4695 O O . LYS A 1 584 ? 16.264 -22.404 -15.801 1.00 92.06 584 LYS A O 1
ATOM 4700 N N . GLN A 1 585 ? 16.659 -24.411 -16.736 1.00 90.06 585 GLN A N 1
ATOM 4701 C CA . GLN A 1 585 ? 17.937 -24.640 -16.058 1.00 90.06 585 GLN A CA 1
ATOM 4702 C C . GLN A 1 585 ? 19.007 -23.642 -16.538 1.00 90.06 585 GLN A C 1
ATOM 4704 O O . GLN A 1 585 ? 18.955 -23.125 -17.653 1.00 90.06 585 GLN A O 1
ATOM 4709 N N . LYS A 1 586 ? 19.996 -23.345 -15.682 1.00 86.12 586 LYS A N 1
ATOM 4710 C CA . LYS A 1 586 ? 21.117 -22.450 -16.039 1.00 86.12 586 LYS A CA 1
ATOM 4711 C C . LYS A 1 586 ? 22.119 -23.109 -16.996 1.00 86.12 586 LYS A C 1
ATOM 4713 O O . LYS A 1 586 ? 22.727 -22.419 -17.812 1.00 86.12 586 LYS A O 1
ATOM 4718 N N . VAL A 1 587 ? 22.290 -24.422 -16.863 1.00 84.94 587 VAL A N 1
ATOM 4719 C CA . VAL A 1 587 ? 23.309 -25.255 -17.519 1.00 84.94 587 VAL A CA 1
ATOM 4720 C C . VAL A 1 587 ? 22.605 -26.258 -18.440 1.00 84.94 587 VAL A C 1
ATOM 4722 O O . VAL A 1 587 ? 21.447 -26.597 -18.201 1.00 84.94 587 VAL A O 1
ATOM 4725 N N . VAL A 1 588 ? 23.283 -26.708 -19.497 1.00 86.44 588 VAL A N 1
ATOM 4726 C CA . VAL A 1 588 ? 22.819 -27.818 -20.348 1.00 86.44 588 VAL A CA 1
ATOM 4727 C C . VAL A 1 588 ? 23.085 -29.132 -19.614 1.00 86.44 588 VAL A C 1
ATOM 4729 O O . VAL A 1 588 ? 24.226 -29.398 -19.241 1.00 86.44 588 VAL A O 1
ATOM 4732 N N . ALA A 1 589 ? 22.049 -29.943 -19.402 1.00 83.62 589 ALA A N 1
ATOM 4733 C CA . ALA A 1 589 ? 22.189 -31.288 -18.850 1.00 83.62 589 ALA A CA 1
ATOM 4734 C C . ALA A 1 589 ? 22.583 -32.278 -19.958 1.00 83.62 589 ALA A C 1
ATOM 4736 O O . ALA A 1 589 ? 21.999 -32.247 -21.042 1.00 83.62 589 ALA A O 1
ATOM 4737 N N . ARG A 1 590 ? 23.559 -33.157 -19.704 1.00 84.06 590 ARG A N 1
ATOM 4738 C CA . ARG A 1 590 ? 24.078 -34.114 -20.698 1.00 84.06 590 ARG A CA 1
ATOM 4739 C C . ARG A 1 590 ? 23.244 -35.392 -20.811 1.00 84.06 590 ARG A C 1
ATOM 4741 O O . ARG A 1 590 ? 23.418 -36.125 -21.778 1.00 84.06 590 ARG A O 1
ATOM 4748 N N . SER A 1 591 ? 22.339 -35.640 -19.866 1.00 84.06 591 SER A N 1
ATOM 4749 C CA . SER A 1 591 ? 21.321 -36.690 -19.946 1.00 84.06 591 SER A CA 1
ATOM 4750 C C . SER A 1 591 ? 20.013 -36.275 -19.266 1.00 84.06 591 SER A C 1
ATOM 4752 O O . SER A 1 591 ? 19.956 -35.270 -18.546 1.00 84.06 591 SER A O 1
ATOM 4754 N N . SER A 1 592 ? 18.973 -37.083 -19.471 1.00 84.12 592 SER A N 1
ATOM 4755 C CA . SER A 1 592 ? 17.688 -37.013 -18.772 1.00 84.12 592 SER A CA 1
ATOM 4756 C C . SER A 1 592 ? 17.845 -37.075 -17.251 1.00 84.12 592 SER A C 1
ATOM 4758 O O . SER A 1 592 ? 17.280 -36.254 -16.536 1.00 84.12 592 SER A O 1
ATOM 4760 N N . GLU A 1 593 ? 18.675 -37.983 -16.739 1.00 83.44 593 GLU A N 1
ATOM 4761 C CA . GLU A 1 593 ? 18.880 -38.177 -15.295 1.00 83.44 593 GLU A CA 1
ATOM 4762 C C . GLU A 1 593 ? 19.563 -36.952 -14.676 1.00 83.44 593 GLU A C 1
ATOM 4764 O O . GLU A 1 593 ? 19.216 -36.545 -13.572 1.00 83.44 593 GLU A O 1
ATOM 4769 N N . GLU A 1 594 ? 20.499 -36.322 -15.396 1.00 83.94 594 GLU A N 1
ATOM 4770 C CA . GLU A 1 594 ? 21.163 -35.083 -14.966 1.00 83.94 594 GLU A CA 1
ATOM 4771 C C . GLU A 1 594 ? 20.190 -33.886 -14.933 1.00 83.94 594 GLU A C 1
ATOM 4773 O O . GLU A 1 594 ? 20.330 -32.986 -14.098 1.00 83.94 594 GLU A O 1
ATOM 4778 N N . ALA A 1 595 ? 19.188 -33.868 -15.820 1.00 88.00 595 ALA A N 1
ATOM 4779 C CA . ALA A 1 595 ? 18.127 -32.866 -15.802 1.00 88.00 595 ALA A CA 1
ATOM 4780 C C . ALA A 1 595 ? 17.192 -33.067 -14.599 1.00 88.00 595 ALA A C 1
ATOM 4782 O O . ALA A 1 595 ? 16.945 -32.110 -13.858 1.00 88.00 595 ALA A O 1
ATOM 4783 N N . GLU A 1 596 ? 16.740 -34.303 -14.380 1.00 89.62 596 GLU A N 1
ATOM 4784 C CA . GLU A 1 596 ? 15.865 -34.695 -13.271 1.00 89.62 596 GLU A CA 1
ATOM 4785 C C . GLU A 1 596 ? 16.501 -34.430 -11.914 1.00 89.62 596 GLU A C 1
ATOM 4787 O O . GLU A 1 596 ? 15.900 -33.766 -11.072 1.00 89.62 596 GLU A O 1
ATOM 4792 N N . TYR A 1 597 ? 17.758 -34.838 -11.716 1.00 85.75 597 TYR A N 1
ATOM 4793 C CA . TYR A 1 597 ? 18.437 -34.677 -10.429 1.00 85.75 597 TYR A CA 1
ATOM 4794 C C . TYR A 1 597 ? 18.486 -33.207 -9.974 1.00 85.75 597 TYR A C 1
ATOM 4796 O O . TYR A 1 597 ? 18.312 -32.899 -8.793 1.00 85.75 597 TYR A O 1
ATOM 4804 N N . ARG A 1 598 ? 18.634 -32.268 -10.918 1.00 86.81 598 ARG A N 1
ATOM 4805 C CA . ARG A 1 598 ? 18.580 -30.819 -10.653 1.00 86.81 598 ARG A CA 1
ATOM 4806 C C . ARG A 1 598 ? 17.165 -30.310 -10.363 1.00 86.81 598 ARG A C 1
ATOM 4808 O O . ARG A 1 598 ? 17.006 -29.394 -9.554 1.00 86.81 598 ARG A O 1
ATOM 4815 N N . GLY A 1 599 ? 16.139 -30.904 -10.976 1.00 89.50 599 GLY A N 1
ATOM 4816 C CA . GLY A 1 599 ? 14.739 -30.687 -10.599 1.00 89.50 599 GLY A CA 1
ATOM 4817 C C . GLY A 1 599 ? 14.461 -31.170 -9.173 1.00 89.50 599 GLY A C 1
ATOM 4818 O O . GLY A 1 599 ? 13.896 -30.436 -8.358 1.00 89.50 599 GLY A O 1
ATOM 4819 N N . MET A 1 600 ? 14.938 -32.369 -8.834 1.00 91.94 600 MET A N 1
ATOM 4820 C CA . MET A 1 600 ? 14.818 -32.970 -7.506 1.00 91.94 600 MET A CA 1
ATOM 4821 C C . MET A 1 600 ? 15.478 -32.107 -6.426 1.00 91.94 600 MET A C 1
ATOM 4823 O O . MET A 1 600 ? 14.838 -31.847 -5.411 1.00 91.94 600 MET A O 1
ATOM 4827 N N . VAL A 1 601 ? 16.687 -31.570 -6.645 1.00 89.50 601 VAL A N 1
ATOM 4828 C CA . VAL A 1 601 ? 17.339 -30.655 -5.681 1.00 89.50 601 VAL A CA 1
ATOM 4829 C C . VAL A 1 601 ? 16.464 -29.438 -5.379 1.00 89.50 601 VAL A C 1
ATOM 4831 O O . VAL A 1 601 ? 16.311 -29.062 -4.217 1.00 89.50 601 VAL A O 1
ATOM 4834 N N . HIS A 1 602 ? 15.846 -28.834 -6.397 1.00 89.88 602 HIS A N 1
ATOM 4835 C CA . HIS A 1 602 ? 14.940 -27.704 -6.192 1.00 89.88 602 HIS A CA 1
ATOM 4836 C C . HIS A 1 602 ? 13.678 -28.093 -5.401 1.00 89.88 602 HIS A C 1
ATOM 4838 O O . HIS A 1 602 ? 13.303 -27.356 -4.488 1.00 89.88 602 HIS A O 1
ATOM 4844 N N . GLY A 1 603 ? 13.082 -29.260 -5.672 1.00 91.88 603 GLY A N 1
ATOM 4845 C CA . GLY A 1 603 ? 11.964 -29.793 -4.882 1.00 91.88 603 GLY A CA 1
ATOM 4846 C C . GLY A 1 603 ? 12.342 -30.097 -3.424 1.00 91.88 603 GLY A C 1
ATOM 4847 O O . GLY A 1 603 ? 11.611 -29.732 -2.505 1.00 91.88 603 GLY A O 1
ATOM 4848 N N . VAL A 1 604 ? 13.516 -30.693 -3.186 1.00 92.31 604 VAL A N 1
ATOM 4849 C CA . VAL A 1 604 ? 14.038 -30.986 -1.839 1.00 92.31 604 VAL A CA 1
ATOM 4850 C C . VAL A 1 604 ? 14.264 -29.699 -1.040 1.00 92.31 604 VAL A C 1
ATOM 4852 O O . VAL A 1 604 ? 13.804 -29.605 0.098 1.00 92.31 604 VAL A O 1
ATOM 4855 N N . CYS A 1 605 ? 14.903 -28.680 -1.628 1.00 89.62 605 CYS A N 1
ATOM 4856 C CA . CYS A 1 605 ? 15.087 -27.378 -0.975 1.00 89.62 605 CYS A CA 1
ATOM 4857 C C . CYS A 1 605 ? 13.756 -26.736 -0.550 1.00 89.62 605 CYS A C 1
ATOM 4859 O O . CYS A 1 605 ? 13.668 -26.180 0.546 1.00 89.62 605 CYS A O 1
ATOM 4861 N N . GLU A 1 606 ? 12.731 -26.822 -1.399 1.00 93.38 606 GLU A N 1
ATOM 4862 C CA . GLU A 1 606 ? 11.397 -26.279 -1.132 1.00 93.38 606 GLU A CA 1
ATOM 4863 C C . GLU A 1 606 ? 10.704 -27.015 0.030 1.00 93.38 606 GLU A C 1
ATOM 4865 O O . GLU A 1 606 ? 10.231 -26.381 0.973 1.00 93.38 606 GLU A O 1
ATOM 4870 N N . LEU A 1 607 ? 10.728 -28.354 0.031 1.00 92.44 607 LEU A N 1
ATOM 4871 C CA . LEU A 1 607 ? 10.174 -29.173 1.117 1.00 92.44 607 LEU A CA 1
ATOM 4872 C C . LEU A 1 607 ? 10.873 -28.897 2.462 1.00 92.44 607 LEU A C 1
ATOM 4874 O O . LEU A 1 607 ? 10.215 -28.776 3.495 1.00 92.44 607 LEU A O 1
ATOM 4878 N N . ILE A 1 608 ? 12.200 -28.728 2.467 1.00 90.12 608 ILE A N 1
ATOM 4879 C CA . ILE A 1 608 ? 12.963 -28.364 3.674 1.00 90.12 608 ILE A CA 1
ATOM 4880 C C . ILE A 1 608 ? 12.574 -26.969 4.184 1.00 90.12 608 ILE A C 1
ATOM 4882 O O . ILE A 1 608 ? 12.488 -26.765 5.397 1.00 90.12 608 ILE A O 1
ATOM 4886 N N . TRP A 1 609 ? 12.336 -26.008 3.288 1.00 90.75 609 TRP A N 1
ATOM 4887 C CA . TRP A 1 609 ? 11.877 -24.666 3.652 1.00 90.75 609 TRP A CA 1
ATOM 4888 C C . TRP A 1 609 ? 10.472 -24.702 4.275 1.00 90.75 609 TRP A C 1
ATOM 4890 O O . TRP A 1 609 ? 10.270 -24.139 5.353 1.00 90.75 609 TRP A O 1
ATOM 4900 N N . ILE A 1 610 ? 9.549 -25.468 3.686 1.00 89.62 610 ILE A N 1
ATOM 4901 C CA . ILE A 1 610 ? 8.208 -25.716 4.237 1.00 89.62 610 ILE A CA 1
ATOM 4902 C C . ILE A 1 610 ? 8.290 -26.385 5.618 1.00 89.62 610 ILE A C 1
ATOM 4904 O O . ILE A 1 610 ? 7.634 -25.928 6.553 1.00 89.62 610 ILE A O 1
ATOM 4908 N N . LYS A 1 611 ? 9.141 -27.407 5.804 1.00 88.56 611 LYS A N 1
ATOM 4909 C CA . LYS A 1 611 ? 9.312 -28.085 7.106 1.00 88.56 611 LYS A CA 1
ATOM 4910 C C . LYS A 1 611 ? 9.839 -27.155 8.203 1.00 88.56 611 LYS A C 1
ATOM 4912 O O . LYS A 1 611 ? 9.470 -27.332 9.363 1.00 88.56 611 LYS A O 1
ATOM 4917 N N . ARG A 1 612 ? 10.664 -26.158 7.856 1.00 86.12 612 ARG A N 1
ATOM 4918 C CA . ARG A 1 612 ? 11.089 -25.105 8.796 1.00 86.12 612 ARG A CA 1
ATOM 4919 C C . ARG A 1 612 ? 9.904 -24.225 9.188 1.00 86.12 612 ARG A C 1
ATOM 4921 O O . ARG A 1 612 ? 9.619 -24.131 10.372 1.00 86.12 612 ARG A O 1
ATOM 4928 N N . ILE A 1 613 ? 9.158 -23.693 8.216 1.00 85.75 613 ILE A N 1
ATOM 4929 C CA . ILE A 1 613 ? 7.980 -22.847 8.481 1.00 85.75 613 ILE A CA 1
ATOM 4930 C C . ILE A 1 613 ? 6.933 -23.574 9.332 1.00 85.75 613 ILE A C 1
ATOM 4932 O O . ILE A 1 613 ? 6.446 -23.003 10.300 1.00 85.75 613 ILE A O 1
ATOM 4936 N N . LEU A 1 614 ? 6.611 -24.833 9.024 1.00 86.38 614 LEU A N 1
ATOM 4937 C CA . LEU A 1 614 ? 5.639 -25.609 9.802 1.00 86.38 614 LEU A CA 1
ATOM 4938 C C . LEU A 1 614 ? 6.087 -25.796 11.257 1.00 86.38 614 LEU A C 1
ATOM 4940 O O . LEU A 1 614 ? 5.307 -25.529 12.167 1.00 86.38 614 LEU A O 1
ATOM 4944 N N . ARG A 1 615 ? 7.357 -26.158 11.484 1.00 86.12 615 ARG A N 1
ATOM 4945 C CA . ARG A 1 615 ? 7.942 -26.247 12.830 1.00 86.12 615 ARG A CA 1
ATOM 4946 C C . ARG A 1 615 ? 7.893 -24.902 13.561 1.00 86.12 615 ARG A C 1
ATOM 4948 O O . ARG A 1 615 ? 7.556 -24.870 14.739 1.00 86.12 615 ARG A O 1
ATOM 4955 N N . ASP A 1 616 ? 8.216 -23.812 12.872 1.00 83.62 616 ASP A N 1
ATOM 4956 C CA . ASP A 1 616 ? 8.260 -22.462 13.447 1.00 83.62 616 ASP A CA 1
ATOM 4957 C C . ASP A 1 616 ? 6.838 -21.920 13.742 1.00 83.62 616 ASP A C 1
ATOM 4959 O O . ASP A 1 616 ? 6.670 -21.050 14.592 1.00 83.62 616 ASP A O 1
ATOM 4963 N N . LEU A 1 617 ? 5.806 -22.500 13.112 1.00 82.12 617 LEU A N 1
ATOM 4964 C CA . LEU A 1 617 ? 4.378 -22.344 13.433 1.00 82.12 617 LEU A CA 1
ATOM 4965 C C . LEU A 1 617 ? 3.863 -23.351 14.490 1.00 82.12 617 LEU A C 1
ATOM 4967 O O . LEU A 1 617 ? 2.659 -23.429 14.726 1.00 82.12 617 LEU A O 1
ATOM 4971 N N . GLY A 1 618 ? 4.740 -24.149 15.109 1.00 84.00 618 GLY A N 1
ATOM 4972 C CA . GLY A 1 618 ? 4.380 -25.156 16.117 1.00 84.00 618 GLY A CA 1
ATOM 4973 C C . GLY A 1 618 ? 3.801 -26.468 15.566 1.00 84.00 618 GLY A C 1
ATOM 4974 O O . GLY A 1 618 ? 3.440 -27.349 16.345 1.00 84.00 618 GLY A O 1
ATOM 4975 N N . VAL A 1 619 ? 3.730 -26.642 14.243 1.00 83.06 619 VAL A N 1
ATOM 4976 C CA . VAL A 1 619 ? 3.232 -27.865 13.598 1.00 83.06 619 VAL A CA 1
ATOM 4977 C C . VAL A 1 619 ? 4.357 -28.897 13.512 1.00 83.06 619 VAL A C 1
ATOM 4979 O O . VAL A 1 619 ? 5.286 -28.781 12.708 1.00 83.06 619 VAL A O 1
ATOM 4982 N N . SER A 1 620 ? 4.272 -29.942 14.334 1.00 75.19 620 SER A N 1
ATOM 4983 C CA . SER A 1 620 ? 5.208 -31.063 14.293 1.00 75.19 620 SER A CA 1
ATOM 4984 C C . SER A 1 620 ? 5.028 -31.902 13.018 1.00 75.19 620 SER A C 1
ATOM 4986 O O . SER A 1 620 ? 3.924 -32.124 12.528 1.00 75.19 620 SER A O 1
ATOM 4988 N N . GLN A 1 621 ? 6.147 -32.356 12.448 1.00 72.69 621 GLN A N 1
ATOM 4989 C CA . GLN A 1 621 ? 6.192 -33.162 11.222 1.00 72.69 621 GLN A CA 1
ATOM 4990 C C . GLN A 1 621 ? 7.104 -34.373 11.450 1.00 72.69 621 GLN A C 1
ATOM 4992 O O . GLN A 1 621 ? 8.297 -34.349 11.122 1.00 72.69 621 GLN A O 1
ATOM 4997 N N . SER A 1 622 ? 6.528 -35.410 12.064 1.00 65.94 622 SER A N 1
ATOM 4998 C CA . SER A 1 622 ? 7.174 -36.691 12.391 1.00 65.94 622 SER A CA 1
ATOM 4999 C C . SER A 1 622 ? 7.518 -37.523 11.152 1.00 65.94 622 SER A C 1
ATOM 5001 O O . SER A 1 622 ? 8.529 -38.220 11.139 1.00 65.94 622 SER A O 1
ATOM 5003 N N . ASN A 1 623 ? 6.703 -37.420 10.102 1.00 77.25 623 ASN A N 1
ATOM 5004 C CA . ASN A 1 623 ? 6.866 -38.178 8.869 1.00 77.25 623 ASN A CA 1
ATOM 5005 C C . ASN A 1 623 ? 8.021 -37.651 7.992 1.00 77.25 623 ASN A C 1
ATOM 5007 O O . ASN A 1 623 ? 8.378 -36.463 8.009 1.00 77.25 623 ASN A O 1
ATOM 5011 N N . SER A 1 624 ? 8.582 -38.556 7.187 1.00 85.62 624 SER A N 1
ATOM 5012 C CA . SER A 1 624 ? 9.487 -38.213 6.086 1.00 85.62 624 SER A CA 1
ATOM 5013 C C . SER A 1 624 ? 8.691 -37.624 4.918 1.00 85.62 624 SER A C 1
ATOM 5015 O O . SER A 1 624 ? 7.623 -38.133 4.571 1.00 85.62 624 SER A O 1
ATOM 5017 N N . MET A 1 625 ? 9.191 -36.542 4.319 1.00 93.06 625 MET A N 1
ATOM 5018 C CA . MET A 1 625 ? 8.492 -35.843 3.235 1.00 93.06 625 MET A CA 1
ATOM 5019 C C . MET A 1 625 ? 8.701 -36.565 1.904 1.00 93.06 625 MET A C 1
ATOM 5021 O O . MET A 1 625 ? 9.831 -36.904 1.557 1.00 93.06 625 MET A O 1
ATOM 5025 N N . LYS A 1 626 ? 7.632 -36.794 1.144 1.00 93.81 626 LYS A N 1
ATOM 5026 C CA . LYS A 1 626 ? 7.693 -37.535 -0.128 1.00 93.81 626 LYS A CA 1
ATOM 5027 C C . LYS A 1 626 ? 7.954 -36.572 -1.284 1.00 93.81 626 LYS A C 1
ATOM 5029 O O . LYS A 1 626 ? 7.172 -35.645 -1.468 1.00 93.81 626 LYS A O 1
ATOM 5034 N N . LEU A 1 627 ? 8.989 -36.798 -2.087 1.00 94.81 627 LEU A N 1
ATOM 5035 C CA . LEU A 1 627 ? 9.178 -36.105 -3.365 1.00 94.81 627 LEU A CA 1
ATOM 5036 C C . LEU A 1 627 ? 9.085 -37.122 -4.506 1.00 94.81 627 LEU A C 1
ATOM 5038 O O . LEU A 1 627 ? 9.995 -37.923 -4.704 1.00 94.81 627 LEU A O 1
ATOM 5042 N N . TYR A 1 628 ? 7.964 -37.091 -5.223 1.00 94.44 628 TYR A N 1
ATOM 5043 C CA . TYR A 1 628 ? 7.673 -37.983 -6.340 1.00 94.44 628 TYR A CA 1
ATOM 5044 C C . TYR A 1 628 ? 8.409 -37.545 -7.614 1.00 94.44 628 TYR A C 1
ATOM 5046 O O . TYR A 1 628 ? 8.375 -36.368 -7.978 1.00 94.44 628 TYR A O 1
ATOM 5054 N N . CYS A 1 629 ? 9.028 -38.509 -8.295 1.00 91.94 629 CYS A N 1
ATOM 5055 C CA . CYS A 1 629 ? 9.681 -38.371 -9.601 1.00 91.94 629 CYS A CA 1
ATOM 5056 C C . CYS A 1 629 ? 9.405 -39.645 -10.420 1.00 91.94 629 CYS A C 1
ATOM 5058 O O . CYS A 1 629 ? 9.359 -40.740 -9.855 1.00 91.94 629 CYS A O 1
ATOM 5060 N N . ASP A 1 630 ? 9.196 -39.518 -11.729 1.00 88.50 630 ASP A N 1
ATOM 5061 C CA . ASP A 1 630 ? 8.900 -40.628 -12.648 1.00 88.50 630 ASP A CA 1
ATOM 5062 C C . ASP A 1 630 ? 10.118 -41.105 -13.460 1.00 88.50 630 ASP A C 1
ATOM 5064 O O . ASP A 1 630 ? 10.027 -42.074 -14.215 1.00 88.50 630 ASP A O 1
ATOM 5068 N N . ASN A 1 631 ? 11.300 -40.516 -13.249 1.00 88.44 631 ASN A N 1
ATOM 5069 C CA . ASN A 1 631 ? 12.554 -41.081 -13.742 1.00 88.44 631 ASN A CA 1
ATOM 5070 C C . ASN A 1 631 ? 13.099 -42.128 -12.756 1.00 88.44 631 ASN A C 1
ATOM 5072 O O . ASN A 1 631 ? 13.791 -41.824 -11.779 1.00 88.44 631 ASN A O 1
ATOM 5076 N N . GLU A 1 632 ? 12.805 -43.396 -13.043 1.00 85.12 632 GLU A N 1
ATOM 5077 C CA . GLU A 1 632 ? 13.223 -44.534 -12.220 1.00 85.12 632 GLU A CA 1
ATOM 5078 C C . GLU A 1 632 ? 14.757 -44.642 -12.074 1.00 85.12 632 GLU A C 1
ATOM 5080 O O . GLU A 1 632 ? 15.249 -45.068 -11.028 1.00 85.12 632 GLU A O 1
ATOM 5085 N N . ALA A 1 633 ? 15.532 -44.216 -13.080 1.00 82.38 633 ALA A N 1
ATOM 5086 C CA . ALA A 1 633 ? 16.993 -44.218 -13.016 1.00 82.38 633 ALA A CA 1
ATOM 5087 C C . ALA A 1 633 ? 17.521 -43.138 -12.057 1.00 82.38 633 ALA A C 1
ATOM 5089 O O . ALA A 1 633 ? 18.387 -43.434 -11.233 1.00 82.38 633 ALA A O 1
ATOM 5090 N N . ALA A 1 634 ? 16.962 -41.924 -12.083 1.00 82.88 634 ALA A N 1
ATOM 5091 C CA . ALA A 1 634 ? 17.297 -40.865 -11.129 1.00 82.88 634 ALA A CA 1
ATOM 5092 C C . ALA A 1 634 ? 16.948 -41.276 -9.684 1.00 82.88 634 ALA A C 1
ATOM 5094 O O . ALA A 1 634 ? 17.775 -41.127 -8.779 1.00 82.88 634 ALA A O 1
ATOM 5095 N N . VAL A 1 635 ? 15.777 -41.893 -9.475 1.00 84.75 635 VAL A N 1
ATOM 5096 C CA . VAL A 1 635 ? 15.362 -42.451 -8.175 1.00 84.75 635 VAL A CA 1
ATOM 5097 C C . VAL A 1 635 ? 16.311 -43.570 -7.713 1.00 84.75 635 VAL A C 1
ATOM 5099 O O . VAL A 1 635 ? 16.747 -43.563 -6.559 1.00 84.75 635 VAL A O 1
ATOM 5102 N N . LYS A 1 636 ? 16.705 -44.500 -8.593 1.00 82.19 636 LYS A N 1
ATOM 5103 C CA . LYS A 1 636 ? 17.690 -45.554 -8.275 1.00 82.19 636 LYS A CA 1
ATOM 5104 C C . LYS A 1 636 ? 19.071 -44.975 -7.938 1.00 82.19 636 LYS A C 1
ATOM 5106 O O . LYS A 1 636 ? 19.678 -45.400 -6.960 1.00 82.19 636 LYS A O 1
ATOM 5111 N N . ILE A 1 637 ? 19.550 -43.975 -8.682 1.00 77.62 637 ILE A N 1
ATOM 5112 C CA . ILE A 1 637 ? 20.846 -43.306 -8.445 1.00 77.62 637 ILE A CA 1
ATOM 5113 C C . ILE A 1 637 ? 20.854 -42.519 -7.125 1.00 77.62 637 ILE A C 1
ATOM 5115 O O . ILE A 1 637 ? 21.892 -42.465 -6.462 1.00 77.62 637 ILE A O 1
ATOM 5119 N N . ALA A 1 638 ? 19.724 -41.938 -6.715 1.00 77.62 638 ALA A N 1
ATOM 5120 C CA . ALA A 1 638 ? 19.609 -41.237 -5.437 1.00 77.62 638 ALA A CA 1
ATOM 5121 C C . ALA A 1 638 ? 19.633 -42.189 -4.225 1.00 77.62 638 ALA A C 1
ATOM 5123 O O . ALA A 1 638 ? 20.195 -41.845 -3.188 1.00 77.62 638 ALA A O 1
ATOM 5124 N N . ASN A 1 639 ? 19.062 -43.392 -4.363 1.00 76.31 639 ASN A N 1
ATOM 5125 C CA . ASN A 1 639 ? 19.009 -44.396 -3.293 1.00 76.31 639 ASN A CA 1
ATOM 5126 C C . ASN A 1 639 ? 20.225 -45.353 -3.263 1.00 76.31 639 ASN A C 1
ATOM 5128 O O . ASN A 1 639 ? 20.437 -46.030 -2.259 1.00 76.31 639 ASN A O 1
ATOM 5132 N N . ASN A 1 640 ? 21.034 -45.434 -4.328 1.00 72.44 640 ASN A N 1
ATOM 5133 C CA . ASN A 1 640 ? 22.188 -46.341 -4.394 1.00 72.44 640 ASN A CA 1
ATOM 5134 C C . ASN A 1 640 ? 23.432 -45.755 -3.678 1.00 72.44 640 ASN A C 1
ATOM 5136 O O . ASN A 1 640 ? 23.923 -44.690 -4.085 1.00 72.44 640 ASN A O 1
ATOM 5140 N N . PRO A 1 641 ? 24.000 -46.443 -2.660 1.00 54.88 641 PRO A N 1
ATOM 5141 C CA . PRO A 1 641 ? 25.176 -45.964 -1.933 1.00 54.88 641 PRO A CA 1
ATOM 5142 C C . PRO A 1 641 ? 26.455 -45.893 -2.784 1.00 54.88 641 PRO A C 1
ATOM 5144 O O . PRO A 1 641 ? 27.309 -45.053 -2.496 1.00 54.88 641 PRO A O 1
ATOM 5147 N N . VAL A 1 642 ? 26.587 -46.725 -3.825 1.00 56.19 642 VAL A N 1
ATOM 5148 C CA . VAL A 1 642 ? 27.785 -46.820 -4.682 1.00 56.19 642 VAL A CA 1
ATOM 5149 C C . VAL A 1 642 ? 27.932 -45.566 -5.557 1.00 56.19 642 VAL A C 1
ATOM 5151 O O . VAL A 1 642 ? 26.937 -44.992 -6.003 1.00 56.19 642 VAL A O 1
ATOM 5154 N N . GLN A 1 643 ? 29.165 -45.104 -5.795 1.00 52.94 643 GLN A N 1
ATOM 5155 C CA . GLN A 1 643 ? 29.476 -44.045 -6.768 1.00 52.94 643 GLN A CA 1
ATOM 5156 C C . GLN A 1 643 ? 29.759 -44.641 -8.157 1.00 52.94 643 GLN A C 1
ATOM 5158 O O . GLN A 1 643 ? 30.409 -45.675 -8.278 1.00 52.94 643 GLN A O 1
ATOM 5163 N N . HIS A 1 644 ? 29.328 -43.946 -9.211 1.00 53.50 644 HIS A N 1
ATOM 5164 C CA . HIS A 1 644 ? 29.755 -44.202 -10.587 1.00 53.50 644 HIS A CA 1
ATOM 5165 C C . HIS A 1 644 ? 30.527 -42.983 -11.109 1.00 53.50 644 HIS A C 1
ATOM 5167 O O . HIS A 1 644 ? 30.036 -41.859 -11.012 1.00 53.50 644 HIS A O 1
ATOM 5173 N N . ASP A 1 645 ? 31.686 -43.190 -11.741 1.00 48.06 645 ASP A N 1
ATOM 5174 C CA . ASP A 1 645 ? 32.553 -42.109 -12.256 1.00 48.06 645 ASP A CA 1
ATOM 5175 C C . ASP A 1 645 ? 31.885 -41.139 -13.247 1.00 48.06 645 ASP A C 1
ATOM 5177 O O . ASP A 1 645 ? 32.393 -40.043 -13.492 1.00 48.06 645 ASP A O 1
ATOM 5181 N N . ARG A 1 646 ? 30.742 -41.524 -13.827 1.00 52.72 646 ARG A N 1
ATOM 5182 C CA . ARG A 1 646 ? 30.052 -40.783 -14.892 1.00 52.72 646 ARG A CA 1
ATOM 5183 C C . ARG A 1 646 ? 29.263 -39.552 -14.410 1.00 52.72 646 ARG A C 1
ATOM 5185 O O . ARG A 1 646 ? 28.847 -38.765 -15.252 1.00 52.72 646 ARG A O 1
ATOM 5192 N N . THR A 1 647 ? 29.065 -39.342 -13.101 1.00 54.59 647 THR A N 1
ATOM 5193 C CA . THR A 1 647 ? 28.137 -38.310 -12.568 1.00 54.59 647 THR A CA 1
ATOM 5194 C C . THR A 1 647 ? 28.793 -37.080 -11.913 1.00 54.59 647 THR A C 1
ATOM 5196 O O . THR A 1 647 ? 28.117 -36.329 -11.210 1.00 54.59 647 THR A O 1
ATOM 5199 N N . LYS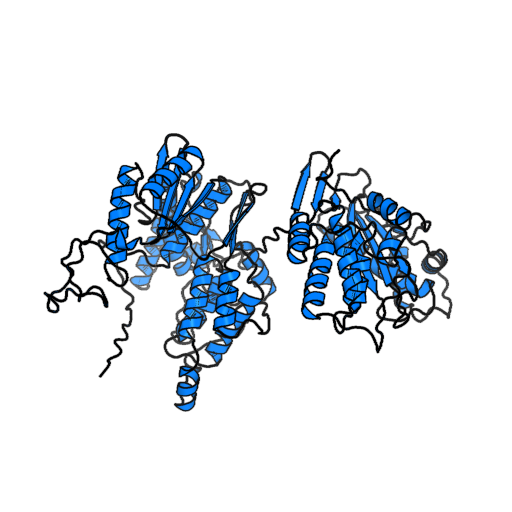 A 1 648 ? 30.085 -36.813 -12.157 1.00 55.22 648 LYS A N 1
ATOM 5200 C CA . LYS A 1 648 ? 30.856 -35.723 -11.502 1.00 55.22 648 LYS A CA 1
ATOM 5201 C C . LYS A 1 648 ? 30.265 -34.306 -11.679 1.00 55.22 648 LYS A C 1
ATOM 5203 O O . LYS A 1 648 ? 30.506 -33.423 -10.865 1.00 55.22 648 LYS A O 1
ATOM 5208 N N . HIS A 1 649 ? 29.429 -34.072 -12.696 1.00 54.88 649 HIS A N 1
ATOM 5209 C CA . HIS A 1 649 ? 28.778 -32.771 -12.950 1.00 54.88 649 HIS A CA 1
ATOM 5210 C C . HIS A 1 649 ? 27.467 -32.519 -12.169 1.00 54.88 649 HIS A C 1
ATOM 5212 O O . HIS A 1 649 ? 26.861 -31.454 -12.318 1.00 54.88 649 HIS A O 1
ATOM 5218 N N . VAL A 1 650 ? 27.037 -33.473 -11.335 1.00 63.56 650 VAL A N 1
ATOM 5219 C CA . VAL A 1 650 ? 25.923 -33.351 -10.366 1.00 63.56 650 VAL A CA 1
ATOM 5220 C C . VAL A 1 650 ? 26.309 -33.935 -8.998 1.00 63.56 650 VAL A C 1
ATOM 5222 O O . VAL A 1 650 ? 25.465 -34.361 -8.219 1.00 63.56 650 VAL A O 1
ATOM 5225 N N . GLU A 1 651 ? 27.605 -33.974 -8.681 1.00 68.31 651 GLU A N 1
ATOM 5226 C CA . GLU A 1 651 ? 28.111 -34.620 -7.465 1.00 68.31 651 GLU A CA 1
ATOM 5227 C C . GLU A 1 651 ? 27.636 -33.915 -6.183 1.00 68.31 651 GLU A C 1
ATOM 5229 O O . GLU A 1 651 ? 27.105 -34.567 -5.286 1.00 68.31 651 GLU A O 1
ATOM 5234 N N . LEU A 1 652 ? 27.705 -32.579 -6.133 1.00 69.50 652 LEU A N 1
ATOM 5235 C CA . LEU A 1 652 ? 27.162 -31.783 -5.021 1.00 69.50 652 LEU A CA 1
ATOM 5236 C C . LEU A 1 652 ? 25.640 -31.945 -4.876 1.00 69.50 652 LEU A C 1
ATOM 5238 O O . LEU A 1 652 ? 25.143 -32.105 -3.762 1.00 69.50 652 LEU A O 1
ATOM 5242 N N . ASP A 1 653 ? 24.915 -31.961 -5.999 1.00 76.19 653 ASP A N 1
ATOM 5243 C CA . ASP A 1 653 ? 23.467 -32.194 -6.046 1.00 76.19 653 ASP A CA 1
ATOM 5244 C C . ASP A 1 653 ? 23.122 -33.588 -5.474 1.00 76.19 653 ASP A C 1
ATOM 5246 O O . ASP A 1 653 ? 22.214 -33.726 -4.647 1.00 76.19 653 ASP A O 1
ATOM 5250 N N . ARG A 1 654 ? 23.902 -34.621 -5.835 1.00 77.06 654 ARG A N 1
ATOM 5251 C CA . ARG A 1 654 ? 23.784 -35.989 -5.302 1.00 77.06 654 ARG A CA 1
ATOM 5252 C C . ARG A 1 654 ? 24.078 -36.064 -3.809 1.00 77.06 654 ARG A C 1
ATOM 5254 O O . ARG A 1 654 ? 23.273 -36.651 -3.087 1.00 77.06 654 ARG A O 1
ATOM 5261 N N . HIS A 1 655 ? 25.167 -35.460 -3.336 1.00 80.50 655 HIS A N 1
ATOM 5262 C CA . HIS A 1 655 ? 25.494 -35.432 -1.907 1.00 80.50 655 HIS A CA 1
ATOM 5263 C C . HIS A 1 655 ? 24.422 -34.712 -1.078 1.00 80.50 655 HIS A C 1
ATOM 5265 O O . HIS A 1 655 ? 24.058 -35.207 -0.015 1.00 80.50 655 HIS A O 1
ATOM 5271 N N . PHE A 1 656 ? 23.856 -33.609 -1.581 1.00 83.38 656 PHE A N 1
ATOM 5272 C CA . PHE A 1 656 ? 22.775 -32.886 -0.907 1.00 83.38 656 PHE A CA 1
ATOM 5273 C C . PHE A 1 656 ? 21.501 -33.733 -0.752 1.00 83.38 656 PHE A C 1
ATOM 5275 O O . PHE A 1 656 ? 20.957 -33.831 0.347 1.00 83.38 656 PHE A O 1
ATOM 5282 N N . ILE A 1 657 ? 21.035 -34.395 -1.819 1.00 86.62 657 ILE A N 1
ATOM 5283 C CA . ILE A 1 657 ? 19.862 -35.283 -1.723 1.00 86.62 657 ILE A CA 1
ATOM 5284 C C . ILE A 1 657 ? 20.153 -36.494 -0.823 1.00 86.62 657 ILE A C 1
ATOM 5286 O O . ILE A 1 657 ? 19.305 -36.863 -0.010 1.00 86.62 657 ILE A O 1
ATOM 5290 N N . LYS A 1 658 ? 21.353 -37.084 -0.924 1.00 84.69 658 LYS A N 1
ATOM 5291 C CA . LYS A 1 658 ? 21.759 -38.244 -0.119 1.00 84.69 658 LYS A CA 1
ATOM 5292 C C . LYS A 1 658 ? 21.770 -37.935 1.383 1.00 84.69 658 LYS A C 1
ATOM 5294 O O . LYS A 1 658 ? 21.163 -38.679 2.145 1.00 84.69 658 LYS A O 1
ATOM 5299 N N . ASP A 1 659 ? 22.358 -36.812 1.797 1.00 85.62 659 ASP A N 1
ATOM 5300 C CA . ASP A 1 659 ? 22.359 -36.351 3.195 1.00 85.62 659 ASP A CA 1
ATOM 5301 C C . ASP A 1 659 ? 20.931 -36.250 3.770 1.00 85.62 659 ASP A C 1
ATOM 5303 O O . ASP A 1 659 ? 20.651 -36.687 4.891 1.00 85.62 659 ASP A O 1
ATOM 5307 N N . HIS A 1 660 ? 19.991 -35.748 2.965 1.00 88.50 660 HIS A N 1
ATOM 5308 C CA . HIS A 1 660 ? 18.593 -35.614 3.360 1.00 88.50 660 HIS A CA 1
ATOM 5309 C C . HIS A 1 660 ? 17.810 -36.941 3.389 1.00 88.50 660 HIS A C 1
ATOM 5311 O O . HIS A 1 660 ? 16.885 -37.063 4.207 1.00 88.50 660 HIS A O 1
ATOM 5317 N N . LEU A 1 661 ? 18.186 -37.931 2.569 1.00 87.50 661 LEU A N 1
ATOM 5318 C CA . LEU A 1 661 ? 17.681 -39.312 2.624 1.00 87.50 661 LEU A CA 1
ATOM 5319 C C . LEU A 1 661 ? 18.208 -40.065 3.853 1.00 87.50 661 LEU A C 1
ATOM 5321 O O . LEU A 1 661 ? 17.424 -40.665 4.586 1.00 87.50 661 LEU A O 1
ATOM 5325 N N . GLU A 1 662 ? 19.516 -40.002 4.118 1.00 86.50 662 GLU A N 1
ATOM 5326 C CA . GLU A 1 662 ? 20.163 -40.695 5.244 1.00 86.50 662 GLU A CA 1
ATOM 5327 C C . GLU A 1 662 ? 19.641 -40.178 6.594 1.00 86.50 662 GLU A C 1
ATOM 5329 O O . GLU A 1 662 ? 19.341 -40.962 7.496 1.00 86.50 662 GLU A O 1
ATOM 5334 N N . LYS A 1 663 ? 19.379 -38.867 6.697 1.00 87.00 663 LYS A N 1
ATOM 5335 C CA . LYS A 1 663 ? 18.690 -38.237 7.842 1.00 87.00 663 LYS A CA 1
ATOM 5336 C C . LYS A 1 663 ? 17.183 -38.536 7.914 1.00 87.00 663 LYS A C 1
ATOM 5338 O O . LYS A 1 663 ? 16.495 -37.961 8.757 1.00 87.00 663 LYS A O 1
ATOM 5343 N N . LYS A 1 664 ? 16.645 -39.375 7.015 1.00 85.75 664 LYS A N 1
ATOM 5344 C CA . LYS A 1 664 ? 15.213 -39.715 6.858 1.00 85.75 664 LYS A CA 1
ATOM 5345 C C . LYS A 1 664 ? 14.292 -38.488 6.772 1.00 85.75 664 LYS A C 1
ATOM 5347 O O . LYS A 1 664 ? 13.115 -38.553 7.120 1.00 85.75 664 LYS A O 1
ATOM 5352 N N . SER A 1 665 ? 14.828 -37.354 6.317 1.00 85.06 665 SER A N 1
ATOM 5353 C CA . SER A 1 665 ? 14.104 -36.078 6.265 1.00 85.06 665 SER A CA 1
ATOM 5354 C C . SER A 1 665 ? 13.229 -35.949 5.014 1.00 85.06 665 SER A C 1
ATOM 5356 O O . SER A 1 665 ? 12.194 -35.278 5.057 1.00 85.06 665 SER A O 1
ATOM 5358 N N . ILE A 1 666 ? 13.622 -36.648 3.945 1.00 91.06 666 ILE A N 1
ATOM 5359 C CA . ILE A 1 666 ? 12.869 -36.847 2.705 1.00 91.06 666 ILE A CA 1
ATOM 5360 C C . ILE A 1 666 ? 12.827 -38.338 2.335 1.00 91.06 666 ILE A C 1
ATOM 5362 O O . ILE A 1 666 ? 13.569 -39.156 2.883 1.00 91.06 666 ILE A O 1
ATOM 5366 N N . SER A 1 667 ? 11.974 -38.675 1.376 1.00 91.75 667 SER A N 1
ATOM 5367 C CA . SER A 1 667 ? 11.900 -39.963 0.687 1.00 91.75 667 SER A CA 1
ATOM 5368 C C . SER A 1 667 ? 11.581 -39.723 -0.792 1.00 91.75 667 SER A C 1
ATOM 5370 O O . SER A 1 667 ? 10.922 -38.738 -1.130 1.00 91.75 667 SER A O 1
ATOM 5372 N N . LEU A 1 668 ? 12.061 -40.608 -1.670 1.00 91.88 668 LEU A N 1
ATOM 5373 C CA . LEU A 1 668 ? 11.927 -40.486 -3.128 1.00 91.88 668 LEU A CA 1
ATOM 5374 C C . LEU A 1 668 ? 11.127 -41.661 -3.715 1.00 91.88 668 LEU A C 1
ATOM 5376 O O . LEU A 1 668 ? 11.718 -42.571 -4.298 1.00 91.88 668 LEU A O 1
ATOM 5380 N N . PRO A 1 669 ? 9.797 -41.698 -3.521 1.00 91.19 669 PRO A N 1
ATOM 5381 C CA . PRO A 1 669 ? 8.940 -42.660 -4.202 1.00 91.19 669 PRO A CA 1
ATOM 5382 C C . PRO A 1 669 ? 8.881 -42.389 -5.712 1.00 91.19 669 PRO A C 1
ATOM 5384 O O . PRO A 1 669 ? 8.761 -41.246 -6.154 1.00 91.19 669 PRO A O 1
ATOM 5387 N N . PHE A 1 670 ? 8.896 -43.460 -6.501 1.00 92.00 670 PHE A N 1
ATOM 5388 C CA . PHE A 1 670 ? 8.565 -43.404 -7.924 1.00 92.00 670 PHE A CA 1
ATOM 5389 C C . PHE A 1 670 ? 7.075 -43.075 -8.123 1.00 92.00 670 PHE A C 1
ATOM 5391 O O . PHE A 1 670 ? 6.228 -43.534 -7.353 1.00 92.00 670 PHE A O 1
ATOM 5398 N N . VAL A 1 671 ? 6.743 -42.323 -9.175 1.00 91.81 671 VAL A N 1
ATOM 5399 C CA . VAL A 1 671 ? 5.364 -42.124 -9.656 1.00 91.81 671 VAL A CA 1
ATOM 5400 C C . VAL A 1 671 ? 5.273 -42.494 -11.136 1.00 91.81 671 VAL A C 1
ATOM 5402 O O . VAL A 1 671 ? 6.254 -42.399 -11.859 1.00 91.81 671 VAL A O 1
ATOM 5405 N N . ASN A 1 672 ? 4.108 -42.936 -11.613 1.00 88.56 672 ASN A N 1
ATOM 5406 C CA . ASN A 1 672 ? 3.903 -43.131 -13.048 1.00 88.56 672 ASN A CA 1
ATOM 5407 C C . ASN A 1 672 ? 3.729 -41.771 -13.747 1.00 88.56 672 ASN A C 1
ATOM 5409 O O . ASN A 1 672 ? 3.022 -40.916 -13.221 1.00 88.56 672 ASN A O 1
ATOM 5413 N N . SER A 1 673 ? 4.260 -41.585 -14.958 1.00 82.50 673 SER A N 1
ATOM 5414 C CA . SER A 1 673 ? 4.134 -40.323 -15.713 1.00 82.50 673 SER A CA 1
ATOM 5415 C C . SER A 1 673 ? 2.680 -39.887 -15.983 1.00 82.50 673 SER A C 1
ATOM 5417 O O . SER A 1 673 ? 2.415 -38.710 -16.190 1.00 82.50 673 SER A O 1
ATOM 5419 N N . LYS A 1 674 ? 1.694 -40.799 -15.930 1.00 82.25 674 LYS A N 1
ATOM 5420 C CA . LYS A 1 674 ? 0.254 -40.448 -15.992 1.00 82.25 674 LYS A CA 1
ATOM 5421 C C . LYS A 1 674 ? -0.263 -39.733 -14.733 1.00 82.25 674 LYS A C 1
ATOM 5423 O O . LYS A 1 674 ? -1.302 -39.074 -14.776 1.00 82.25 674 LYS A O 1
ATOM 5428 N N . ASP A 1 675 ? 0.444 -39.887 -13.619 1.00 85.25 675 ASP A N 1
ATOM 5429 C CA . ASP A 1 675 ? 0.140 -39.304 -12.312 1.00 85.25 675 ASP A CA 1
ATOM 5430 C C . ASP A 1 675 ? 1.161 -38.238 -11.879 1.00 85.25 675 ASP A C 1
ATOM 5432 O O . ASP A 1 675 ? 0.916 -37.531 -10.901 1.00 85.25 675 ASP A O 1
ATOM 5436 N N . GLN A 1 676 ? 2.252 -38.076 -12.635 1.00 90.38 676 GLN A N 1
ATOM 5437 C CA . GLN A 1 676 ? 3.225 -36.997 -12.498 1.00 90.38 676 GLN A CA 1
ATOM 5438 C C . GLN A 1 676 ? 2.549 -35.635 -12.714 1.00 90.38 676 GLN A C 1
ATOM 5440 O O . GLN A 1 676 ? 2.131 -35.283 -13.816 1.00 90.38 676 GLN A O 1
ATOM 5445 N N . LEU A 1 677 ? 2.435 -34.841 -11.648 1.00 91.00 677 LEU A N 1
ATOM 5446 C CA . LEU A 1 677 ? 1.830 -33.512 -11.733 1.00 91.00 677 LEU A CA 1
ATOM 5447 C C . LEU A 1 677 ? 2.792 -32.462 -12.287 1.00 91.00 677 LEU A C 1
ATOM 5449 O O . LEU A 1 677 ? 2.337 -31.506 -12.909 1.00 91.00 677 LEU A O 1
ATOM 5453 N N . ALA A 1 678 ? 4.104 -32.620 -12.088 1.00 93.00 678 ALA A N 1
ATOM 5454 C CA . ALA A 1 678 ? 5.088 -31.619 -12.497 1.00 93.00 678 ALA A CA 1
ATOM 5455 C C . ALA A 1 678 ? 5.244 -31.488 -14.029 1.00 93.00 678 ALA A C 1
ATOM 5457 O O . ALA A 1 678 ? 5.688 -30.436 -14.486 1.00 93.00 678 ALA A O 1
ATOM 5458 N N . ASP A 1 679 ? 4.763 -32.464 -14.807 1.00 91.06 679 ASP A N 1
ATOM 5459 C CA . ASP A 1 679 ? 4.663 -32.459 -16.276 1.00 91.06 679 ASP A CA 1
ATOM 5460 C C . ASP A 1 679 ? 4.174 -31.119 -16.855 1.00 91.06 679 ASP A C 1
ATOM 5462 O O . ASP A 1 679 ? 4.768 -30.536 -17.760 1.00 91.06 679 ASP A O 1
ATOM 5466 N N . MET A 1 680 ? 3.098 -30.562 -16.294 1.00 92.00 680 MET A N 1
ATOM 5467 C CA . MET A 1 680 ? 2.504 -29.311 -16.790 1.00 92.00 680 MET A CA 1
ATOM 5468 C C . MET A 1 680 ? 3.316 -28.046 -16.450 1.00 92.00 680 MET A C 1
ATOM 5470 O O . MET A 1 680 ? 2.926 -26.940 -16.831 1.00 92.00 680 MET A O 1
ATOM 5474 N N . LEU A 1 681 ? 4.418 -28.190 -15.707 1.00 93.75 681 LEU A N 1
ATOM 5475 C CA . LEU A 1 681 ? 5.377 -27.133 -15.387 1.00 93.75 681 LEU A CA 1
ATOM 5476 C C . LEU A 1 681 ? 6.651 -27.221 -16.242 1.00 93.75 681 LEU A C 1
ATOM 5478 O O . LEU A 1 681 ? 7.441 -26.277 -16.235 1.00 93.75 681 LEU A O 1
ATOM 5482 N N . THR A 1 682 ? 6.870 -28.308 -16.975 1.00 91.81 682 THR A N 1
ATOM 5483 C CA . THR A 1 682 ? 8.096 -28.542 -17.756 1.00 91.81 682 THR A CA 1
ATOM 5484 C C . THR A 1 682 ? 7.860 -28.543 -19.258 1.00 91.81 682 THR A C 1
ATOM 5486 O O . THR A 1 682 ? 8.706 -28.028 -19.988 1.00 91.81 682 THR A O 1
ATOM 5489 N N . LYS A 1 683 ? 6.713 -29.076 -19.699 1.00 90.44 683 LYS A N 1
ATOM 5490 C CA . LYS A 1 683 ? 6.374 -29.340 -21.099 1.00 90.44 683 LYS A CA 1
ATOM 5491 C C . LYS A 1 683 ? 4.899 -29.051 -21.395 1.00 90.44 683 LYS A C 1
ATOM 5493 O O . LYS A 1 683 ? 4.034 -29.021 -20.519 1.00 90.44 683 LYS A O 1
ATOM 5498 N N . ALA A 1 684 ? 4.593 -28.805 -22.667 1.00 90.69 684 ALA A N 1
ATOM 5499 C CA . ALA A 1 684 ? 3.225 -28.567 -23.119 1.00 90.69 684 ALA A CA 1
ATOM 5500 C C . ALA A 1 684 ? 2.450 -29.894 -23.229 1.00 90.69 684 ALA A C 1
ATOM 5502 O O . ALA A 1 684 ? 2.581 -30.615 -24.217 1.00 90.69 684 ALA A O 1
ATOM 5503 N N . VAL A 1 685 ? 1.633 -30.211 -22.221 1.00 89.19 685 VAL A N 1
ATOM 5504 C CA . VAL A 1 685 ? 0.800 -31.428 -22.187 1.00 89.19 685 VAL A CA 1
ATOM 5505 C C . VAL A 1 685 ? -0.497 -31.296 -22.999 1.00 89.19 685 VAL A C 1
ATOM 5507 O O . VAL A 1 685 ? -1.044 -30.206 -23.175 1.00 89.19 685 VAL A O 1
ATOM 5510 N N . CYS A 1 686 ? -1.027 -32.425 -23.486 1.00 87.75 686 CYS A N 1
ATOM 5511 C CA . CYS A 1 686 ? -2.285 -32.450 -24.240 1.00 87.75 686 CYS A CA 1
ATOM 5512 C C . CYS A 1 686 ? -3.514 -32.153 -23.354 1.00 87.75 686 CYS A C 1
ATOM 5514 O O . CYS A 1 686 ? -3.510 -32.422 -22.151 1.00 87.75 686 CYS A O 1
ATOM 5516 N N . GLY A 1 687 ? -4.600 -31.649 -23.954 1.00 85.75 687 GLY A N 1
ATOM 5517 C CA . GLY A 1 687 ? -5.774 -31.149 -23.220 1.00 85.75 687 GLY A CA 1
ATOM 5518 C C . GLY A 1 687 ? -6.402 -32.142 -22.230 1.00 85.75 687 GLY A C 1
ATOM 5519 O O . GLY A 1 687 ? -6.771 -31.745 -21.128 1.00 85.75 687 GLY A O 1
ATOM 5520 N N . ARG A 1 688 ? -6.462 -33.442 -22.563 1.00 86.06 688 ARG A N 1
ATOM 5521 C CA . ARG A 1 688 ? -7.008 -34.476 -21.659 1.00 86.06 688 ARG A CA 1
ATOM 5522 C C . ARG A 1 688 ? -6.163 -34.634 -20.387 1.00 86.06 688 ARG A C 1
ATOM 5524 O O . ARG A 1 688 ? -6.722 -34.698 -19.296 1.00 86.06 688 ARG A O 1
ATOM 5531 N N . VAL A 1 689 ? -4.835 -34.660 -20.524 1.00 85.50 689 VAL A N 1
ATOM 5532 C CA . VAL A 1 689 ? -3.903 -34.722 -19.383 1.00 85.50 689 VAL A CA 1
ATOM 5533 C C . VAL A 1 689 ? -3.963 -33.417 -18.591 1.00 85.50 689 VAL A C 1
ATOM 5535 O O . VAL A 1 689 ? -4.119 -33.453 -17.375 1.00 85.50 689 VAL A O 1
ATOM 5538 N N . PHE A 1 690 ? -3.954 -32.269 -19.276 1.00 89.69 690 PHE A N 1
ATOM 5539 C CA . PHE A 1 690 ? -4.031 -30.949 -18.647 1.00 89.69 690 PHE A CA 1
ATOM 5540 C C . PHE A 1 690 ? -5.245 -30.813 -17.714 1.00 89.69 690 PHE A C 1
ATOM 5542 O O . PHE A 1 690 ? -5.078 -30.503 -16.536 1.00 89.69 690 PHE A O 1
ATOM 5549 N N . GLN A 1 691 ? -6.457 -31.107 -18.205 1.00 87.19 691 GLN A N 1
ATOM 5550 C CA . GLN A 1 691 ? -7.687 -31.023 -17.402 1.00 87.19 691 GLN A CA 1
ATOM 5551 C C . GLN A 1 691 ? -7.704 -32.052 -16.255 1.00 87.19 691 GLN A C 1
ATOM 5553 O O . GLN A 1 691 ? -8.137 -31.725 -15.151 1.00 87.19 691 GLN A O 1
ATOM 5558 N N . SER A 1 692 ? -7.172 -33.263 -16.474 1.00 86.38 692 SER A N 1
ATOM 5559 C CA . SER A 1 692 ? -7.013 -34.273 -15.416 1.00 86.38 692 SER A CA 1
ATOM 5560 C C . SER A 1 692 ? -6.110 -33.778 -14.277 1.00 86.38 692 SER A C 1
ATOM 5562 O O . SER A 1 692 ? -6.422 -33.989 -13.103 1.00 86.38 692 SER A O 1
ATOM 5564 N N . SER A 1 693 ? -5.020 -33.075 -14.599 1.00 88.31 693 SER A N 1
ATOM 5565 C CA . SER A 1 693 ? -4.124 -32.496 -13.595 1.00 88.31 693 SER A CA 1
ATOM 5566 C C . SER A 1 693 ? -4.759 -31.324 -12.840 1.00 88.31 693 SER A C 1
ATOM 5568 O O . SER A 1 693 ? -4.569 -31.244 -11.629 1.00 88.31 693 SER A O 1
ATOM 5570 N N . LEU A 1 694 ? -5.577 -30.465 -13.475 1.00 88.56 694 LEU A N 1
ATOM 5571 C CA . LEU A 1 694 ? -6.249 -29.344 -12.779 1.00 88.56 694 LEU A CA 1
ATOM 5572 C C . LEU A 1 694 ? -7.066 -29.798 -11.559 1.00 88.56 694 LEU A C 1
ATOM 5574 O O . LEU A 1 694 ? -7.026 -29.145 -10.514 1.00 88.56 694 LEU A O 1
ATOM 5578 N N . ASN A 1 695 ? -7.756 -30.935 -11.673 1.00 82.81 695 ASN A N 1
ATOM 5579 C CA . ASN A 1 695 ? -8.536 -31.511 -10.577 1.00 82.81 695 ASN A CA 1
ATOM 5580 C C . ASN A 1 695 ? -7.635 -31.945 -9.404 1.00 82.81 695 ASN A C 1
ATOM 5582 O O . ASN A 1 695 ? -7.989 -31.743 -8.243 1.00 82.81 695 ASN A O 1
ATOM 5586 N N . LYS A 1 696 ? -6.441 -32.482 -9.698 1.00 86.81 696 LYS A N 1
ATOM 5587 C CA . LYS A 1 696 ? -5.425 -32.874 -8.703 1.00 86.81 696 LYS A CA 1
ATOM 5588 C C . LYS A 1 696 ? -4.654 -31.675 -8.112 1.00 86.81 696 LYS A C 1
ATOM 5590 O O . LYS A 1 696 ? -4.124 -31.776 -7.008 1.00 86.81 696 LYS A O 1
ATOM 5595 N N . LEU A 1 697 ? -4.616 -30.526 -8.796 1.00 89.81 697 LEU A N 1
ATOM 5596 C CA . LEU A 1 697 ? -4.069 -29.269 -8.255 1.00 89.81 697 LEU A CA 1
ATOM 5597 C C . LEU A 1 697 ? -4.982 -28.593 -7.214 1.00 89.81 697 LEU A C 1
ATOM 5599 O O . LEU A 1 697 ? -4.545 -27.657 -6.550 1.00 89.81 697 LEU A O 1
ATOM 5603 N N . GLY A 1 698 ? -6.247 -29.014 -7.089 1.00 86.81 698 GLY A N 1
ATOM 5604 C CA . GLY A 1 698 ? -7.238 -28.302 -6.275 1.00 86.81 698 GLY A CA 1
ATOM 5605 C C . GLY A 1 698 ? -7.707 -26.985 -6.908 1.00 86.81 698 GLY A C 1
ATOM 5606 O O . GLY A 1 698 ? -8.033 -26.042 -6.190 1.00 86.81 698 GLY A O 1
ATOM 5607 N N . MET A 1 699 ? -7.724 -26.894 -8.244 1.00 89.44 699 MET A N 1
ATOM 5608 C CA . MET A 1 699 ? -8.176 -25.696 -8.963 1.00 89.44 699 MET A CA 1
ATOM 5609 C C . MET A 1 699 ? -9.698 -25.699 -9.157 1.00 89.44 699 MET A C 1
ATOM 5611 O O . MET A 1 699 ? -10.235 -26.584 -9.820 1.00 89.44 699 MET A O 1
ATOM 5615 N N . LEU A 1 700 ? -10.392 -24.682 -8.641 1.00 86.31 700 LEU A N 1
ATOM 5616 C CA . LEU A 1 700 ? -11.857 -24.589 -8.636 1.00 86.31 700 LEU A CA 1
ATOM 5617 C C . LEU A 1 700 ? -12.333 -23.182 -9.040 1.00 86.31 700 LEU A C 1
ATOM 5619 O O . LEU A 1 700 ? -11.694 -22.188 -8.700 1.00 86.31 700 LEU A O 1
ATOM 5623 N N . ASP A 1 701 ? -13.446 -23.090 -9.777 1.00 85.75 701 ASP A N 1
ATOM 5624 C CA . ASP A 1 701 ? -14.093 -21.821 -10.153 1.00 85.75 701 ASP A CA 1
ATOM 5625 C C . ASP A 1 701 ? -15.416 -21.658 -9.389 1.00 85.75 701 ASP A C 1
ATOM 5627 O O . ASP A 1 701 ? -16.425 -22.266 -9.737 1.00 85.75 701 ASP A O 1
ATOM 5631 N N . ILE A 1 702 ? -15.411 -20.825 -8.342 1.00 77.56 702 ILE A N 1
ATOM 5632 C CA . ILE A 1 702 ? -16.592 -20.543 -7.501 1.00 77.56 702 ILE A CA 1
ATOM 5633 C C . ILE A 1 702 ? -17.670 -19.701 -8.210 1.00 77.56 702 ILE A C 1
ATOM 5635 O O . ILE A 1 702 ? -18.676 -19.353 -7.596 1.00 77.56 702 ILE A O 1
ATOM 5639 N N . HIS A 1 703 ? -17.442 -19.315 -9.469 1.00 73.62 703 HIS A N 1
ATOM 5640 C CA . HIS A 1 703 ? -18.350 -18.504 -10.278 1.00 73.62 703 HIS A CA 1
ATOM 5641 C C . HIS A 1 703 ? -18.892 -19.248 -11.507 1.00 73.62 703 HIS A C 1
ATOM 5643 O O . HIS A 1 703 ? -19.599 -18.639 -12.313 1.00 73.62 703 HIS A O 1
ATOM 5649 N N . SER A 1 704 ? -18.575 -20.537 -11.658 1.00 71.12 704 SER A N 1
ATOM 5650 C CA . SER A 1 704 ? -19.301 -21.411 -12.580 1.00 71.12 704 SER A CA 1
ATOM 5651 C C . SER A 1 704 ? -20.756 -21.568 -12.114 1.00 71.12 704 SER A C 1
ATOM 5653 O O . SER A 1 704 ? -20.988 -21.665 -10.906 1.00 71.12 704 SER A O 1
ATOM 5655 N N . PRO A 1 705 ? -21.735 -21.657 -13.032 1.00 48.81 705 PRO A N 1
ATOM 5656 C CA . PRO A 1 705 ? -22.994 -22.334 -12.743 1.00 48.81 705 PRO A CA 1
ATOM 5657 C C . PRO A 1 705 ? -22.731 -23.753 -12.212 1.00 48.81 705 PRO A C 1
ATOM 5659 O O . PRO A 1 705 ? -21.707 -24.359 -12.557 1.00 48.81 705 PRO A O 1
ATOM 5662 N N . ALA A 1 706 ? -23.643 -24.233 -11.366 1.00 38.97 706 ALA A N 1
ATOM 5663 C CA . ALA A 1 706 ? -23.665 -25.597 -10.837 1.00 38.97 706 ALA A CA 1
ATOM 5664 C C . ALA A 1 706 ? -24.365 -26.560 -11.808 1.00 38.97 706 ALA A C 1
ATOM 5666 O O . ALA A 1 706 ? -25.273 -26.082 -12.526 1.00 38.97 706 ALA A O 1
#

Nearest PDB structures (foldseek):
  2jpi-assembly1_A  TM=5.616E-01  e=1.294E+00  Pseudomonas aeruginosa
  5y3a-assembly1_B  TM=2.723E-01  e=1.923E+00  Homo sapiens
  8jbe-assembly1_C  TM=2.721E-01  e=5.725E+00  Drosophila
  4o0p-assembly1_B  TM=2.825E-01  e=6.016E+00  Deinococcus radiodurans R1 = ATCC 13939 = DSM 20539
  8c7g-assembly1_C  TM=1.100E-01  e=4.933E+00  Drosophila melanogaster

Foldseek 3Di:
DDDDPPDDDDDDDDDDDDDDPDPPLVLQPVVVVVQQLCLQVVKDKDKWFFDQLLQQFADPDFDWAQQDPPRQDPVCNPDIDTDRTGDPPDPCSLVSSLVSVVVVVVVVPWDADPLDRQWIWHDDPPWTWIWGDDRGMIMIIIHDPVVVVVVVVVCVVPGHGDDDQWDWDDDPVQSKIWIANLVLLCVLCVVQVNLPPAADLALAAAPDADAPVQFDPDPVQQVVCVPHPQLVLLVSVVVCCSNWNVLCQQLSVRLVVCVVTDGPSSVVSSSSNSSNCSNQRLWTQMHGRDNDQDAAEAEFDWDQQSYPHVRDTDDSLLRLLVRLVVLLSVLSSVVSSVSRPNSVAAYEYEDADPVSLCLLPDPDDDPDDDVVVVSSVNSVVSVVVRNHHYHHDHPLPRLCDSNHHGDDSVSSVVSCVVSRTGNPPPQWDWDQDPFFIWTARLVLLVVLCVVVVNLPPAADLALADFPLVDDDDPPAAWDDLVVLLVLLVSVVVRCQFVVLCQQLSQVLVVCSVTDGVSSVVSSVNNSSHCSVFSQKGFTDGQAPDQAKEKFKAWAALVPPHQRWIWIKMWIDGRLGTDDIHIHTDPDHQPDRLSRRLVSVLVVVVVSVVVCVVCVVVVNDDPAAYEYEDQPVVNLCLLPDPDDDPPPPVCVVSSVVSNVCVVVSNHHYDYDHPLPRLRCSSGGRDDSVSSVVSCVSNRIDRPPDDD

pLDDT: mean 81.28, std 15.34, range [20.34, 97.94]

Solvent-accessible surface area (backbone atoms only — not comparable to full-atom values): 39637 Å² total; per-residue (Å²): 141,86,86,83,84,80,79,80,83,81,92,82,87,80,87,84,96,73,92,71,82,79,51,81,72,60,62,47,46,61,55,55,53,52,46,34,53,30,12,63,72,61,31,51,76,48,81,47,23,28,65,65,39,31,63,66,4,54,51,95,58,99,45,70,40,74,56,54,91,95,66,60,47,91,91,47,70,92,51,65,44,73,48,73,40,26,46,90,89,50,90,57,15,72,55,28,22,53,52,49,50,54,55,54,46,39,77,74,62,37,46,72,39,90,79,44,85,45,36,30,42,33,76,57,90,91,41,44,37,40,41,35,55,56,92,43,39,34,44,40,33,28,73,44,67,70,61,51,51,51,54,50,53,55,49,55,77,77,42,46,67,82,75,80,86,61,49,78,46,77,41,85,94,52,31,30,30,29,35,28,42,37,73,52,49,54,50,52,25,54,77,68,73,44,72,79,56,72,70,38,90,50,39,47,64,61,88,72,79,79,53,71,90,53,32,57,83,50,69,70,48,41,59,58,42,72,76,51,65,56,58,60,50,49,55,57,50,48,56,43,30,58,72,44,32,61,78,42,44,28,51,47,66,59,55,54,73,38,59,90,58,54,18,68,71,51,49,52,47,55,51,36,34,52,17,17,44,69,59,49,34,76,37,19,31,47,30,54,62,72,91,68,81,72,72,68,74,48,64,34,56,51,44,76,55,77,33,79,78,77,55,61,50,55,51,45,47,56,34,42,33,54,50,52,52,54,49,52,54,49,42,53,43,41,56,75,64,71,74,48,75,54,60,80,49,52,34,44,30,35,29,52,56,65,65,39,49,43,63,58,70,50,90,77,88,76,100,66,58,75,74,53,49,57,53,53,51,50,42,37,47,41,38,72,72,46,58,36,42,77,40,82,43,58,74,94,70,45,71,33,49,61,54,60,50,62,49,59,62,69,61,41,59,47,40,34,45,72,77,22,46,36,71,75,62,89,43,63,48,73,50,81,53,100,77,31,39,37,38,19,35,34,67,45,48,50,53,50,25,54,77,68,68,45,75,83,57,72,60,37,92,46,40,52,56,63,83,68,78,79,61,93,59,95,85,55,60,71,43,67,51,68,63,49,45,55,50,50,55,50,48,56,62,45,35,78,43,35,66,78,43,28,26,50,44,50,53,57,59,73,37,62,88,73,39,27,48,72,53,49,51,44,55,51,32,35,51,21,22,47,65,64,52,38,42,40,10,37,45,41,49,91,60,89,56,94,48,47,38,32,28,27,31,30,32,57,43,64,37,84,76,77,42,23,17,17,24,6,28,38,31,28,52,32,88,22,71,76,51,72,46,34,43,71,48,97,57,66,47,93,43,57,49,57,24,30,49,56,16,45,48,55,44,51,55,49,53,54,51,50,56,48,53,37,45,77,70,70,45,84,73,89,70,56,28,40,42,32,34,60,54,63,65,42,48,48,59,61,71,44,90,74,87,63,89,88,48,73,93,46,45,69,55,50,52,55,54,36,55,36,44,75,68,49,56,35,44,67,49,76,39,56,72,94,71,47,66,12,48,53,23,32,49,58,60,58,61,72,60,47,58,57,44,39,63,76,54,35,55,45,46,91,72,60,84,132

Sequence (706 aa):
MTDNLVLSCPVLSNPVHSCPVPSSLRTKRYLRILMAISAYFNYEIWQMDVKTAFLNGKLTEDVYMEQPEGFEDPKNPNKVCKLLKSIYGLKQASRSWNLHFDERIKEFGFTKSEFEPCVYTKFSGSIVTFLVLYVDDILLIGNDVPTLQSVKSWLSKCLAAYILGIKIYRNRSKWLIGLSQSTYIDKILKRFRMDESKKEFIPMQHGIVLSKTQCPISSQDQDRMKSIPYASAIGSIMYAMLCTRPDVAYSVSVTSRYQQNPGEPHWVAVKNILKYLRRTKDMFLVFGGSEDEISVTGYSDASFQTDRDDFRSQSEYIAASDAAKEAVWLRNFLSDLRVVASISRPIDIFCDNSGAVAQAKEPREHHKSRHVLRKYHLIREIIGRGDVRICKIPTEENVADPLTKPLARVKHEAHASSIGMKYLDARIEVARSRHGITMCQRKYILDLLAETRMLNCLPADTPIEVNHGLRIHPDQTPTNKERYQRLVGKLIYLSHTRPEIAYAVSVVSRFMHAPSEDHMNVVHRILRYLKAAPGKGLWFRKNQAQEVLGYTDADWSGDKSDGKSTSGYFTYVEGNLVTWRSKKQKVVARSSEEAEYRGMVHGVCELIWIKRILRDLGVSQSNSMKLYCDNEAAVKIANNPVQHDRTKHVELDRHFIKDHLEKKSISLPFVNSKDQLADMLTKAVCGRVFQSSLNKLGMLDIHSPA